Protein AF-A0A9W4S9V2-F1 (afdb_monomer)

Structure (mmCIF, N/CA/C/O backbone):
data_AF-A0A9W4S9V2-F1
#
_entry.id   AF-A0A9W4S9V2-F1
#
loop_
_atom_site.group_PDB
_atom_site.id
_atom_site.type_symbol
_atom_site.label_atom_id
_atom_site.label_alt_id
_atom_site.label_comp_id
_atom_site.label_asym_id
_atom_site.label_entity_id
_atom_site.label_seq_id
_atom_site.pdbx_PDB_ins_code
_atom_site.Cartn_x
_atom_site.Cartn_y
_atom_site.Cartn_z
_atom_site.occupancy
_atom_site.B_iso_or_equiv
_atom_site.auth_seq_id
_atom_site.auth_comp_id
_atom_site.auth_asym_id
_atom_site.auth_atom_id
_atom_site.pdbx_PDB_model_num
ATOM 1 N N . MET A 1 1 ? 0.141 32.960 -17.178 1.00 40.50 1 MET A N 1
ATOM 2 C CA . MET A 1 1 ? 1.518 33.491 -17.111 1.00 40.50 1 MET A CA 1
ATOM 3 C C . MET A 1 1 ? 1.837 33.739 -15.651 1.00 40.50 1 MET A C 1
ATOM 5 O O . MET A 1 1 ? 1.247 34.634 -15.067 1.00 40.50 1 MET A O 1
ATOM 9 N N . SER A 1 2 ? 2.690 32.914 -15.054 1.00 29.64 2 SER A N 1
ATOM 10 C CA . SER A 1 2 ? 3.293 33.168 -13.743 1.00 29.64 2 SER A CA 1
ATOM 11 C C . SER A 1 2 ? 4.570 32.337 -13.669 1.00 29.64 2 SER A C 1
ATOM 13 O O . SER A 1 2 ? 4.514 31.107 -13.642 1.00 29.64 2 SER A O 1
ATOM 15 N N . ASP A 1 3 ? 5.702 33.031 -13.736 1.00 39.00 3 ASP A N 1
ATOM 16 C CA . ASP A 1 3 ? 7.048 32.477 -13.666 1.00 39.00 3 ASP A CA 1
ATOM 17 C C . ASP A 1 3 ? 7.317 31.849 -12.291 1.00 39.00 3 ASP A C 1
ATOM 19 O O . ASP A 1 3 ? 7.219 32.500 -11.249 1.00 39.00 3 ASP A O 1
ATOM 23 N N . HIS A 1 4 ? 7.716 30.580 -12.296 1.00 32.59 4 HIS A N 1
ATOM 24 C CA . HIS A 1 4 ? 8.419 29.945 -11.187 1.00 32.59 4 HIS A CA 1
ATOM 25 C C . HIS A 1 4 ? 9.760 29.445 -11.715 1.00 32.59 4 HIS A C 1
ATOM 27 O O . HIS A 1 4 ? 9.869 28.364 -12.290 1.00 32.59 4 HIS A O 1
ATOM 33 N N . SER A 1 5 ? 10.778 30.289 -11.570 1.00 34.78 5 SER A N 1
ATOM 34 C CA . SER A 1 5 ? 12.175 29.912 -11.733 1.00 34.78 5 SER A CA 1
ATOM 35 C C . SER A 1 5 ? 12.645 29.156 -10.490 1.00 34.78 5 SER A C 1
ATOM 37 O O . SER A 1 5 ? 12.626 29.708 -9.391 1.00 34.78 5 SER A O 1
ATOM 39 N N . ASP A 1 6 ? 13.085 27.914 -10.685 1.00 32.28 6 ASP A N 1
ATOM 40 C CA . ASP A 1 6 ? 13.758 27.090 -9.680 1.00 32.28 6 ASP A CA 1
ATOM 41 C C . ASP A 1 6 ? 15.025 27.795 -9.152 1.00 32.28 6 ASP A C 1
ATOM 43 O O . ASP A 1 6 ? 16.031 27.920 -9.857 1.00 32.28 6 ASP A O 1
ATOM 47 N N . GLU A 1 7 ? 14.998 28.240 -7.893 1.00 34.03 7 GLU A N 1
ATOM 48 C CA . GLU A 1 7 ? 16.192 28.693 -7.176 1.00 34.03 7 GLU A CA 1
ATOM 49 C C . GLU A 1 7 ? 17.027 27.490 -6.711 1.00 34.03 7 GLU A C 1
ATOM 51 O O . GLU A 1 7 ? 16.599 26.660 -5.906 1.00 34.03 7 GLU A O 1
ATOM 56 N N . PHE A 1 8 ? 18.274 27.416 -7.180 1.00 37.69 8 PHE A N 1
ATOM 57 C CA . PHE A 1 8 ? 19.270 26.477 -6.668 1.00 37.69 8 PHE A CA 1
ATOM 58 C C . PHE A 1 8 ? 19.598 26.787 -5.196 1.00 37.69 8 PHE A C 1
ATOM 60 O O . PHE A 1 8 ? 20.164 27.832 -4.866 1.00 37.69 8 PHE A O 1
ATOM 67 N N . PHE A 1 9 ? 19.292 25.845 -4.299 1.00 42.78 9 PHE A N 1
ATOM 68 C CA . PHE A 1 9 ? 19.633 25.923 -2.876 1.00 42.78 9 PHE A CA 1
ATOM 69 C C . PHE A 1 9 ? 21.154 25.816 -2.665 1.00 42.78 9 PHE A C 1
ATOM 71 O O . PHE A 1 9 ? 21.719 24.727 -2.566 1.00 42.78 9 PHE A O 1
ATOM 78 N N . LEU A 1 10 ? 21.835 26.961 -2.579 1.00 52.28 10 LEU A N 1
ATOM 79 C CA . LEU A 1 10 ? 23.220 27.025 -2.109 1.00 52.28 10 LEU A CA 1
ATOM 80 C C . LEU A 1 10 ? 23.281 26.910 -0.571 1.00 52.28 10 LEU A C 1
ATOM 82 O O . LEU A 1 10 ? 22.451 27.523 0.111 1.00 52.28 10 LEU A O 1
ATOM 86 N N . PRO A 1 11 ? 24.269 26.179 -0.012 1.00 64.00 11 PRO A N 1
ATOM 87 C CA . PRO A 1 11 ? 24.499 26.094 1.427 1.00 64.00 11 PRO A CA 1
ATOM 88 C C . PRO A 1 11 ? 24.641 27.482 2.082 1.00 64.00 11 PRO A C 1
ATOM 90 O O . PRO A 1 11 ? 25.216 28.387 1.465 1.00 64.00 11 PRO A O 1
ATOM 93 N N . PRO A 1 12 ? 24.196 27.661 3.342 1.00 64.12 12 PRO A N 1
ATOM 94 C CA . PRO A 1 12 ? 24.239 28.949 4.047 1.00 64.12 12 PRO A CA 1
ATOM 95 C C . PRO A 1 12 ? 25.637 29.587 4.090 1.00 64.12 12 PRO A C 1
ATOM 97 O O . PRO A 1 12 ? 25.773 30.802 3.972 1.00 64.12 12 PRO A O 1
ATOM 100 N N . SER A 1 13 ? 26.683 28.760 4.173 1.00 64.12 13 SER A N 1
ATOM 101 C CA . SER A 1 13 ? 28.088 29.184 4.183 1.00 64.12 13 SER A CA 1
ATOM 102 C C . SER A 1 13 ? 28.528 29.862 2.880 1.00 64.12 13 SER A C 1
ATOM 104 O O . SER A 1 13 ? 29.313 30.805 2.913 1.00 64.12 13 SER A O 1
ATOM 106 N N . ILE A 1 14 ? 27.999 29.431 1.731 1.00 62.22 14 ILE A N 1
ATOM 107 C CA . ILE A 1 14 ? 28.305 30.021 0.419 1.00 62.22 14 ILE A CA 1
ATOM 108 C C . ILE A 1 14 ? 27.488 31.298 0.209 1.00 62.22 14 ILE A C 1
ATOM 110 O O . ILE A 1 14 ? 28.017 32.282 -0.306 1.00 62.22 14 ILE A O 1
ATOM 114 N N . LYS A 1 15 ? 26.230 31.323 0.675 1.00 69.81 15 LYS A N 1
ATOM 115 C CA . LYS A 1 15 ? 25.397 32.536 0.651 1.00 69.81 15 LYS A CA 1
ATOM 116 C C . LYS A 1 15 ? 26.052 33.684 1.424 1.00 69.81 15 LYS A C 1
ATOM 118 O O . LYS A 1 15 ? 26.056 34.805 0.926 1.00 69.81 15 LYS A O 1
ATOM 123 N N . GLN A 1 16 ? 26.653 33.403 2.582 1.00 70.88 16 GLN A N 1
ATOM 124 C CA . GLN A 1 16 ? 27.330 34.419 3.391 1.00 70.88 16 GLN A CA 1
ATOM 125 C C . GLN A 1 16 ? 28.581 34.982 2.697 1.00 70.88 16 GLN A C 1
ATOM 127 O O . GLN A 1 16 ? 28.741 36.195 2.628 1.00 70.88 16 GLN A O 1
ATOM 132 N N . ILE A 1 17 ? 29.402 34.128 2.076 1.00 68.31 17 ILE A N 1
ATOM 133 C CA . ILE A 1 17 ? 30.602 34.557 1.332 1.00 68.31 17 ILE A CA 1
ATOM 134 C C . ILE A 1 17 ? 30.231 35.445 0.138 1.00 68.31 17 ILE A C 1
ATOM 136 O O . ILE A 1 17 ? 30.884 36.456 -0.106 1.00 68.31 17 ILE A O 1
ATOM 140 N N . VAL A 1 18 ? 29.167 35.101 -0.595 1.00 68.69 18 VAL A N 1
ATOM 141 C CA . VAL A 1 18 ? 28.673 35.930 -1.707 1.00 68.69 18 VAL A CA 1
ATOM 142 C C . VAL A 1 18 ? 28.161 37.276 -1.187 1.00 68.69 18 VAL A C 1
ATOM 144 O O . VAL A 1 18 ? 28.449 38.311 -1.784 1.00 68.69 18 VAL A O 1
ATOM 147 N N . LYS A 1 19 ? 27.465 37.287 -0.044 1.00 72.81 19 LYS A N 1
ATOM 148 C CA . LYS A 1 19 ? 26.952 38.509 0.592 1.00 72.81 19 LYS A CA 1
ATOM 149 C C . LYS A 1 19 ? 28.082 39.439 1.057 1.00 72.81 19 LYS A C 1
ATOM 151 O O . LYS A 1 19 ? 28.018 40.638 0.793 1.00 72.81 19 LYS A O 1
ATOM 156 N N . ASP A 1 20 ? 29.137 38.879 1.648 1.00 69.38 20 ASP A N 1
ATOM 157 C CA . ASP A 1 20 ? 30.318 39.615 2.122 1.00 69.38 20 ASP A CA 1
ATOM 158 C C . ASP A 1 20 ? 31.193 40.136 0.969 1.00 69.38 20 ASP A C 1
ATOM 160 O O . ASP A 1 20 ? 31.881 41.150 1.099 1.00 69.38 20 ASP A O 1
ATOM 164 N N . HIS A 1 21 ? 31.170 39.469 -0.189 1.00 65.44 21 HIS A N 1
ATOM 165 C CA . HIS A 1 21 ? 31.884 39.950 -1.370 1.00 65.44 21 HIS A CA 1
ATOM 166 C C . HIS A 1 21 ? 31.126 41.070 -2.090 1.00 65.44 21 HIS A C 1
ATOM 168 O O . HIS A 1 21 ? 31.744 42.023 -2.563 1.00 65.44 21 HIS A O 1
ATOM 174 N N . VAL A 1 22 ? 29.792 40.981 -2.135 1.00 67.88 22 VAL A N 1
ATOM 175 C CA . VAL A 1 22 ? 28.916 42.007 -2.720 1.00 67.88 22 VAL A CA 1
ATOM 176 C C . VAL A 1 22 ? 28.918 43.287 -1.879 1.00 67.88 22 VAL A C 1
ATOM 178 O O . VAL A 1 22 ? 28.880 44.380 -2.444 1.00 67.88 22 VAL A O 1
ATOM 181 N N . SER A 1 23 ? 29.028 43.186 -0.551 1.00 62.34 23 SER A N 1
ATOM 182 C CA . SER A 1 23 ? 29.134 44.361 0.324 1.00 62.34 23 SER A CA 1
ATOM 183 C C . SER A 1 23 ? 30.460 45.115 0.152 1.00 62.34 23 SER A C 1
ATOM 185 O O . SER A 1 23 ? 30.458 46.342 0.192 1.00 62.34 23 SER A O 1
ATOM 187 N N . LYS A 1 24 ? 31.569 44.422 -0.146 1.00 63.16 24 LYS A N 1
ATOM 188 C CA . LYS A 1 24 ? 32.888 45.043 -0.391 1.00 63.16 24 LYS A CA 1
ATOM 189 C C . LYS A 1 24 ? 33.016 45.792 -1.722 1.00 63.16 24 LYS A C 1
ATOM 191 O O . LYS A 1 24 ? 33.904 46.623 -1.857 1.00 63.16 24 LYS A O 1
ATOM 196 N N . ILE A 1 25 ? 32.153 45.520 -2.703 1.00 61.00 25 ILE A N 1
ATOM 197 C CA . ILE A 1 25 ? 32.188 46.190 -4.020 1.00 61.00 25 ILE A CA 1
ATOM 198 C C . ILE A 1 25 ? 31.402 47.517 -3.999 1.00 61.00 25 ILE A C 1
ATOM 200 O O . ILE A 1 25 ? 31.525 48.341 -4.904 1.00 61.00 25 ILE A O 1
ATOM 204 N N . ARG A 1 26 ? 30.609 47.776 -2.951 1.00 45.47 26 ARG A N 1
ATOM 205 C CA . ARG A 1 26 ? 29.723 48.942 -2.873 1.00 45.47 26 ARG A CA 1
ATOM 206 C C . ARG A 1 26 ? 30.364 50.087 -2.077 1.00 45.47 26 ARG A C 1
ATOM 208 O O . ARG A 1 26 ? 30.013 50.310 -0.926 1.00 45.47 26 ARG A O 1
ATOM 215 N N . ASN A 1 27 ? 31.265 50.841 -2.710 1.00 47.50 27 ASN A N 1
ATOM 216 C CA . ASN A 1 27 ? 31.700 52.145 -2.191 1.00 47.50 27 ASN A CA 1
ATOM 217 C C . ASN A 1 27 ? 30.598 53.207 -2.407 1.00 47.50 27 ASN A C 1
ATOM 219 O O . ASN A 1 27 ? 30.114 53.343 -3.535 1.00 47.50 27 ASN A O 1
ATOM 223 N N . PRO A 1 28 ? 30.200 53.984 -1.383 1.00 51.03 28 PRO A N 1
ATOM 224 C CA . PRO A 1 28 ? 29.261 55.086 -1.540 1.00 51.03 28 PRO A CA 1
ATOM 225 C C . PRO A 1 28 ? 30.025 56.397 -1.754 1.00 51.03 28 PRO A C 1
ATOM 227 O O . PRO A 1 28 ? 30.581 56.964 -0.821 1.00 51.03 28 PRO A O 1
ATOM 230 N N . GLY A 1 29 ? 30.051 56.897 -2.987 1.00 50.22 29 GLY A N 1
ATOM 231 C CA . GLY A 1 29 ? 30.617 58.218 -3.254 1.00 50.22 29 GLY A CA 1
ATOM 232 C C . GLY A 1 29 ? 30.724 58.535 -4.735 1.00 50.22 29 GLY A C 1
ATOM 233 O O . GLY A 1 29 ? 31.773 58.319 -5.319 1.00 50.22 29 GLY A O 1
ATOM 234 N N . HIS A 1 30 ? 29.624 58.994 -5.338 1.00 41.34 30 HIS A N 1
ATOM 235 C CA . HIS A 1 30 ? 29.587 60.107 -6.299 1.00 41.34 30 HIS A CA 1
ATOM 236 C C . HIS A 1 30 ? 28.193 60.213 -6.928 1.00 41.34 30 HIS A C 1
ATOM 238 O O . HIS A 1 30 ? 27.738 59.347 -7.674 1.00 41.34 30 HIS A O 1
ATOM 244 N N . THR A 1 31 ? 27.516 61.318 -6.639 1.00 51.94 31 THR A N 1
ATOM 245 C CA . THR A 1 31 ? 26.319 61.771 -7.343 1.00 51.94 31 THR A CA 1
ATOM 246 C C . THR A 1 31 ? 26.733 62.471 -8.635 1.00 51.94 31 THR A C 1
ATOM 248 O O . THR A 1 31 ? 27.306 63.556 -8.585 1.00 51.94 31 THR A O 1
ATOM 251 N N . SER A 1 32 ? 26.421 61.896 -9.797 1.00 43.84 32 SER A N 1
ATOM 252 C CA . SER A 1 32 ? 26.313 62.673 -11.036 1.00 43.84 32 SER A CA 1
ATOM 253 C C . SER A 1 32 ? 25.357 62.012 -12.026 1.00 43.84 32 SER A C 1
ATOM 255 O O . SER A 1 32 ? 25.411 60.810 -12.289 1.00 43.84 32 SER A O 1
ATOM 257 N N . LYS A 1 33 ? 24.439 62.830 -12.540 1.00 52.50 33 LYS A N 1
ATOM 258 C CA . LYS A 1 33 ? 23.425 62.494 -13.535 1.00 52.50 33 LYS A CA 1
ATOM 259 C C . LYS A 1 33 ? 24.108 62.332 -14.895 1.00 52.50 33 LYS A C 1
ATOM 261 O O . LYS A 1 33 ? 24.526 63.328 -15.467 1.00 52.50 33 LYS A O 1
ATOM 266 N N . ASN A 1 34 ? 24.159 61.118 -15.447 1.00 41.84 34 ASN A N 1
ATOM 267 C CA . ASN A 1 34 ? 24.128 60.940 -16.902 1.00 41.84 34 ASN A CA 1
ATOM 268 C C . ASN A 1 34 ? 23.714 59.523 -17.329 1.00 41.84 34 ASN A C 1
ATOM 270 O O . ASN A 1 34 ? 24.234 58.512 -16.863 1.00 41.84 34 ASN A O 1
ATOM 274 N N . LYS A 1 35 ? 22.734 59.470 -18.238 1.00 50.50 35 LYS A N 1
ATOM 275 C CA . LYS A 1 35 ? 22.126 58.261 -18.805 1.00 50.50 35 LYS A CA 1
ATOM 276 C C . LYS A 1 35 ? 23.041 57.635 -19.865 1.00 50.50 35 LYS A C 1
ATOM 278 O O . LYS A 1 35 ? 22.951 58.032 -21.019 1.00 50.50 35 LYS A O 1
ATOM 283 N N . ARG A 1 36 ? 23.820 56.602 -19.522 1.00 45.09 36 ARG A N 1
ATOM 284 C CA . ARG A 1 36 ? 24.195 55.490 -20.430 1.00 45.09 36 ARG A CA 1
ATOM 285 C C . ARG A 1 36 ? 24.398 54.216 -19.602 1.00 45.09 36 ARG A C 1
ATOM 287 O O . ARG A 1 36 ? 25.108 54.244 -18.605 1.00 45.09 36 ARG A O 1
ATOM 294 N N . LYS A 1 37 ? 23.739 53.113 -19.983 1.00 41.09 37 LYS A N 1
ATOM 295 C CA . LYS A 1 37 ? 23.839 51.802 -19.311 1.00 41.09 37 LYS A CA 1
ATOM 296 C C . LYS A 1 37 ? 25.257 51.227 -19.488 1.00 41.09 37 LYS A C 1
ATOM 298 O O . LYS A 1 37 ? 25.632 50.985 -20.634 1.00 41.09 37 LYS A O 1
ATOM 303 N N . PRO A 1 38 ? 26.022 50.946 -18.418 1.00 40.62 38 PRO A N 1
ATOM 304 C CA . PRO A 1 38 ? 27.262 50.191 -18.535 1.00 40.62 38 PRO A CA 1
ATOM 305 C C . PRO A 1 38 ? 26.967 48.682 -18.510 1.00 40.62 38 PRO A C 1
ATOM 307 O O . PRO A 1 38 ? 26.245 48.187 -17.643 1.00 40.62 38 PRO A O 1
ATOM 310 N N . GLN A 1 39 ? 27.533 47.930 -19.456 1.00 41.84 39 GLN A N 1
ATOM 311 C CA . GLN A 1 39 ? 27.620 46.472 -19.358 1.00 41.84 39 GLN A CA 1
ATOM 312 C C . GLN A 1 39 ? 28.739 46.115 -18.370 1.00 41.84 39 GLN A C 1
ATOM 314 O O . GLN A 1 39 ? 29.919 46.154 -18.712 1.00 41.84 39 GLN A O 1
ATOM 319 N N . PHE A 1 40 ? 28.380 45.761 -17.136 1.00 35.25 40 PHE A N 1
ATOM 320 C CA . PHE A 1 40 ? 29.326 45.198 -16.173 1.00 35.25 40 PHE A CA 1
ATOM 321 C C . PHE A 1 40 ? 29.609 43.728 -16.518 1.00 35.25 40 PHE A C 1
ATOM 323 O O . PHE A 1 40 ? 28.818 42.838 -16.212 1.00 35.25 40 PHE A O 1
ATOM 330 N N . ARG A 1 41 ? 30.758 43.452 -17.147 1.00 39.44 41 ARG A N 1
ATOM 331 C CA . ARG A 1 41 ? 31.337 42.100 -17.189 1.00 39.44 41 ARG A CA 1
ATOM 332 C C . ARG A 1 41 ? 32.036 41.829 -15.855 1.00 39.44 41 ARG A C 1
ATOM 334 O O . ARG A 1 41 ? 33.166 42.263 -15.648 1.00 39.44 41 ARG A O 1
ATOM 341 N N . LEU A 1 42 ? 31.368 41.101 -14.961 1.00 42.56 42 LEU A N 1
ATOM 342 C CA . LEU A 1 42 ? 31.983 40.531 -13.759 1.00 42.56 42 LEU A CA 1
ATOM 343 C C . LEU A 1 42 ? 33.014 39.473 -14.181 1.00 42.56 42 LEU A C 1
ATOM 345 O O . LEU A 1 42 ? 32.652 38.366 -14.577 1.00 42.56 42 LEU A O 1
ATOM 349 N N . ARG A 1 43 ? 34.307 39.811 -14.120 1.00 42.38 43 ARG A N 1
ATOM 350 C CA . ARG A 1 43 ? 35.377 38.809 -14.146 1.00 42.38 43 ARG A CA 1
ATOM 351 C C . ARG A 1 43 ? 35.474 38.219 -12.742 1.00 42.38 43 ARG A C 1
ATOM 353 O O . ARG A 1 43 ? 35.988 38.868 -11.839 1.00 42.38 43 ARG A O 1
ATOM 360 N N . PHE A 1 44 ? 34.937 37.018 -12.551 1.00 53.75 44 PHE A N 1
ATOM 361 C CA . PHE A 1 44 ? 35.208 36.254 -11.338 1.00 53.75 44 PHE A CA 1
ATOM 362 C C . PHE A 1 44 ? 36.647 35.756 -11.391 1.00 53.75 44 PHE A C 1
ATOM 364 O O . PHE A 1 44 ? 37.059 35.138 -12.372 1.00 53.75 44 PHE A O 1
ATOM 371 N N . ASP A 1 45 ? 37.402 36.044 -10.339 1.00 69.81 45 ASP A N 1
ATOM 372 C CA . ASP A 1 45 ? 38.782 35.606 -10.215 1.00 69.81 45 ASP A CA 1
ATOM 373 C C . ASP A 1 45 ? 38.834 34.068 -10.212 1.00 69.81 45 ASP A C 1
ATOM 375 O O . ASP A 1 45 ? 38.195 33.414 -9.380 1.00 69.81 45 ASP A O 1
ATOM 379 N N . SER A 1 46 ? 39.570 33.477 -11.159 1.00 66.25 46 SER A N 1
ATOM 380 C CA . SER A 1 46 ? 39.640 32.018 -11.379 1.00 66.25 46 SER A CA 1
ATOM 381 C C . SER A 1 46 ? 40.029 31.256 -10.102 1.00 66.25 46 SER A C 1
ATOM 383 O O . SER A 1 46 ? 39.534 30.162 -9.814 1.00 66.25 46 SER A O 1
ATOM 385 N N . ASN A 1 47 ? 40.844 31.895 -9.262 1.00 68.94 47 ASN A N 1
ATOM 386 C CA . ASN A 1 47 ? 41.284 31.354 -7.982 1.00 68.94 47 ASN A CA 1
ATOM 387 C C . ASN A 1 47 ? 40.137 31.211 -6.968 1.00 68.94 47 ASN A C 1
ATOM 389 O O . ASN A 1 47 ? 40.097 30.228 -6.228 1.00 68.94 47 ASN A O 1
ATOM 393 N N . ILE A 1 48 ? 39.158 32.120 -6.968 1.00 74.50 48 ILE A N 1
ATOM 394 C CA . ILE A 1 48 ? 38.005 32.065 -6.056 1.00 74.50 48 ILE A CA 1
ATOM 395 C C . ILE A 1 48 ? 37.076 30.914 -6.448 1.00 74.50 48 ILE A C 1
ATOM 397 O O . ILE A 1 48 ? 36.652 30.137 -5.589 1.00 74.50 48 ILE A O 1
ATOM 401 N N . LEU A 1 49 ? 36.818 30.741 -7.748 1.00 71.00 49 LEU A N 1
ATOM 402 C CA . LEU A 1 49 ? 36.033 29.613 -8.259 1.00 71.00 49 LEU A CA 1
ATOM 403 C C . LEU A 1 49 ? 36.691 28.271 -7.918 1.00 71.00 49 LEU A C 1
ATOM 405 O O . LEU A 1 49 ? 36.002 27.350 -7.476 1.00 71.00 49 LEU A O 1
ATOM 409 N N . ARG A 1 50 ? 38.022 28.174 -8.025 1.00 73.75 50 ARG A N 1
ATOM 410 C CA . ARG A 1 50 ? 38.776 26.967 -7.654 1.00 73.75 50 ARG A CA 1
ATOM 411 C C . ARG A 1 50 ? 38.650 26.638 -6.162 1.00 73.75 50 ARG A C 1
ATOM 413 O O . ARG A 1 50 ? 38.445 25.475 -5.817 1.00 73.75 50 ARG A O 1
ATOM 420 N N . VAL A 1 51 ? 38.697 27.643 -5.283 1.00 80.06 51 VAL A N 1
ATOM 421 C CA . VAL A 1 51 ? 38.528 27.462 -3.827 1.00 80.06 51 VAL A CA 1
ATOM 422 C C . VAL A 1 51 ? 37.100 27.039 -3.468 1.00 80.06 51 VAL A C 1
ATOM 424 O O . VAL A 1 51 ? 36.917 26.146 -2.637 1.00 80.06 51 VAL A O 1
ATOM 427 N N . ILE A 1 52 ? 36.084 27.624 -4.113 1.00 80.12 52 ILE A N 1
ATOM 428 C CA . ILE A 1 52 ? 34.678 27.231 -3.920 1.00 80.12 52 ILE A CA 1
ATOM 429 C C . ILE A 1 52 ? 34.473 25.775 -4.355 1.00 80.12 52 ILE A C 1
ATOM 431 O O . ILE A 1 52 ? 33.876 24.992 -3.614 1.00 80.12 52 ILE A O 1
ATOM 435 N N . TYR A 1 53 ? 35.033 25.383 -5.502 1.00 79.94 53 TYR A N 1
ATOM 436 C CA . TYR A 1 53 ? 34.910 24.021 -6.025 1.00 79.94 53 TYR A CA 1
ATOM 437 C C . TYR A 1 53 ? 35.616 22.989 -5.134 1.00 79.94 53 TYR A C 1
ATOM 439 O O . TYR A 1 53 ? 35.052 21.940 -4.826 1.00 79.94 53 TYR A O 1
ATOM 447 N N . GLN A 1 54 ? 36.822 23.300 -4.649 1.00 81.62 54 GLN A N 1
ATOM 448 C CA . GLN A 1 54 ? 37.560 22.426 -3.732 1.00 81.62 54 GLN A CA 1
ATOM 449 C C . GLN A 1 54 ? 36.846 22.255 -2.384 1.00 81.62 54 GLN A C 1
ATOM 451 O O . GLN A 1 54 ? 36.807 21.145 -1.848 1.00 81.62 54 GLN A O 1
ATOM 456 N N . ARG A 1 55 ? 36.239 23.319 -1.839 1.00 79.44 55 ARG A N 1
ATOM 457 C CA . ARG A 1 55 ? 35.444 23.227 -0.603 1.00 79.44 55 ARG A CA 1
ATOM 458 C C . ARG A 1 55 ? 34.167 22.414 -0.805 1.00 79.44 55 ARG A C 1
ATOM 460 O O . ARG A 1 55 ? 33.896 21.535 0.010 1.00 79.44 55 ARG A O 1
ATOM 467 N N . ALA A 1 56 ? 33.447 22.633 -1.906 1.00 81.25 56 ALA A N 1
ATOM 468 C CA . ALA A 1 56 ? 32.253 21.859 -2.242 1.00 81.25 56 ALA A CA 1
ATOM 469 C C . ALA A 1 56 ? 32.568 20.361 -2.416 1.00 81.25 56 ALA A C 1
ATOM 471 O O . ALA A 1 56 ? 31.860 19.512 -1.872 1.00 81.25 56 ALA A O 1
ATOM 472 N N . ALA A 1 57 ? 33.673 20.026 -3.091 1.00 81.69 57 ALA A N 1
ATOM 473 C CA . ALA A 1 57 ? 34.127 18.645 -3.250 1.00 81.69 57 ALA A CA 1
ATOM 474 C C . ALA A 1 57 ? 34.506 17.994 -1.906 1.00 81.69 57 ALA A C 1
ATOM 476 O O . ALA A 1 57 ? 34.133 16.850 -1.636 1.00 81.69 57 ALA A O 1
ATOM 477 N N . LYS A 1 58 ? 35.193 18.731 -1.021 1.00 87.62 58 LYS A N 1
ATOM 478 C CA . LYS A 1 58 ? 35.572 18.245 0.316 1.00 87.62 58 LYS A CA 1
ATOM 479 C C . LYS A 1 58 ? 34.348 17.999 1.207 1.00 87.62 58 LYS A C 1
ATOM 481 O O . LYS A 1 58 ? 34.314 17.020 1.953 1.00 87.62 58 LYS A O 1
ATOM 486 N N . GLU A 1 59 ? 33.329 18.847 1.108 1.00 85.00 59 GLU A N 1
ATOM 487 C CA . GLU A 1 59 ? 32.085 18.710 1.870 1.00 85.00 59 GLU A CA 1
ATOM 488 C C . GLU A 1 59 ? 31.207 17.559 1.348 1.00 85.00 59 GLU A C 1
ATOM 490 O O . GLU A 1 59 ? 30.667 16.783 2.143 1.00 85.00 59 GLU A O 1
ATOM 495 N N . ALA A 1 60 ? 31.154 17.361 0.027 1.00 79.62 60 ALA A N 1
ATOM 496 C CA . ALA A 1 60 ? 30.519 16.195 -0.588 1.00 79.62 60 ALA A CA 1
ATOM 497 C C . ALA A 1 60 ? 31.192 14.880 -0.151 1.00 79.62 60 ALA A C 1
ATOM 499 O O . ALA A 1 60 ? 30.507 13.937 0.252 1.00 79.62 60 ALA A O 1
ATOM 500 N N . ALA A 1 61 ? 32.529 14.837 -0.128 1.00 82.69 61 ALA A N 1
ATOM 501 C CA . ALA A 1 61 ? 33.282 13.678 0.353 1.00 82.69 61 ALA A CA 1
ATOM 502 C C . ALA A 1 61 ? 33.025 13.386 1.844 1.00 82.69 61 ALA A C 1
ATOM 504 O O . ALA A 1 61 ? 32.907 12.225 2.238 1.00 82.69 61 ALA A O 1
ATOM 505 N N . ARG A 1 62 ? 32.883 14.423 2.684 1.00 88.38 62 ARG A N 1
ATOM 506 C CA . ARG A 1 62 ? 32.525 14.261 4.103 1.00 88.38 62 ARG A CA 1
ATOM 507 C C . ARG A 1 62 ? 31.129 13.650 4.267 1.00 88.38 62 ARG A C 1
ATOM 509 O O . ARG A 1 62 ? 30.976 12.720 5.054 1.00 88.38 62 ARG A O 1
ATOM 516 N N . ARG A 1 63 ? 30.131 14.117 3.507 1.00 81.94 63 ARG A N 1
ATOM 517 C CA . ARG A 1 63 ? 28.768 13.548 3.539 1.00 81.94 63 ARG A CA 1
ATOM 518 C C . ARG A 1 63 ? 28.731 12.096 3.066 1.00 81.94 63 ARG A C 1
ATOM 520 O O . ARG A 1 63 ? 28.046 11.285 3.680 1.00 81.94 63 ARG A O 1
ATOM 527 N N . ALA A 1 64 ? 29.503 11.752 2.035 1.00 79.00 64 ALA A N 1
ATOM 528 C CA . ALA A 1 64 ? 29.617 10.373 1.564 1.00 79.00 64 ALA A CA 1
ATOM 529 C C . ALA A 1 64 ? 30.209 9.439 2.637 1.00 79.00 64 ALA A C 1
ATOM 531 O O . ALA A 1 64 ? 29.703 8.337 2.837 1.00 79.00 64 ALA A O 1
ATOM 532 N N . ARG A 1 65 ? 31.228 9.893 3.384 1.00 85.38 65 ARG A N 1
ATOM 533 C CA . ARG A 1 65 ? 31.817 9.123 4.496 1.00 85.38 65 ARG A CA 1
ATOM 534 C C . ARG A 1 65 ? 30.838 8.911 5.652 1.00 85.38 65 ARG A C 1
ATOM 536 O O . ARG A 1 65 ? 30.790 7.815 6.198 1.00 85.38 65 ARG A O 1
ATOM 543 N N . GLU A 1 66 ? 30.050 9.923 6.006 1.00 87.25 66 GLU A N 1
ATOM 544 C CA . GLU A 1 66 ? 29.028 9.797 7.057 1.00 87.25 66 GLU A CA 1
ATOM 545 C C . GLU A 1 66 ? 27.895 8.845 6.643 1.00 87.25 66 GLU A C 1
ATOM 547 O O . GLU A 1 66 ? 27.525 7.961 7.411 1.00 87.25 66 GLU A O 1
ATOM 552 N N . MET A 1 67 ? 27.429 8.919 5.392 1.00 83.19 67 MET A N 1
ATOM 553 C CA . MET A 1 67 ? 26.464 7.951 4.846 1.00 83.19 67 MET A CA 1
ATOM 554 C C . MET A 1 67 ? 27.004 6.513 4.874 1.00 83.19 67 MET A C 1
ATOM 556 O O . MET A 1 67 ? 26.272 5.576 5.189 1.00 83.19 67 MET A O 1
ATOM 560 N N . PHE A 1 68 ? 28.293 6.328 4.579 1.00 76.94 68 PHE A N 1
ATOM 561 C CA . PHE A 1 68 ? 28.931 5.013 4.612 1.00 76.94 68 PHE A CA 1
ATOM 562 C C . PHE A 1 68 ? 29.061 4.461 6.040 1.00 76.94 68 PHE A C 1
ATOM 564 O O . PHE A 1 68 ? 28.801 3.280 6.263 1.00 76.94 68 PHE A O 1
ATOM 571 N N . LYS A 1 69 ? 29.379 5.312 7.028 1.00 82.19 69 LYS A N 1
ATOM 572 C CA . LYS A 1 69 ? 29.391 4.926 8.450 1.00 82.19 69 LYS A CA 1
ATOM 573 C C . LYS A 1 69 ? 28.017 4.457 8.926 1.00 82.19 69 LYS A C 1
ATOM 575 O O . LYS A 1 69 ? 27.945 3.395 9.537 1.00 82.19 69 LYS A O 1
ATOM 580 N N . ILE A 1 70 ? 26.953 5.196 8.593 1.00 83.25 70 ILE A N 1
ATOM 581 C CA . ILE A 1 70 ? 25.567 4.838 8.949 1.00 83.25 70 ILE A CA 1
ATOM 582 C C . ILE A 1 70 ? 25.208 3.455 8.389 1.00 83.25 70 ILE A C 1
ATOM 584 O O . ILE A 1 70 ? 24.664 2.609 9.098 1.00 83.25 70 ILE A O 1
ATOM 588 N N . LYS A 1 71 ? 25.596 3.181 7.139 1.00 76.12 71 LYS A N 1
ATOM 589 C CA . LYS A 1 71 ? 25.308 1.903 6.482 1.00 76.12 71 LYS A CA 1
ATOM 590 C C . LYS A 1 71 ? 26.098 0.731 7.078 1.00 76.12 71 LYS A C 1
ATOM 592 O O . LYS A 1 71 ? 25.564 -0.365 7.203 1.00 76.12 71 LYS A O 1
ATOM 597 N N . ILE A 1 72 ? 27.341 0.952 7.516 1.00 75.88 72 ILE A N 1
ATOM 598 C CA . ILE A 1 72 ? 28.128 -0.064 8.241 1.00 75.88 72 ILE A CA 1
ATOM 599 C C . ILE A 1 72 ? 27.514 -0.364 9.613 1.00 75.88 72 ILE A C 1
ATOM 601 O O . ILE A 1 72 ? 27.456 -1.528 10.015 1.00 75.88 72 ILE A O 1
ATOM 605 N N . THR A 1 73 ? 27.051 0.658 10.338 1.00 75.75 73 THR A N 1
ATOM 606 C CA . THR A 1 73 ? 26.390 0.456 11.635 1.00 75.75 73 THR A CA 1
ATOM 607 C C . THR A 1 73 ? 25.059 -0.274 11.493 1.00 75.75 73 THR A C 1
ATOM 609 O O . THR A 1 73 ? 24.754 -1.135 12.314 1.00 75.75 73 THR A O 1
ATOM 612 N N . GLU A 1 74 ? 24.308 -0.011 10.424 1.00 76.31 74 GLU A N 1
ATOM 613 C CA . GLU A 1 74 ? 23.066 -0.720 10.100 1.00 76.31 74 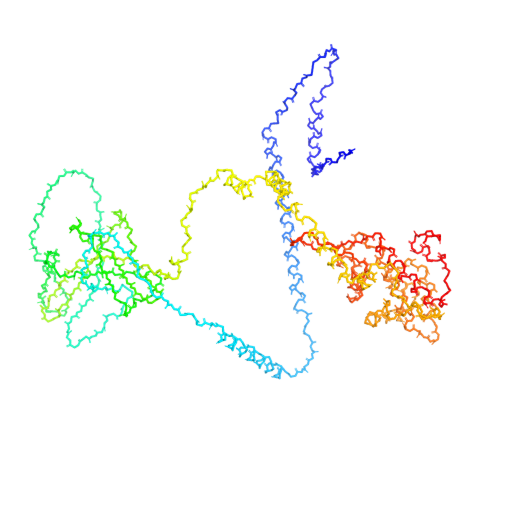GLU A CA 1
ATOM 614 C C . GLU A 1 74 ? 23.322 -2.207 9.797 1.00 76.31 74 GLU A C 1
ATOM 616 O O . GLU A 1 74 ? 22.690 -3.066 10.407 1.00 76.31 74 GLU A O 1
ATOM 621 N N . VAL A 1 75 ? 24.340 -2.521 8.982 1.00 73.44 75 VAL A N 1
ATOM 622 C CA . VAL A 1 75 ? 24.747 -3.907 8.674 1.00 73.44 75 VAL A CA 1
ATOM 623 C C . VAL A 1 75 ? 25.227 -4.661 9.924 1.00 73.44 75 VAL A C 1
ATOM 625 O O . VAL A 1 75 ? 24.891 -5.833 10.109 1.00 73.44 75 VAL A O 1
ATOM 628 N N . ARG A 1 76 ? 25.974 -4.001 10.821 1.00 64.38 76 ARG A N 1
ATOM 629 C CA . ARG A 1 76 ? 26.379 -4.591 12.112 1.00 64.38 76 ARG A CA 1
ATOM 630 C C . ARG A 1 76 ? 25.181 -4.845 13.027 1.00 64.38 76 ARG A C 1
ATOM 632 O O . ARG A 1 76 ? 25.126 -5.889 13.666 1.00 64.38 76 ARG A O 1
ATOM 639 N N . SER A 1 77 ? 24.199 -3.948 13.032 1.00 67.31 77 SER A N 1
ATOM 640 C CA . SER A 1 77 ? 22.988 -4.074 13.852 1.00 67.31 77 SER A CA 1
ATOM 641 C C . SER A 1 77 ? 22.067 -5.195 13.358 1.00 67.31 77 SER A C 1
ATOM 643 O O . SER A 1 77 ? 21.464 -5.896 14.165 1.00 67.31 77 SER A O 1
ATOM 645 N N . SER A 1 78 ? 21.993 -5.413 12.040 1.00 57.62 78 SER A N 1
ATOM 646 C CA . SER A 1 78 ? 21.278 -6.552 11.451 1.00 57.62 78 SER A CA 1
ATOM 647 C C . SER A 1 78 ? 21.986 -7.891 11.672 1.00 57.62 78 SER A C 1
ATOM 649 O O . SER A 1 78 ? 21.318 -8.912 11.771 1.00 57.62 78 SER A O 1
ATOM 651 N N . ARG A 1 79 ? 23.321 -7.904 11.801 1.00 47.69 79 ARG A N 1
ATOM 652 C CA . ARG A 1 79 ? 24.078 -9.139 12.062 1.00 47.69 79 ARG A CA 1
ATOM 653 C C . ARG A 1 79 ? 23.929 -9.611 13.512 1.00 47.69 79 ARG A C 1
ATOM 655 O O . ARG A 1 79 ? 23.732 -10.795 13.731 1.00 47.69 79 ARG A O 1
ATOM 662 N N . VAL A 1 80 ? 23.901 -8.682 14.472 1.00 52.91 80 VAL A N 1
ATOM 663 C CA . VAL A 1 80 ? 23.684 -8.995 15.900 1.00 52.91 80 VAL A CA 1
ATOM 664 C C . VAL A 1 80 ? 22.250 -9.474 16.184 1.00 52.91 80 VAL A C 1
ATOM 666 O O . VAL A 1 80 ? 22.042 -10.270 17.090 1.00 52.91 80 VAL A O 1
ATOM 669 N N . ARG A 1 81 ? 21.248 -9.065 15.390 1.00 47.91 81 ARG A N 1
ATOM 670 C CA . ARG A 1 81 ? 19.865 -9.564 15.550 1.00 47.91 81 ARG A CA 1
ATOM 671 C C . ARG A 1 81 ? 19.641 -10.980 15.015 1.00 47.91 81 ARG A C 1
ATOM 673 O O . ARG A 1 81 ? 18.691 -11.620 15.447 1.00 47.91 81 ARG A O 1
ATOM 680 N N . ASN A 1 82 ? 20.501 -11.475 14.126 1.00 44.00 82 ASN A N 1
ATOM 681 C CA . ASN A 1 82 ? 20.353 -12.814 13.547 1.00 44.00 82 ASN A CA 1
ATOM 682 C C . ASN A 1 82 ? 21.038 -13.921 14.372 1.00 44.00 82 ASN A C 1
ATOM 684 O O . ASN A 1 82 ? 20.843 -15.090 14.067 1.00 44.00 82 ASN A O 1
ATOM 688 N N . GLU A 1 83 ? 21.797 -13.580 15.420 1.00 43.91 83 GLU A N 1
ATOM 689 C CA . GLU A 1 83 ? 22.482 -14.554 16.292 1.00 43.91 83 GLU A CA 1
ATOM 690 C C . GLU A 1 83 ? 21.780 -14.768 17.650 1.00 43.91 83 GLU A C 1
ATOM 692 O O . GLU A 1 83 ? 22.211 -15.596 18.446 1.00 43.91 83 GLU A O 1
ATOM 697 N N . CYS A 1 84 ? 20.660 -14.087 17.919 1.00 36.47 84 CYS A N 1
ATOM 698 C CA . CYS A 1 84 ? 19.924 -14.202 19.184 1.00 36.47 84 CYS A CA 1
ATOM 699 C C . CYS A 1 84 ? 18.446 -14.559 18.976 1.00 36.47 84 CYS A C 1
ATOM 701 O O . CYS A 1 84 ? 17.571 -13.796 19.362 1.00 36.47 84 CYS A O 1
ATOM 703 N N . THR A 1 85 ? 18.161 -15.713 18.367 1.00 39.75 85 THR A N 1
ATOM 704 C CA . THR A 1 85 ? 16.896 -16.456 18.561 1.00 39.75 85 THR A CA 1
ATOM 705 C C . THR A 1 85 ? 17.134 -17.942 18.280 1.00 39.75 85 THR A C 1
ATOM 707 O O . THR A 1 85 ? 16.787 -18.453 17.223 1.00 39.75 85 THR A O 1
ATOM 710 N N . TYR A 1 86 ? 17.767 -18.650 19.217 1.00 35.28 86 TYR A N 1
ATOM 711 C CA . TYR A 1 86 ? 17.684 -20.111 19.257 1.00 35.28 86 TYR A CA 1
ATOM 712 C C . TYR A 1 86 ? 17.774 -20.594 20.705 1.00 35.28 86 TYR A C 1
ATOM 714 O O . TYR A 1 86 ? 18.856 -20.817 21.238 1.00 35.28 86 TYR A O 1
ATOM 722 N N . THR A 1 87 ? 16.615 -20.721 21.346 1.00 37.69 87 THR A N 1
ATOM 723 C CA . THR A 1 87 ? 16.436 -21.549 22.542 1.00 37.69 87 THR A CA 1
ATOM 724 C C . THR A 1 87 ? 15.107 -22.291 22.424 1.00 37.69 87 THR A C 1
ATOM 726 O O . THR A 1 87 ? 14.050 -21.667 22.400 1.00 37.69 87 THR A O 1
ATOM 729 N N . GLU A 1 88 ? 15.236 -23.617 22.346 1.00 39.06 88 GLU A N 1
ATOM 730 C CA . GLU A 1 88 ? 14.312 -24.656 22.820 1.00 39.06 88 GLU A CA 1
ATOM 731 C C . GLU A 1 88 ? 12.916 -24.777 22.181 1.00 39.06 88 GLU A C 1
ATOM 733 O O . GLU A 1 88 ? 11.926 -24.221 22.642 1.00 39.06 88 GLU A O 1
ATOM 738 N N . SER A 1 89 ? 12.806 -25.677 21.199 1.00 31.88 89 SER A N 1
ATOM 739 C CA . SER A 1 89 ? 11.902 -26.834 21.317 1.00 31.88 89 SER A CA 1
ATOM 740 C C . SER A 1 89 ? 12.390 -27.966 20.405 1.00 31.88 89 SER A C 1
ATOM 742 O O . SER A 1 89 ? 12.731 -27.754 19.245 1.00 31.88 89 SER A O 1
ATOM 744 N N . TYR A 1 90 ? 12.520 -29.151 20.995 1.00 44.78 90 TYR A N 1
ATOM 745 C CA . TYR A 1 90 ? 13.035 -30.382 20.400 1.00 44.78 90 TYR A CA 1
ATOM 746 C C . TYR A 1 90 ? 11.872 -31.099 19.699 1.00 44.78 90 TYR A C 1
ATOM 748 O O . TYR A 1 90 ? 10.932 -31.519 20.373 1.00 44.78 90 TYR A O 1
ATOM 756 N N . VAL A 1 91 ? 11.912 -31.197 18.369 1.00 40.72 91 VAL A N 1
ATOM 757 C CA . VAL A 1 91 ? 11.064 -32.080 17.549 1.00 40.72 91 VAL A CA 1
ATOM 758 C C . VAL A 1 91 ? 11.943 -32.624 16.418 1.00 40.72 91 VAL A C 1
ATOM 760 O O . VAL A 1 91 ? 12.700 -31.865 15.815 1.00 40.72 91 VAL A O 1
ATOM 763 N N . ASP A 1 92 ? 11.877 -33.939 16.207 1.00 46.75 92 ASP A N 1
ATOM 764 C CA . ASP A 1 92 ? 12.768 -34.763 15.381 1.00 46.75 92 ASP A CA 1
ATOM 765 C C . ASP A 1 92 ? 13.025 -34.215 13.962 1.00 46.75 92 ASP A C 1
ATOM 767 O O . ASP A 1 92 ? 12.112 -34.064 13.149 1.00 46.75 92 ASP A O 1
ATOM 771 N N . SER A 1 93 ? 14.302 -33.951 13.664 1.00 54.19 93 SER A N 1
ATOM 772 C CA . SER A 1 93 ? 14.805 -33.302 12.443 1.00 54.19 93 SER A CA 1
ATOM 773 C C . SER A 1 93 ? 14.897 -34.203 11.208 1.00 54.19 93 SER A C 1
ATOM 775 O O . SER A 1 93 ? 15.133 -33.709 10.109 1.00 54.19 93 SER A O 1
ATOM 777 N N . ASP A 1 94 ? 14.700 -35.512 11.349 1.00 55.09 94 ASP A N 1
ATOM 778 C CA . ASP A 1 94 ? 15.082 -36.451 10.287 1.00 55.09 94 ASP A CA 1
ATOM 779 C C . ASP A 1 94 ? 13.976 -36.658 9.228 1.00 55.09 94 ASP A C 1
ATOM 781 O O . ASP A 1 94 ? 14.267 -37.016 8.086 1.00 55.09 94 ASP A O 1
ATOM 785 N N . GLU A 1 95 ? 12.707 -36.349 9.535 1.00 64.06 95 GLU A N 1
ATOM 786 C CA . GLU A 1 95 ? 11.602 -36.450 8.560 1.00 64.06 95 GLU A CA 1
ATOM 787 C C . GLU A 1 95 ? 11.487 -35.238 7.617 1.00 64.06 95 GLU A C 1
ATOM 789 O O . GLU A 1 95 ? 11.046 -35.376 6.467 1.00 64.06 95 GLU A O 1
ATOM 794 N N . GLU A 1 96 ? 11.854 -34.035 8.069 1.00 58.72 96 GLU A N 1
ATOM 795 C CA . GLU A 1 96 ? 11.747 -32.829 7.236 1.00 58.72 96 GLU A CA 1
ATOM 796 C C . GLU A 1 96 ? 12.836 -32.781 6.159 1.00 58.72 96 GLU A C 1
ATOM 798 O O . GLU A 1 96 ? 12.556 -32.423 5.007 1.00 58.72 96 GLU A O 1
ATOM 803 N N . ASP A 1 97 ? 14.038 -33.258 6.481 1.00 66.75 97 ASP A N 1
ATOM 804 C CA . ASP A 1 97 ? 15.146 -33.328 5.532 1.00 66.75 97 ASP A CA 1
ATOM 805 C C . ASP A 1 97 ? 14.874 -34.339 4.402 1.00 66.75 97 ASP A C 1
ATOM 807 O O . ASP A 1 97 ? 15.150 -34.055 3.227 1.00 66.75 97 ASP A O 1
ATOM 811 N N . GLU A 1 98 ? 14.209 -35.468 4.684 1.00 76.31 98 GLU A N 1
ATOM 812 C CA . GLU A 1 98 ? 13.778 -36.399 3.633 1.00 76.31 98 GLU A CA 1
ATOM 813 C C . GLU A 1 98 ? 12.707 -35.797 2.711 1.00 76.31 98 GLU A C 1
ATOM 815 O O . GLU A 1 98 ? 12.758 -35.982 1.484 1.00 76.31 98 GLU A O 1
ATOM 820 N N . ARG A 1 99 ? 11.761 -35.019 3.257 1.00 72.50 99 ARG A N 1
ATOM 821 C CA . ARG A 1 99 ? 10.726 -34.343 2.455 1.00 72.50 99 ARG A CA 1
ATOM 822 C C . ARG A 1 99 ? 11.333 -33.308 1.514 1.00 72.50 99 ARG A C 1
ATOM 824 O O . ARG A 1 99 ? 10.940 -33.250 0.344 1.00 72.50 99 ARG A O 1
ATOM 831 N N . ILE A 1 100 ? 12.324 -32.543 1.974 1.00 69.44 100 ILE A N 1
ATOM 832 C CA . ILE A 1 100 ? 13.029 -31.548 1.154 1.00 69.44 100 ILE A CA 1
ATOM 833 C C . ILE A 1 100 ? 13.813 -32.235 0.024 1.00 69.44 100 ILE A C 1
ATOM 835 O O . ILE A 1 100 ? 13.731 -31.818 -1.139 1.00 69.44 100 ILE A O 1
ATOM 839 N N . VAL A 1 101 ? 14.502 -33.345 0.311 1.00 78.56 101 VAL A N 1
ATOM 840 C CA . VAL A 1 101 ? 15.245 -34.116 -0.702 1.00 78.56 101 VAL A CA 1
ATOM 841 C C . VAL A 1 101 ? 14.311 -34.724 -1.757 1.00 78.56 101 VAL A C 1
ATOM 843 O O . VAL A 1 101 ? 14.628 -34.710 -2.957 1.00 78.56 101 VAL A O 1
ATOM 846 N N . GLN A 1 102 ? 13.133 -35.214 -1.362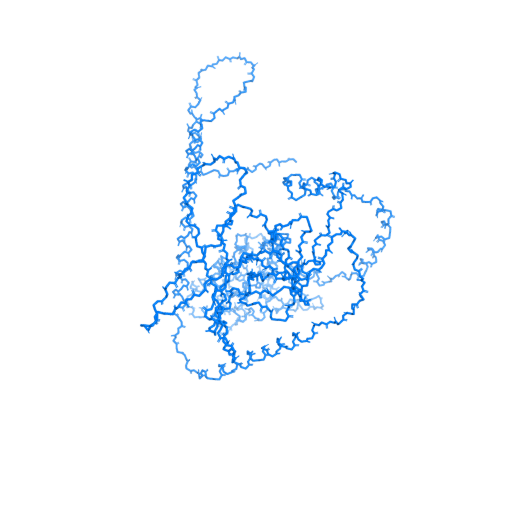 1.00 78.75 102 GLN A N 1
ATOM 847 C CA . GLN A 1 102 ? 12.132 -35.720 -2.305 1.00 78.75 102 GLN A CA 1
ATOM 848 C C . GLN A 1 102 ? 11.557 -34.611 -3.201 1.00 78.75 102 GLN A C 1
ATOM 850 O O . GLN A 1 102 ? 11.388 -34.819 -4.410 1.00 78.75 102 GLN A O 1
ATOM 855 N N . LEU A 1 103 ? 11.324 -33.416 -2.652 1.00 78.50 103 LEU A N 1
ATOM 856 C CA . LEU A 1 103 ? 10.840 -32.249 -3.398 1.00 78.50 103 LEU A CA 1
ATOM 857 C C . LEU A 1 103 ? 11.859 -31.790 -4.451 1.00 78.50 103 LEU A C 1
ATOM 859 O O . LEU A 1 103 ? 11.505 -31.586 -5.617 1.00 78.50 103 LEU A O 1
ATOM 863 N N . LEU A 1 104 ? 13.143 -31.746 -4.088 1.00 67.12 104 LEU A N 1
ATOM 864 C CA . LEU A 1 104 ? 14.234 -31.407 -5.006 1.00 67.12 104 LEU A CA 1
ATOM 865 C C . LEU A 1 104 ? 14.413 -32.452 -6.121 1.00 67.12 104 LEU A C 1
ATOM 867 O O . LEU A 1 104 ? 14.640 -32.088 -7.281 1.00 67.12 104 LEU A O 1
ATOM 871 N N . LYS A 1 105 ? 14.232 -33.750 -5.825 1.00 80.06 105 LYS A N 1
ATOM 872 C CA . LYS A 1 105 ? 14.204 -34.812 -6.853 1.00 80.06 105 LYS A CA 1
ATOM 873 C C . LYS A 1 105 ? 13.024 -34.646 -7.819 1.00 80.06 105 LYS A C 1
ATOM 875 O O . LYS A 1 105 ? 13.192 -34.864 -9.023 1.00 80.06 105 LYS A O 1
ATOM 880 N N . LYS A 1 106 ? 11.852 -34.224 -7.329 1.00 79.94 106 LYS A N 1
ATOM 881 C CA . LYS A 1 106 ? 10.655 -33.963 -8.152 1.00 79.94 106 LYS A CA 1
ATOM 882 C C . LYS A 1 106 ? 10.867 -32.783 -9.106 1.00 79.94 106 LYS A C 1
ATOM 884 O O . LYS A 1 106 ? 10.562 -32.896 -10.293 1.00 79.94 106 LYS A O 1
ATOM 889 N N . ILE A 1 107 ? 11.471 -31.697 -8.617 1.00 74.25 107 ILE A N 1
ATOM 890 C CA . ILE A 1 107 ? 11.792 -30.506 -9.421 1.00 74.25 107 ILE A CA 1
ATOM 891 C C . ILE A 1 107 ? 12.821 -30.842 -10.511 1.00 74.25 107 ILE A C 1
ATOM 893 O O . ILE A 1 107 ? 12.611 -30.499 -11.676 1.00 74.25 107 ILE A O 1
ATOM 897 N N . LYS A 1 108 ? 13.879 -31.602 -10.183 1.00 72.56 108 LYS A N 1
ATOM 898 C CA . LYS A 1 108 ? 14.878 -32.055 -11.173 1.00 72.56 108 LYS A CA 1
ATOM 899 C C . LYS A 1 108 ? 14.271 -32.917 -12.286 1.00 72.56 108 LYS A C 1
ATOM 901 O O . LYS A 1 108 ? 14.669 -32.778 -13.441 1.00 72.56 108 LYS A O 1
ATOM 906 N N . ARG A 1 109 ? 13.306 -33.791 -11.971 1.00 70.94 109 ARG A N 1
ATOM 907 C CA . ARG A 1 109 ? 12.610 -34.614 -12.981 1.00 70.94 109 ARG A CA 1
ATOM 908 C C . ARG A 1 109 ? 11.728 -33.774 -13.904 1.00 70.94 109 ARG A C 1
ATOM 910 O O . ARG A 1 109 ? 11.739 -34.005 -15.108 1.00 70.94 109 ARG A O 1
ATOM 917 N N . LYS A 1 110 ? 11.029 -32.770 -13.365 1.00 66.56 110 LYS A N 1
ATOM 918 C CA . LYS A 1 110 ? 10.186 -31.869 -14.164 1.00 66.56 110 LYS A CA 1
ATOM 919 C C . LYS A 1 110 ? 11.016 -31.058 -15.169 1.00 66.56 110 LYS A C 1
ATOM 921 O O . LYS A 1 110 ? 10.693 -31.040 -16.352 1.00 66.56 110 LYS A O 1
ATOM 926 N N . TYR A 1 111 ? 12.158 -30.528 -14.728 1.00 58.69 111 TYR A N 1
ATOM 927 C CA . TYR A 1 111 ? 13.083 -29.784 -15.592 1.00 58.69 111 TYR A CA 1
ATOM 928 C C . TYR A 1 111 ? 13.742 -30.642 -16.685 1.00 58.69 111 TYR A C 1
ATOM 930 O O . TYR A 1 111 ? 14.056 -30.142 -17.764 1.00 58.69 111 TYR A O 1
ATOM 938 N N . LYS A 1 112 ? 13.955 -31.942 -16.434 1.00 57.75 112 LYS A N 1
ATOM 939 C CA . LYS A 1 112 ? 14.528 -32.862 -17.429 1.00 57.75 112 LYS A CA 1
ATOM 940 C C . LYS A 1 112 ? 13.528 -33.216 -18.539 1.00 57.75 112 LYS A C 1
ATOM 942 O O . LYS A 1 112 ? 13.946 -33.370 -19.681 1.00 57.75 112 LYS A O 1
ATOM 947 N N . ASN A 1 113 ? 12.235 -33.280 -18.217 1.00 52.06 113 ASN A N 1
ATOM 948 C CA . ASN A 1 113 ? 11.177 -33.623 -19.174 1.00 52.06 113 ASN A CA 1
ATOM 949 C C . ASN A 1 113 ? 10.726 -32.429 -20.034 1.00 52.06 113 ASN A C 1
ATOM 951 O O . ASN A 1 113 ? 10.319 -32.617 -21.175 1.00 52.06 113 ASN A O 1
ATOM 955 N N . GLU A 1 114 ? 10.834 -31.196 -19.532 1.00 49.50 114 GLU A N 1
ATOM 956 C CA . GLU A 1 114 ? 10.521 -29.996 -20.327 1.00 49.50 114 GLU A CA 1
ATOM 957 C C . GLU A 1 114 ? 11.605 -29.692 -21.380 1.00 49.50 114 GLU A C 1
ATOM 959 O O . GLU A 1 114 ? 11.308 -29.129 -22.431 1.00 49.50 114 GLU A O 1
ATOM 964 N N . LYS A 1 115 ? 12.849 -30.148 -21.167 1.00 41.00 115 LYS A N 1
ATOM 965 C CA . LYS A 1 115 ? 13.962 -29.936 -22.109 1.00 41.00 115 LYS A CA 1
ATOM 966 C C . LYS A 1 115 ? 13.972 -30.910 -23.299 1.00 41.00 115 LYS A C 1
ATOM 968 O O . LYS A 1 115 ? 14.658 -30.640 -24.279 1.00 41.00 115 LYS A O 1
ATOM 973 N N . SER A 1 116 ? 13.219 -32.013 -23.246 1.00 42.44 116 SER A N 1
ATOM 974 C CA . SER A 1 116 ? 13.130 -32.992 -24.343 1.00 42.44 116 SER A CA 1
ATOM 975 C C . SER A 1 116 ? 11.998 -32.729 -25.345 1.00 42.44 116 SER A C 1
ATOM 977 O O . SER A 1 116 ? 11.954 -33.399 -26.369 1.00 42.44 116 SER A O 1
ATOM 979 N N . ASN A 1 117 ? 11.108 -31.760 -25.089 1.00 39.41 117 ASN A N 1
ATOM 980 C CA . ASN A 1 117 ? 9.894 -31.542 -25.896 1.00 39.41 117 ASN A CA 1
ATOM 981 C C . ASN A 1 117 ? 9.885 -30.260 -26.748 1.00 39.41 117 ASN A C 1
ATOM 983 O O . ASN A 1 117 ? 8.845 -29.903 -27.296 1.00 39.41 117 ASN A O 1
ATOM 987 N N . ALA A 1 118 ? 11.017 -29.574 -26.910 1.00 36.81 118 ALA A N 1
ATOM 988 C CA . ALA A 1 118 ? 11.081 -28.355 -27.716 1.00 36.81 118 ALA A CA 1
ATOM 989 C C . ALA A 1 118 ? 12.126 -28.464 -28.833 1.00 36.81 118 ALA A C 1
ATOM 991 O O . ALA A 1 118 ? 13.270 -28.076 -28.629 1.00 36.81 118 ALA A O 1
ATOM 992 N N . LEU A 1 119 ? 11.720 -28.980 -30.003 1.00 33.88 119 LEU A N 1
ATOM 993 C CA . LEU A 1 119 ? 12.249 -28.601 -31.328 1.00 33.88 119 LEU A CA 1
ATOM 994 C C . LEU A 1 119 ? 11.448 -29.286 -32.460 1.00 33.88 119 LEU A C 1
ATOM 996 O O . LEU A 1 119 ? 11.447 -30.516 -32.540 1.00 33.88 119 LEU A O 1
ATOM 1000 N N . PRO A 1 120 ? 10.791 -28.535 -33.366 1.00 35.47 120 PRO A N 1
ATOM 1001 C CA . PRO A 1 120 ? 10.258 -29.087 -34.605 1.00 35.47 120 PRO A CA 1
ATOM 1002 C C . PRO A 1 120 ? 11.350 -29.153 -35.686 1.00 35.47 120 PRO A C 1
ATOM 1004 O O . PRO A 1 120 ? 12.127 -28.217 -35.875 1.00 35.47 120 PRO A O 1
ATOM 1007 N N . LYS A 1 121 ? 11.385 -30.271 -36.419 1.00 34.34 121 LYS A N 1
ATOM 1008 C CA . LYS A 1 121 ? 12.235 -30.493 -37.598 1.00 34.34 121 LYS A CA 1
ATOM 1009 C C . LYS A 1 121 ? 11.807 -29.560 -38.742 1.00 34.34 121 LYS A C 1
ATOM 1011 O O . LYS A 1 121 ? 10.639 -29.573 -39.123 1.00 34.34 121 LYS A O 1
ATOM 1016 N N . LYS A 1 122 ? 12.748 -28.820 -39.340 1.00 31.67 122 LYS A N 1
ATOM 1017 C CA . LYS A 1 122 ? 12.598 -28.228 -40.681 1.00 31.67 122 LYS A CA 1
ATOM 1018 C C . LYS A 1 122 ? 13.664 -28.797 -41.615 1.00 31.67 122 LYS A C 1
ATOM 1020 O O . LYS A 1 122 ? 14.838 -28.845 -41.265 1.00 31.67 122 LYS A O 1
ATOM 1025 N N . GLN A 1 123 ? 13.191 -29.262 -42.767 1.00 30.97 123 GLN A N 1
ATOM 1026 C CA . GLN A 1 123 ? 13.957 -29.771 -43.901 1.00 30.97 123 GLN A CA 1
ATOM 1027 C C . GLN A 1 123 ? 14.795 -28.649 -44.532 1.00 30.97 123 GLN A C 1
ATOM 1029 O O . GLN A 1 123 ? 14.296 -27.541 -44.727 1.00 30.97 123 GLN A O 1
ATOM 1034 N N . LEU A 1 124 ? 16.052 -28.958 -44.848 1.00 28.95 124 LEU A N 1
ATOM 1035 C CA . LEU A 1 124 ? 16.964 -28.127 -45.632 1.00 28.95 124 LEU A CA 1
ATOM 1036 C C . LEU A 1 124 ? 16.868 -28.540 -47.106 1.00 28.95 124 LEU A C 1
ATOM 1038 O O . LEU A 1 124 ? 17.040 -29.712 -47.434 1.00 28.95 124 LEU A O 1
ATOM 1042 N N . ILE A 1 125 ? 16.591 -27.564 -47.969 1.00 29.33 125 ILE A N 1
ATOM 1043 C CA . ILE A 1 125 ? 16.787 -27.634 -49.419 1.00 29.33 125 ILE A CA 1
ATOM 1044 C C . ILE A 1 125 ? 18.190 -27.079 -49.675 1.00 29.33 125 ILE A C 1
ATOM 1046 O O . ILE A 1 125 ? 18.491 -25.962 -49.257 1.00 29.33 125 ILE A O 1
ATOM 1050 N N . ALA A 1 126 ? 19.049 -27.878 -50.303 1.00 28.33 126 ALA A N 1
ATOM 1051 C CA . ALA A 1 126 ? 20.400 -27.493 -50.691 1.00 28.33 126 ALA A CA 1
ATOM 1052 C C . ALA A 1 126 ? 20.381 -26.714 -52.016 1.00 28.33 126 ALA A C 1
ATOM 1054 O O . ALA A 1 126 ? 19.716 -27.125 -52.966 1.00 28.33 126 ALA A O 1
ATOM 1055 N N . GLY A 1 127 ? 21.138 -25.619 -52.077 1.00 29.12 127 GLY A N 1
ATOM 1056 C CA . GLY A 1 127 ? 21.524 -24.928 -53.307 1.00 29.12 127 GLY A CA 1
ATOM 1057 C C . GLY A 1 127 ? 23.028 -24.616 -53.256 1.00 29.12 127 GLY A C 1
ATOM 1058 O O . GLY A 1 127 ? 23.530 -24.358 -52.159 1.00 29.12 127 GLY A O 1
ATOM 1059 N N . PRO A 1 128 ? 23.759 -24.695 -54.383 1.00 32.56 128 PRO A N 1
ATOM 1060 C CA . PRO A 1 128 ? 25.201 -24.461 -54.424 1.00 32.56 128 PRO A CA 1
ATOM 1061 C C . PRO A 1 128 ? 25.532 -22.961 -54.375 1.00 32.56 128 PRO A C 1
ATOM 1063 O O . PRO A 1 128 ? 24.770 -22.135 -54.874 1.00 32.56 128 PRO A O 1
ATOM 1066 N N . ILE A 1 129 ? 26.674 -22.624 -53.770 1.00 31.95 129 ILE A N 1
ATOM 1067 C CA . ILE A 1 129 ? 27.261 -21.279 -53.772 1.00 31.95 129 ILE A CA 1
ATOM 1068 C C . ILE A 1 129 ? 28.369 -21.258 -54.827 1.00 31.95 129 ILE A C 1
ATOM 1070 O O . ILE A 1 129 ? 29.303 -22.055 -54.755 1.00 31.95 129 ILE A O 1
ATOM 1074 N N . ASP A 1 130 ? 28.241 -20.339 -55.783 1.00 29.12 130 ASP A N 1
ATOM 1075 C CA . ASP A 1 130 ? 29.247 -20.006 -56.789 1.00 29.12 130 ASP A CA 1
ATOM 1076 C C . ASP A 1 130 ? 30.406 -19.217 -56.160 1.00 29.12 130 ASP A C 1
ATOM 1078 O O . ASP A 1 130 ? 30.201 -18.172 -55.538 1.00 29.12 130 ASP A O 1
ATOM 1082 N N . LEU A 1 131 ? 31.637 -19.685 -56.376 1.00 35.62 131 LEU A N 1
ATOM 1083 C CA . LEU A 1 131 ? 32.858 -18.897 -56.218 1.00 35.62 131 LEU A CA 1
ATOM 1084 C C . LEU A 1 131 ? 33.507 -18.766 -57.597 1.00 35.62 131 LEU A C 1
ATOM 1086 O O . LEU A 1 131 ? 34.237 -19.644 -58.044 1.00 35.62 131 LEU A O 1
ATOM 1090 N N . THR A 1 132 ? 33.213 -17.665 -58.282 1.00 32.38 132 THR A N 1
ATOM 1091 C CA . THR A 1 132 ? 33.953 -17.226 -59.468 1.00 32.38 132 THR A CA 1
ATOM 1092 C C . THR A 1 132 ? 35.129 -16.363 -59.025 1.00 32.38 132 THR A C 1
ATOM 1094 O O . THR A 1 132 ? 34.936 -15.250 -58.530 1.00 32.38 132 THR A O 1
ATOM 1097 N N . GLY A 1 133 ? 36.337 -16.880 -59.211 1.00 32.97 133 GLY A N 1
ATOM 1098 C CA . GLY A 1 133 ? 37.600 -16.179 -59.017 1.00 32.97 133 GLY A CA 1
ATOM 1099 C C . GLY A 1 133 ? 38.734 -17.118 -59.399 1.00 32.97 133 GLY A C 1
ATOM 1100 O O . GLY A 1 133 ? 39.092 -17.989 -58.612 1.00 32.97 133 GLY A O 1
ATOM 1101 N N . ASP A 1 134 ? 39.211 -16.976 -60.632 1.00 38.50 134 ASP A N 1
ATOM 1102 C CA . ASP A 1 134 ? 40.251 -17.806 -61.235 1.00 38.50 134 ASP A CA 1
ATOM 1103 C C . ASP A 1 134 ? 41.580 -17.738 -60.449 1.00 38.50 134 ASP A C 1
ATOM 1105 O O . ASP A 1 134 ? 41.924 -16.706 -59.868 1.00 38.50 134 ASP A O 1
ATOM 1109 N N . ASP A 1 135 ? 42.307 -18.862 -60.473 1.00 39.78 135 ASP A N 1
ATOM 1110 C CA . ASP A 1 135 ? 43.654 -19.131 -59.934 1.00 39.78 135 ASP A CA 1
ATOM 1111 C C . ASP A 1 135 ? 43.765 -19.560 -58.451 1.00 39.78 135 ASP A C 1
ATOM 1113 O O . ASP A 1 135 ? 44.478 -18.951 -57.649 1.00 39.78 135 ASP A O 1
ATOM 1117 N N . VAL A 1 136 ? 43.140 -20.691 -58.090 1.00 42.09 136 VAL A N 1
ATOM 1118 C CA . VAL A 1 136 ? 43.472 -21.455 -56.868 1.00 42.09 136 VAL A CA 1
ATOM 1119 C C . VAL A 1 136 ? 43.720 -22.920 -57.235 1.00 42.09 136 VAL A C 1
ATOM 1121 O O . VAL A 1 136 ? 42.792 -23.641 -57.596 1.00 42.09 136 VAL A O 1
ATOM 1124 N N . GLU A 1 137 ? 44.970 -23.378 -57.133 1.00 47.72 137 GLU A N 1
ATOM 1125 C CA . GLU A 1 137 ? 45.295 -24.804 -57.233 1.00 47.72 137 GLU A CA 1
ATOM 1126 C C . GLU A 1 137 ? 45.098 -25.481 -55.868 1.00 47.72 137 GLU A C 1
ATOM 1128 O O . GLU A 1 137 ? 45.568 -25.000 -54.835 1.00 47.72 137 GLU A O 1
ATOM 1133 N N . ILE A 1 138 ? 44.373 -26.602 -55.859 1.00 43.41 138 ILE A N 1
ATOM 1134 C CA . ILE A 1 138 ? 44.185 -27.442 -54.673 1.00 43.41 138 ILE A CA 1
ATOM 1135 C C . ILE A 1 138 ? 45.406 -28.358 -54.563 1.00 43.41 138 ILE A C 1
ATOM 1137 O O . ILE A 1 138 ? 45.526 -29.327 -55.313 1.00 43.41 138 ILE A O 1
ATOM 1141 N N . GLU A 1 139 ? 46.306 -28.078 -53.622 1.00 45.41 139 GLU A N 1
ATOM 1142 C CA . GLU A 1 139 ? 47.369 -29.014 -53.254 1.00 45.41 139 GLU A CA 1
ATOM 1143 C C . GLU A 1 139 ? 46.872 -29.971 -52.155 1.00 45.41 139 GLU A C 1
ATOM 1145 O O . GLU A 1 139 ? 46.142 -29.584 -51.243 1.00 45.41 139 GLU A O 1
ATOM 1150 N N . ASN A 1 140 ? 47.232 -31.252 -52.276 1.00 52.09 140 ASN A N 1
ATOM 1151 C CA . ASN A 1 140 ? 46.746 -32.353 -51.437 1.00 52.09 140 ASN A CA 1
ATOM 1152 C C . ASN A 1 140 ? 46.899 -32.118 -49.913 1.00 52.09 140 ASN A C 1
ATOM 1154 O O . ASN A 1 140 ? 47.728 -31.341 -49.446 1.00 52.09 140 ASN A O 1
ATOM 1158 N N . THR A 1 141 ? 46.120 -32.872 -49.130 1.00 50.47 141 THR A N 1
ATOM 1159 C CA . THR A 1 141 ? 46.050 -32.852 -47.655 1.00 50.47 141 THR A CA 1
ATOM 1160 C C . THR A 1 141 ? 47.426 -32.868 -46.972 1.00 50.47 141 THR A C 1
ATOM 1162 O O . THR A 1 141 ? 48.139 -33.873 -47.040 1.00 50.47 141 THR A O 1
ATOM 1165 N N . ALA A 1 142 ? 47.784 -31.793 -46.264 1.00 54.06 142 ALA A N 1
ATOM 1166 C CA . ALA A 1 142 ? 49.038 -31.703 -45.515 1.00 54.06 142 ALA A CA 1
ATOM 1167 C C . ALA A 1 142 ? 48.870 -32.231 -44.074 1.00 54.06 142 ALA A C 1
ATOM 1169 O O . ALA A 1 142 ? 47.894 -31.885 -43.404 1.00 54.06 142 ALA A O 1
ATOM 1170 N N . PRO A 1 143 ? 49.812 -33.038 -43.550 1.00 57.84 143 PRO A N 1
ATOM 1171 C CA . PRO A 1 143 ? 49.771 -33.462 -42.155 1.00 57.84 143 PRO A CA 1
ATOM 1172 C C . PRO A 1 143 ? 50.042 -32.270 -41.220 1.00 57.84 143 PRO A C 1
ATOM 1174 O O . PRO A 1 143 ? 51.081 -31.612 -41.324 1.00 57.84 143 PRO A O 1
ATOM 1177 N N . ILE A 1 144 ? 49.113 -32.015 -40.292 1.00 59.06 144 ILE A N 1
ATOM 1178 C CA . ILE A 1 144 ? 49.256 -31.014 -39.225 1.00 59.06 144 ILE A CA 1
ATOM 1179 C C . ILE A 1 144 ? 49.672 -31.708 -37.935 1.00 59.06 144 ILE A C 1
ATOM 1181 O O . ILE A 1 144 ? 49.060 -32.692 -37.521 1.00 59.06 144 ILE A O 1
ATOM 1185 N N . ILE A 1 145 ? 50.709 -31.176 -37.292 1.00 68.88 145 ILE A N 1
ATOM 1186 C CA . ILE A 1 145 ? 51.176 -31.640 -35.985 1.00 68.88 145 ILE A CA 1
ATOM 1187 C C . ILE A 1 145 ? 50.650 -30.675 -34.916 1.00 68.88 145 ILE A C 1
ATOM 1189 O O . ILE A 1 145 ? 50.827 -29.463 -35.041 1.00 68.88 145 ILE A O 1
ATOM 1193 N N . ASP A 1 146 ? 49.994 -31.215 -33.887 1.00 62.53 146 ASP A N 1
ATOM 1194 C CA . ASP A 1 146 ? 49.430 -30.463 -32.758 1.00 62.53 146 ASP A CA 1
ATOM 1195 C C . ASP A 1 146 ? 50.497 -30.221 -31.677 1.00 62.53 146 ASP A C 1
ATOM 1197 O O . ASP A 1 146 ? 51.123 -31.158 -31.179 1.00 62.53 146 ASP A O 1
ATOM 1201 N N . LEU A 1 147 ? 50.700 -28.954 -31.306 1.00 57.66 147 LEU A N 1
ATOM 1202 C CA . LEU A 1 147 ? 51.643 -28.523 -30.265 1.00 57.66 147 LEU A CA 1
ATOM 1203 C C . LEU A 1 147 ? 51.207 -28.881 -28.836 1.00 57.66 147 LEU A C 1
ATOM 1205 O O . LEU A 1 147 ? 52.042 -28.874 -27.933 1.00 57.66 147 LEU A O 1
ATOM 1209 N N . THR A 1 148 ? 49.920 -29.158 -28.612 1.00 52.25 148 THR A N 1
ATOM 1210 C CA . THR A 1 148 ? 49.355 -29.369 -27.266 1.00 52.25 148 THR A CA 1
ATOM 1211 C C . THR A 1 148 ? 49.445 -30.815 -26.767 1.00 52.25 148 THR A C 1
ATOM 1213 O O . THR A 1 148 ? 49.238 -31.078 -25.580 1.00 52.25 148 THR A O 1
ATOM 1216 N N . ASP A 1 149 ? 49.807 -31.760 -27.637 1.00 46.06 149 ASP A N 1
ATOM 1217 C CA . ASP A 1 149 ? 49.902 -33.181 -27.303 1.00 46.06 149 ASP A CA 1
ATOM 1218 C C . ASP A 1 149 ? 51.315 -33.513 -26.765 1.00 46.06 149 ASP A C 1
ATOM 1220 O O . ASP A 1 149 ? 52.189 -34.009 -27.472 1.00 46.06 149 ASP A O 1
ATOM 1224 N N . GLU A 1 150 ? 51.556 -33.278 -25.466 1.00 40.28 150 GLU A N 1
ATOM 1225 C CA . GLU A 1 150 ? 52.804 -33.688 -24.776 1.00 40.28 150 GLU A CA 1
ATOM 1226 C C . GLU A 1 150 ? 52.982 -35.222 -24.668 1.00 40.28 150 GLU A C 1
ATOM 1228 O O . GLU A 1 150 ? 53.962 -35.719 -24.111 1.00 40.28 150 GLU A O 1
ATOM 1233 N N . THR A 1 151 ? 52.061 -36.009 -25.225 1.00 38.78 151 THR A N 1
ATOM 1234 C CA . THR A 1 151 ? 52.079 -37.473 -25.182 1.00 38.78 151 THR A CA 1
ATOM 1235 C C . THR A 1 151 ? 52.006 -38.088 -26.576 1.00 38.78 151 THR A C 1
ATOM 1237 O O . THR A 1 151 ? 51.129 -38.901 -26.848 1.00 38.78 151 THR A O 1
ATOM 1240 N N . PHE A 1 152 ? 52.952 -37.760 -27.457 1.00 37.41 152 PHE A N 1
ATOM 1241 C CA . PHE A 1 152 ? 53.248 -38.592 -28.630 1.00 37.41 152 PHE A CA 1
ATOM 1242 C C . PHE A 1 152 ? 54.465 -39.489 -28.344 1.00 37.41 152 PHE A C 1
ATOM 1244 O O . PHE A 1 152 ? 55.542 -39.351 -28.919 1.00 37.41 152 PHE A O 1
ATOM 1251 N N . VAL A 1 153 ? 54.291 -40.413 -27.394 1.00 33.53 153 VAL A N 1
ATOM 1252 C CA . VAL A 1 153 ? 55.181 -41.568 -27.170 1.00 33.53 153 VAL A CA 1
ATOM 1253 C C . VAL A 1 153 ? 54.347 -42.842 -27.304 1.00 33.53 153 VAL A C 1
ATOM 1255 O O . VAL A 1 153 ? 54.340 -43.700 -26.426 1.00 33.53 153 VAL A O 1
ATOM 1258 N N . ASP A 1 154 ? 53.618 -42.982 -28.409 1.00 30.48 154 ASP A N 1
ATOM 1259 C CA . ASP A 1 154 ? 53.132 -44.297 -28.814 1.00 30.48 154 ASP A CA 1
ATOM 1260 C C . ASP A 1 154 ? 54.284 -45.010 -29.510 1.00 30.48 154 ASP A C 1
ATOM 1262 O O . ASP A 1 154 ? 54.715 -44.605 -30.585 1.00 30.48 154 ASP A O 1
ATOM 1266 N N . ARG A 1 155 ? 54.834 -46.049 -28.865 1.00 31.47 155 ARG A N 1
ATOM 1267 C CA . ARG A 1 155 ? 55.859 -46.918 -29.457 1.00 31.47 155 ARG A CA 1
ATOM 1268 C C . ARG A 1 155 ? 55.239 -47.661 -30.644 1.00 31.47 155 ARG A C 1
ATOM 1270 O O . ARG A 1 155 ? 54.505 -48.625 -30.406 1.00 31.47 155 ARG A O 1
ATOM 1277 N N . PRO A 1 156 ? 55.588 -47.358 -31.906 1.00 30.00 156 PRO A N 1
ATOM 1278 C CA . PRO A 1 156 ? 55.349 -48.319 -32.962 1.00 30.00 156 PRO A CA 1
ATOM 1279 C C . PRO A 1 156 ? 56.382 -49.436 -32.771 1.00 30.00 156 PRO A C 1
ATOM 1281 O O . PRO A 1 156 ? 57.520 -49.195 -32.357 1.00 30.00 156 PRO A O 1
ATOM 1284 N N . LYS A 1 157 ? 56.049 -50.673 -33.145 1.00 41.91 157 LYS A N 1
ATOM 1285 C CA . LYS A 1 157 ? 57.031 -51.775 -33.247 1.00 41.91 157 LYS A CA 1
ATOM 1286 C C . LYS A 1 157 ? 58.128 -51.526 -34.311 1.00 41.91 157 LYS A C 1
ATOM 1288 O O . LYS A 1 157 ? 58.938 -52.409 -34.566 1.00 41.91 157 LYS A O 1
ATOM 1293 N N . PHE A 1 158 ? 58.206 -50.314 -34.865 1.00 39.44 158 PHE A N 1
ATOM 1294 C CA . PHE A 1 158 ? 59.242 -49.816 -35.762 1.00 39.44 158 PHE A CA 1
ATOM 1295 C C . PHE A 1 158 ? 59.718 -48.431 -35.272 1.00 39.44 158 PHE A C 1
ATOM 1297 O O . PHE A 1 158 ? 58.986 -47.448 -35.310 1.00 39.44 158 PHE A O 1
ATOM 1304 N N . GLY A 1 159 ? 60.941 -48.373 -34.739 1.00 37.47 159 GLY A N 1
ATOM 1305 C CA . GLY A 1 159 ? 61.529 -47.230 -34.025 1.00 37.47 159 GLY A CA 1
ATOM 1306 C C . GLY A 1 159 ? 61.927 -45.991 -34.846 1.00 37.47 159 GLY A C 1
ATOM 1307 O O . GLY A 1 159 ? 63.087 -45.849 -35.240 1.00 37.47 159 GLY A O 1
ATOM 1308 N N . ARG A 1 160 ? 61.002 -45.033 -34.962 1.00 41.25 160 ARG A N 1
ATOM 1309 C CA . ARG A 1 160 ? 61.283 -43.608 -35.228 1.00 41.25 160 ARG A CA 1
ATOM 1310 C C . ARG A 1 160 ? 60.764 -42.769 -34.051 1.00 41.25 160 ARG A C 1
ATOM 1312 O O . ARG A 1 160 ? 59.674 -43.040 -33.563 1.00 41.25 160 ARG A O 1
ATOM 1319 N N . GLU A 1 161 ? 61.544 -41.799 -33.579 1.00 44.72 161 GLU A N 1
ATOM 1320 C CA . GLU A 1 161 ? 61.177 -40.878 -32.487 1.00 44.72 161 GLU A CA 1
ATOM 1321 C C . GLU A 1 161 ? 61.167 -39.442 -33.036 1.00 44.72 161 GLU A C 1
ATOM 1323 O O . GLU A 1 161 ? 62.117 -39.035 -33.705 1.00 44.72 161 GLU A O 1
ATOM 1328 N N . ILE A 1 162 ? 60.097 -38.683 -32.784 1.00 47.94 162 ILE A N 1
ATOM 1329 C CA . ILE A 1 162 ? 59.938 -37.292 -33.242 1.00 47.94 162 ILE A CA 1
ATOM 1330 C C . ILE A 1 162 ? 60.082 -36.378 -32.023 1.00 47.94 162 ILE A C 1
ATOM 1332 O O . ILE A 1 162 ? 59.441 -36.615 -31.001 1.00 47.94 162 ILE A O 1
ATOM 1336 N N . ARG A 1 163 ? 60.931 -35.346 -32.102 1.00 53.56 163 ARG A N 1
ATOM 1337 C CA . ARG A 1 163 ? 61.089 -34.342 -31.035 1.00 53.56 163 ARG A CA 1
ATOM 1338 C C . ARG A 1 163 ? 61.033 -32.926 -31.599 1.00 53.56 163 ARG A C 1
ATOM 1340 O O . ARG A 1 163 ? 61.670 -32.624 -32.606 1.00 53.56 163 ARG A O 1
ATOM 1347 N N . LEU A 1 164 ? 60.309 -32.051 -30.905 1.00 49.81 164 LEU A N 1
ATOM 1348 C CA . LEU A 1 164 ? 60.233 -30.625 -31.215 1.00 49.81 164 LEU A CA 1
ATOM 1349 C C . LEU A 1 164 ? 61.390 -29.882 -30.528 1.00 49.81 164 LEU A C 1
ATOM 1351 O O . LEU A 1 164 ? 61.615 -30.063 -29.330 1.00 49.81 164 LEU A O 1
ATOM 1355 N N . VAL A 1 165 ? 62.133 -29.052 -31.266 1.00 53.75 165 VAL A N 1
ATOM 1356 C CA . VAL A 1 165 ? 63.248 -28.268 -30.710 1.00 53.75 165 VAL A CA 1
ATOM 1357 C C . VAL A 1 165 ? 63.039 -26.791 -31.029 1.00 53.75 165 VAL A C 1
ATOM 1359 O O . VAL A 1 165 ? 63.037 -26.390 -32.189 1.00 53.75 165 VAL A O 1
ATOM 1362 N N . LYS A 1 166 ? 62.895 -25.962 -29.989 1.00 49.44 166 LYS A N 1
ATOM 1363 C CA . LYS A 1 166 ? 62.808 -24.504 -30.131 1.00 49.44 166 LYS A CA 1
ATOM 1364 C C . LYS A 1 166 ? 64.210 -23.904 -30.218 1.00 49.44 166 LYS A C 1
ATOM 1366 O O . LYS A 1 166 ? 65.003 -24.047 -29.285 1.00 49.44 166 LYS A O 1
ATOM 1371 N N . ARG A 1 167 ? 64.518 -23.205 -31.313 1.00 44.09 167 ARG A N 1
ATOM 1372 C CA . ARG A 1 167 ? 65.791 -22.494 -31.488 1.00 44.09 167 ARG A CA 1
ATOM 1373 C C . ARG A 1 167 ? 65.586 -21.004 -31.215 1.00 44.09 167 ARG A C 1
ATOM 1375 O O . ARG A 1 167 ? 64.901 -20.320 -31.962 1.00 44.09 167 ARG A O 1
ATOM 1382 N N . ALA A 1 168 ? 66.178 -20.494 -30.137 1.00 39.16 168 ALA A N 1
ATOM 1383 C CA . ALA A 1 168 ? 66.175 -19.062 -29.848 1.00 39.16 168 ALA A CA 1
ATOM 1384 C C . ALA A 1 168 ? 67.292 -18.369 -30.643 1.00 39.16 168 ALA A C 1
ATOM 1386 O O . ALA A 1 168 ? 68.473 -18.643 -30.414 1.00 39.16 168 ALA A O 1
ATOM 1387 N N . ASN A 1 169 ? 66.934 -17.462 -31.553 1.00 41.62 169 ASN A N 1
ATOM 1388 C CA . ASN A 1 169 ? 67.909 -16.591 -32.203 1.00 41.62 169 ASN A CA 1
ATOM 1389 C C . ASN A 1 169 ? 68.331 -15.489 -31.218 1.00 41.62 169 ASN A C 1
ATOM 1391 O O . ASN A 1 169 ? 67.551 -14.600 -30.883 1.00 41.62 169 ASN A O 1
ATOM 1395 N N . ARG A 1 170 ? 69.578 -15.536 -30.730 1.00 34.94 170 ARG A N 1
ATOM 1396 C CA . ARG A 1 170 ? 70.189 -14.394 -30.031 1.00 34.94 170 ARG A CA 1
ATOM 1397 C C . ARG A 1 170 ? 70.616 -13.372 -31.081 1.00 34.94 170 ARG A C 1
ATOM 1399 O O . ARG A 1 170 ? 71.693 -13.495 -31.653 1.00 34.94 170 ARG A O 1
ATOM 1406 N N . GLY A 1 171 ? 69.759 -12.388 -31.335 1.00 35.78 171 GLY A N 1
ATOM 1407 C CA . GLY A 1 171 ? 70.082 -11.243 -32.181 1.00 35.78 171 GLY A CA 1
ATOM 1408 C C . GLY A 1 171 ? 71.120 -10.339 -31.515 1.00 35.78 171 GLY A C 1
ATOM 1409 O O . GLY A 1 171 ? 70.852 -9.733 -30.480 1.00 35.78 171 GLY A O 1
ATOM 1410 N N . SER A 1 172 ? 72.307 -10.249 -32.110 1.00 34.66 172 SER A N 1
ATOM 1411 C CA . SER A 1 172 ? 73.230 -9.130 -31.924 1.00 34.66 172 SER A CA 1
ATOM 1412 C C . SER A 1 172 ? 72.862 -8.033 -32.923 1.00 34.66 172 SER A C 1
ATOM 1414 O O . SER A 1 172 ? 72.929 -8.253 -34.130 1.00 34.66 172 SER A O 1
ATOM 1416 N N . ASN A 1 173 ? 72.468 -6.867 -32.415 1.00 30.92 173 ASN A N 1
ATOM 1417 C CA . ASN A 1 173 ? 72.171 -5.684 -33.219 1.00 30.92 173 ASN A CA 1
ATOM 1418 C C . ASN A 1 173 ? 73.450 -5.118 -33.857 1.00 30.92 173 ASN A C 1
ATOM 1420 O O . ASN A 1 173 ? 74.350 -4.679 -33.142 1.00 30.92 173 ASN A O 1
ATOM 1424 N N . SER A 1 174 ? 73.487 -5.036 -35.186 1.00 32.44 174 SER A N 1
ATOM 1425 C CA . SER A 1 174 ? 74.304 -4.061 -35.914 1.00 32.44 174 SER A CA 1
ATOM 1426 C C . SER A 1 174 ? 73.632 -3.708 -37.238 1.00 32.44 174 SER A C 1
ATOM 1428 O O . SER A 1 174 ? 73.162 -4.581 -37.963 1.00 32.44 174 SER A O 1
ATOM 1430 N N . SER A 1 175 ? 73.574 -2.409 -37.492 1.00 32.09 175 SER A N 1
ATOM 1431 C CA . SER A 1 175 ? 72.850 -1.703 -38.542 1.00 32.09 175 SER A CA 1
ATOM 1432 C C . SER A 1 175 ? 73.363 -1.936 -39.969 1.00 32.09 175 SER A C 1
ATOM 1434 O O . SER A 1 175 ? 74.566 -1.965 -40.205 1.00 32.09 175 SER A O 1
ATOM 1436 N N . GLU A 1 176 ? 72.389 -2.032 -40.877 1.00 33.25 176 GLU A N 1
ATOM 1437 C CA . GLU A 1 176 ? 72.319 -1.619 -42.290 1.00 33.25 176 GLU A CA 1
ATOM 1438 C C . GLU A 1 176 ? 73.607 -1.413 -43.112 1.00 33.25 176 GLU A C 1
ATOM 1440 O O . GLU A 1 176 ? 74.338 -0.442 -42.941 1.00 33.25 176 GLU A O 1
ATOM 1445 N N . ALA A 1 177 ? 73.749 -2.236 -44.158 1.00 31.75 177 ALA A N 1
ATOM 1446 C CA . ALA A 1 177 ? 74.152 -1.790 -45.494 1.00 31.75 177 ALA A CA 1
ATOM 1447 C C . ALA A 1 177 ? 73.604 -2.771 -46.548 1.00 31.75 177 ALA A C 1
ATOM 1449 O O . ALA A 1 177 ? 73.808 -3.982 -46.457 1.00 31.75 177 ALA A O 1
ATOM 1450 N N . SER A 1 178 ? 72.883 -2.239 -47.537 1.00 35.88 178 SER A N 1
ATOM 1451 C CA . SER A 1 178 ? 72.270 -2.985 -48.636 1.00 35.88 178 SER A CA 1
ATOM 1452 C C . SER A 1 178 ? 73.314 -3.587 -49.577 1.00 35.88 178 SER A C 1
ATOM 1454 O O . SER A 1 178 ? 74.227 -2.893 -50.023 1.00 35.88 178 SER A O 1
ATOM 1456 N N . GLY A 1 179 ? 73.106 -4.838 -49.976 1.00 30.55 179 GLY A N 1
ATOM 1457 C CA . GLY A 1 179 ? 73.840 -5.467 -51.067 1.00 30.55 179 GLY A CA 1
ATOM 1458 C C . GLY A 1 179 ? 73.356 -6.893 -51.281 1.00 30.55 179 GLY A C 1
ATOM 1459 O O . GLY A 1 179 ? 73.690 -7.778 -50.498 1.00 30.55 179 GLY A O 1
ATOM 1460 N N . ASN A 1 180 ? 72.567 -7.114 -52.337 1.00 38.16 180 ASN A N 1
ATOM 1461 C CA . ASN A 1 180 ? 72.152 -8.446 -52.773 1.00 38.16 180 ASN A CA 1
ATOM 1462 C C . ASN A 1 180 ? 73.392 -9.296 -53.070 1.00 38.16 180 ASN A C 1
ATOM 1464 O O . ASN A 1 180 ? 74.063 -9.105 -54.084 1.00 38.16 180 ASN A O 1
ATOM 1468 N N . LYS A 1 181 ? 73.686 -10.241 -52.175 1.00 31.89 181 LYS A N 1
ATOM 1469 C CA . LYS A 1 181 ? 74.719 -11.255 -52.359 1.00 31.89 181 LYS A CA 1
ATOM 1470 C C . LYS A 1 181 ? 74.100 -12.613 -52.055 1.00 31.89 181 LYS A C 1
ATOM 1472 O O . LYS A 1 181 ? 73.870 -12.959 -50.900 1.00 31.89 181 LYS A O 1
ATOM 1477 N N . THR A 1 182 ? 73.810 -13.367 -53.107 1.00 33.59 182 THR A N 1
ATOM 1478 C CA . THR A 1 182 ? 73.471 -14.789 -53.049 1.00 33.59 182 THR A CA 1
ATOM 1479 C C . THR A 1 182 ? 74.645 -15.538 -52.413 1.00 33.59 182 THR A C 1
ATOM 1481 O O . THR A 1 182 ? 75.678 -15.754 -53.045 1.00 33.59 182 THR A O 1
ATOM 1484 N N . MET A 1 183 ? 74.521 -15.883 -51.127 1.00 25.91 183 MET A N 1
ATOM 1485 C CA . MET A 1 183 ? 75.459 -16.778 -50.451 1.00 25.91 183 MET A CA 1
ATOM 1486 C C . MET A 1 183 ? 75.102 -18.223 -50.795 1.00 25.91 183 MET A C 1
ATOM 1488 O O . MET A 1 183 ? 74.117 -18.763 -50.298 1.00 25.91 183 MET A O 1
ATOM 1492 N N . HIS A 1 184 ? 75.928 -18.861 -51.621 1.00 28.42 184 HIS A N 1
ATOM 1493 C CA . HIS A 1 184 ? 75.999 -20.317 -51.662 1.00 28.42 184 HIS A CA 1
ATOM 1494 C C . HIS A 1 184 ? 76.621 -20.811 -50.349 1.00 28.42 184 HIS A C 1
ATOM 1496 O O . HIS A 1 184 ? 77.806 -20.592 -50.103 1.00 28.42 184 HIS A O 1
ATOM 1502 N N . PHE A 1 185 ? 75.822 -21.465 -49.505 1.00 27.22 185 PHE A N 1
ATOM 1503 C CA . PHE A 1 185 ? 76.318 -22.257 -48.383 1.00 27.22 185 PHE A CA 1
ATOM 1504 C C . PHE A 1 185 ? 76.546 -23.698 -48.851 1.00 27.22 185 PHE A C 1
ATOM 1506 O O . PHE A 1 185 ? 75.627 -24.366 -49.321 1.00 27.22 185 PHE A O 1
ATOM 1513 N N . GLU A 1 186 ? 77.782 -24.179 -48.739 1.00 29.03 186 GLU A N 1
ATOM 1514 C CA . GLU A 1 186 ? 78.084 -25.607 -48.856 1.00 29.03 186 GLU A CA 1
ATOM 1515 C C . GLU A 1 186 ? 77.580 -26.352 -47.604 1.00 29.03 186 GLU A C 1
ATOM 1517 O O . GLU A 1 186 ? 77.728 -25.835 -46.487 1.00 29.03 186 GLU A O 1
ATOM 1522 N N . PRO A 1 187 ? 77.016 -27.568 -47.741 1.00 31.33 187 PRO A N 1
ATOM 1523 C CA . PRO A 1 187 ? 76.559 -28.350 -46.600 1.00 31.33 187 PRO A CA 1
ATOM 1524 C C . PRO A 1 187 ? 77.757 -28.752 -45.733 1.00 31.33 187 PRO A C 1
ATOM 1526 O O . PRO A 1 187 ? 78.578 -29.587 -46.109 1.00 31.33 187 PRO A O 1
ATOM 1529 N N . ARG A 1 188 ? 77.866 -28.159 -44.541 1.00 37.94 188 ARG A N 1
ATOM 1530 C CA . ARG A 1 188 ? 78.831 -28.592 -43.526 1.00 37.94 188 ARG A CA 1
ATOM 1531 C C . ARG A 1 188 ? 78.246 -29.754 -42.732 1.00 37.94 188 ARG A C 1
ATOM 1533 O O . ARG A 1 188 ? 77.329 -29.566 -41.935 1.00 37.94 188 ARG A O 1
ATOM 1540 N N . GLU A 1 189 ? 78.826 -30.938 -42.895 1.00 39.09 189 GLU A N 1
ATOM 1541 C CA . GLU A 1 189 ? 78.581 -32.089 -42.023 1.00 39.09 189 GLU A CA 1
ATOM 1542 C C . GLU A 1 189 ? 79.059 -31.778 -40.591 1.00 39.09 189 GLU A C 1
ATOM 1544 O O . GLU A 1 189 ? 80.245 -31.841 -40.256 1.00 39.09 189 GLU A O 1
ATOM 1549 N N . GLY A 1 190 ? 78.127 -31.389 -39.722 1.00 43.47 190 GLY A N 1
ATOM 1550 C CA . GLY A 1 190 ? 78.396 -31.137 -38.310 1.00 43.47 190 GLY A CA 1
ATOM 1551 C C . GLY A 1 190 ? 78.338 -32.425 -37.491 1.00 43.47 190 GLY A C 1
ATOM 1552 O O . GLY A 1 190 ? 77.259 -32.926 -37.187 1.00 43.47 190 GLY A O 1
ATOM 1553 N N . ASN A 1 191 ? 79.491 -32.946 -37.068 1.00 43.28 191 ASN A N 1
ATOM 1554 C CA . ASN A 1 191 ? 79.557 -34.077 -36.136 1.00 43.28 191 ASN A CA 1
ATOM 1555 C C . ASN A 1 191 ? 79.190 -33.635 -34.706 1.00 43.28 191 ASN A C 1
ATOM 1557 O O . ASN A 1 191 ? 80.038 -33.119 -33.974 1.00 43.28 191 ASN A O 1
ATOM 1561 N N . ILE A 1 192 ? 77.950 -33.879 -34.273 1.00 48.25 192 ILE A N 1
ATOM 1562 C CA . ILE A 1 192 ? 77.534 -33.668 -32.877 1.00 48.25 192 ILE A CA 1
ATOM 1563 C C . ILE A 1 192 ? 77.870 -34.924 -32.060 1.00 48.25 192 ILE A C 1
ATOM 1565 O O . ILE A 1 192 ? 77.364 -36.015 -32.318 1.00 48.25 192 ILE A O 1
ATOM 1569 N N . LYS A 1 193 ? 78.744 -34.781 -31.057 1.00 45.12 193 LYS A N 1
ATOM 1570 C CA . LYS A 1 193 ? 79.131 -35.869 -30.144 1.00 45.12 193 LYS A CA 1
ATOM 1571 C C . LYS A 1 193 ? 78.141 -35.934 -28.981 1.00 45.12 193 LYS A C 1
ATOM 1573 O O . LYS A 1 193 ? 78.153 -35.050 -28.131 1.00 45.12 193 LYS A O 1
ATOM 1578 N N . THR A 1 194 ? 77.327 -36.984 -28.902 1.00 43.44 194 THR A N 1
ATOM 1579 C CA . THR A 1 194 ? 76.490 -37.250 -27.722 1.00 43.44 194 THR A CA 1
ATOM 1580 C C . THR A 1 194 ? 77.148 -38.309 -26.831 1.00 43.44 194 THR A C 1
ATOM 1582 O O . THR A 1 194 ? 77.567 -39.374 -27.287 1.00 43.44 194 THR A O 1
ATOM 1585 N N . LEU A 1 195 ? 77.296 -37.997 -25.540 1.00 42.31 195 LEU A N 1
ATOM 1586 C CA . LEU A 1 195 ? 77.809 -38.909 -24.516 1.00 42.31 195 LEU A CA 1
ATOM 1587 C C . LEU A 1 195 ? 76.631 -39.683 -23.925 1.00 42.31 195 LEU A C 1
ATOM 1589 O O . LEU A 1 195 ? 75.943 -39.184 -23.046 1.00 42.31 195 LEU A O 1
ATOM 1593 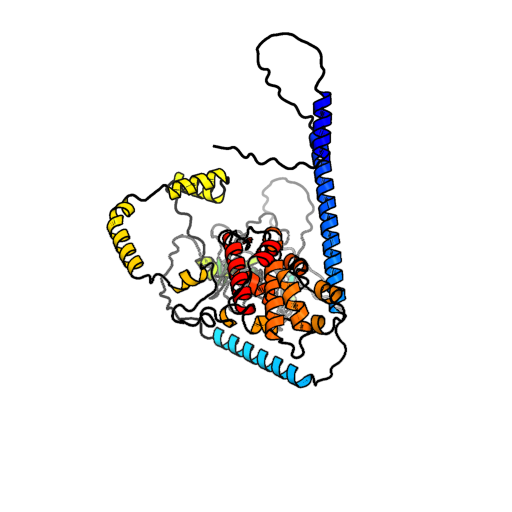N N . ASN A 1 196 ? 76.410 -40.904 -24.404 1.00 43.75 196 ASN A N 1
ATOM 1594 C CA . ASN A 1 196 ? 75.608 -41.892 -23.690 1.00 43.75 196 ASN A CA 1
ATOM 1595 C C . ASN A 1 196 ? 76.380 -43.218 -23.656 1.00 43.75 196 ASN A C 1
ATOM 1597 O O . ASN A 1 196 ? 76.687 -43.802 -24.694 1.00 43.75 196 ASN A O 1
ATOM 1601 N N . ASN A 1 197 ? 76.719 -43.666 -22.444 1.00 49.28 197 ASN A N 1
ATOM 1602 C CA . ASN A 1 197 ? 77.299 -44.975 -22.117 1.00 49.28 197 ASN A CA 1
ATOM 1603 C C . ASN A 1 197 ? 78.581 -45.373 -22.872 1.00 49.28 197 ASN A C 1
ATOM 1605 O O . ASN A 1 197 ? 78.653 -46.443 -23.477 1.00 49.28 197 ASN A O 1
ATOM 1609 N N . GLY A 1 198 ? 79.620 -44.532 -22.805 1.00 51.78 198 GLY A N 1
ATOM 1610 C CA . GLY A 1 198 ? 81.025 -44.935 -23.006 1.00 51.78 198 GLY A CA 1
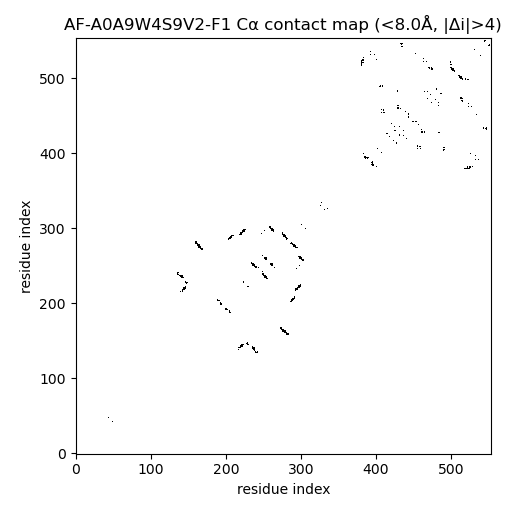ATOM 1611 C C . GLY A 1 198 ? 81.451 -45.406 -24.407 1.00 51.78 198 GLY A C 1
ATOM 1612 O O . GLY A 1 198 ? 82.646 -45.545 -24.655 1.00 51.78 198 GLY A O 1
ATOM 1613 N N . LYS A 1 199 ? 80.530 -45.604 -25.357 1.00 51.38 199 LYS A N 1
ATOM 1614 C CA . LYS A 1 199 ? 80.837 -45.935 -26.756 1.00 51.38 199 LYS A CA 1
ATOM 1615 C C . LYS A 1 199 ? 80.515 -44.744 -27.653 1.00 51.38 199 LYS A C 1
ATOM 1617 O O . LYS A 1 199 ? 79.355 -44.395 -27.846 1.00 51.38 199 LYS A O 1
ATOM 1622 N N . LYS A 1 200 ? 81.559 -44.141 -28.230 1.00 49.62 200 LYS A N 1
ATOM 1623 C CA . LYS A 1 200 ? 81.464 -43.062 -29.226 1.00 49.62 200 LYS A CA 1
ATOM 1624 C C . LYS A 1 200 ? 80.744 -43.596 -30.473 1.00 49.62 200 LYS A C 1
ATOM 1626 O O . LYS A 1 200 ? 81.368 -44.247 -31.305 1.00 49.62 200 LYS A O 1
ATOM 1631 N N . ARG A 1 201 ? 79.439 -43.357 -30.602 1.00 58.88 201 ARG A N 1
ATOM 1632 C CA . ARG A 1 201 ? 78.699 -43.621 -31.846 1.00 58.88 201 ARG A CA 1
ATOM 1633 C C . ARG A 1 201 ? 78.674 -42.338 -32.670 1.00 58.88 201 ARG A C 1
ATOM 1635 O O . ARG A 1 201 ? 78.342 -41.282 -32.141 1.00 58.88 201 ARG A O 1
ATOM 1642 N N . LYS A 1 202 ? 79.059 -42.425 -33.946 1.00 69.38 202 LYS A N 1
ATOM 1643 C CA . LYS A 1 202 ? 78.900 -41.319 -34.898 1.00 69.38 202 LYS A CA 1
ATOM 1644 C C . LYS A 1 202 ? 77.402 -41.164 -35.178 1.00 69.38 202 LYS A C 1
ATOM 1646 O O . LYS A 1 202 ? 76.749 -42.142 -35.542 1.00 69.38 202 LYS A O 1
ATOM 1651 N N . LEU A 1 203 ? 76.862 -39.978 -34.913 1.00 73.19 203 LEU A N 1
ATOM 1652 C CA . LEU A 1 203 ? 75.495 -39.602 -35.256 1.00 73.19 203 LEU A CA 1
ATOM 1653 C C . LEU A 1 203 ? 75.573 -38.742 -36.514 1.00 73.19 203 LEU A C 1
ATOM 1655 O O . LEU A 1 203 ? 76.233 -37.704 -36.499 1.00 73.19 203 LEU A O 1
ATOM 1659 N N . ASN A 1 204 ? 74.920 -39.185 -37.583 1.00 75.19 204 ASN A N 1
ATOM 1660 C CA . ASN A 1 204 ? 74.879 -38.429 -38.826 1.00 75.19 204 ASN A CA 1
ATOM 1661 C C . ASN A 1 204 ? 73.723 -37.430 -38.742 1.00 75.19 204 ASN A C 1
ATOM 1663 O O . ASN A 1 204 ? 72.559 -37.823 -38.622 1.00 75.19 204 ASN A O 1
ATOM 1667 N N . VAL A 1 205 ? 74.057 -36.142 -38.759 1.00 77.06 205 VAL A N 1
ATOM 1668 C CA . VAL A 1 205 ? 73.086 -35.046 -38.761 1.00 77.06 205 VAL A CA 1
ATOM 1669 C C . VAL A 1 205 ? 72.890 -34.591 -40.196 1.00 77.06 205 VAL A C 1
ATOM 1671 O O . VAL A 1 205 ? 73.849 -34.167 -40.836 1.00 77.06 205 VAL A O 1
ATOM 1674 N N . ILE A 1 206 ? 71.656 -34.672 -40.683 1.00 78.00 206 ILE A N 1
ATOM 1675 C CA . ILE A 1 206 ? 71.285 -34.209 -42.017 1.00 78.00 206 ILE A CA 1
ATOM 1676 C C . ILE A 1 206 ? 70.321 -33.039 -41.826 1.00 78.00 206 ILE A C 1
ATOM 1678 O O . ILE A 1 206 ? 69.238 -33.188 -41.260 1.00 78.00 206 ILE A O 1
ATOM 1682 N N . LEU A 1 207 ? 70.741 -31.854 -42.257 1.00 75.44 207 LEU A N 1
ATOM 1683 C CA . LEU A 1 207 ? 69.846 -30.716 -42.426 1.00 75.44 207 LEU A CA 1
ATOM 1684 C C . LEU A 1 207 ? 69.255 -30.827 -43.826 1.00 75.44 207 LEU A C 1
ATOM 1686 O O . LEU A 1 207 ? 69.950 -30.598 -44.814 1.00 75.44 207 LEU A O 1
ATOM 1690 N N . GLU A 1 208 ? 67.990 -31.230 -43.900 1.00 71.31 208 GLU A N 1
ATOM 1691 C CA . GLU A 1 208 ? 67.235 -31.139 -45.142 1.00 71.31 208 GLU A CA 1
ATOM 1692 C C . GLU A 1 208 ? 66.773 -29.689 -45.265 1.00 71.31 208 GLU A C 1
ATOM 1694 O O . GLU A 1 208 ? 65.729 -29.292 -44.754 1.00 71.31 208 GLU A O 1
ATOM 1699 N N . GLU A 1 209 ? 67.597 -28.859 -45.904 1.00 61.44 209 GLU A N 1
ATOM 1700 C CA . GLU A 1 209 ? 67.077 -27.617 -46.464 1.00 61.44 209 GLU A CA 1
ATOM 1701 C C . GLU A 1 209 ? 66.026 -28.013 -47.496 1.00 61.44 209 GLU A C 1
ATOM 1703 O O . GLU A 1 209 ? 66.329 -28.791 -48.406 1.00 61.44 209 GLU A O 1
ATOM 1708 N N . ASN A 1 210 ? 64.799 -27.518 -47.313 1.00 57.44 210 ASN A N 1
ATOM 1709 C CA . ASN A 1 210 ? 63.652 -27.760 -48.184 1.00 57.44 210 ASN A CA 1
ATOM 1710 C C . ASN A 1 210 ? 63.961 -27.261 -49.606 1.00 57.44 210 ASN A C 1
ATOM 1712 O O . ASN A 1 210 ? 63.529 -26.188 -50.017 1.00 57.44 210 ASN A O 1
ATOM 1716 N N . LYS A 1 211 ? 64.737 -28.025 -50.374 1.00 52.59 211 LYS A N 1
ATOM 1717 C CA . LYS A 1 211 ? 64.781 -27.905 -51.823 1.00 52.59 211 LYS A CA 1
ATOM 1718 C C . LYS A 1 211 ? 63.467 -28.477 -52.298 1.00 52.59 211 LYS A C 1
ATOM 1720 O O . LYS A 1 211 ? 63.267 -29.683 -52.195 1.00 52.59 211 LYS A O 1
ATOM 1725 N N . GLU A 1 212 ? 62.601 -27.585 -52.759 1.00 53.41 212 GLU A N 1
ATOM 1726 C CA . GLU A 1 212 ? 61.342 -27.850 -53.448 1.00 53.41 212 GLU A CA 1
ATOM 1727 C C . GLU A 1 212 ? 61.532 -28.967 -54.484 1.00 53.41 212 GLU A C 1
ATOM 1729 O O . GLU A 1 212 ? 61.847 -28.739 -55.651 1.00 53.41 212 GLU A O 1
ATOM 1734 N N . ARG A 1 213 ? 61.388 -30.218 -54.047 1.00 46.97 213 ARG A N 1
ATOM 1735 C CA . ARG A 1 213 ? 61.107 -31.327 -54.941 1.00 46.97 213 ARG A CA 1
ATOM 1736 C C . ARG A 1 213 ? 59.615 -31.230 -55.175 1.00 46.97 213 ARG A C 1
ATOM 1738 O O . ARG A 1 213 ? 58.825 -31.427 -54.257 1.00 46.97 213 ARG A O 1
ATOM 1745 N N . SER A 1 214 ? 59.269 -30.809 -56.384 1.00 48.62 214 SER A N 1
ATOM 1746 C CA . SER A 1 214 ? 57.906 -30.576 -56.848 1.00 48.62 214 SER A CA 1
ATOM 1747 C C . SER A 1 214 ? 56.971 -31.704 -56.397 1.00 48.62 214 SER A C 1
ATOM 1749 O O . SER A 1 214 ? 57.074 -32.823 -56.901 1.00 48.62 214 SER A O 1
ATOM 1751 N N . GLY A 1 215 ? 56.093 -31.395 -55.439 1.00 55.88 215 GLY A N 1
ATOM 1752 C CA . GLY A 1 215 ? 54.966 -32.234 -55.026 1.00 55.88 215 GLY A CA 1
ATOM 1753 C C . GLY A 1 215 ? 55.031 -32.869 -53.631 1.00 55.88 215 GLY A C 1
ATOM 1754 O O . GLY A 1 215 ? 54.045 -33.487 -53.236 1.00 55.88 215 GLY A O 1
ATOM 1755 N N . GLU A 1 216 ? 56.122 -32.740 -52.865 1.00 56.88 216 GLU A N 1
ATOM 1756 C CA . GLU A 1 216 ? 56.189 -33.326 -51.513 1.00 56.88 216 GLU A CA 1
ATOM 1757 C C . GLU A 1 216 ? 55.762 -32.306 -50.438 1.00 56.88 216 GLU A C 1
ATOM 1759 O O . GLU A 1 216 ? 56.402 -31.273 -50.230 1.00 56.88 216 GLU A O 1
ATOM 1764 N N . LEU A 1 217 ? 54.628 -32.576 -49.782 1.00 60.38 217 LEU A N 1
ATOM 1765 C CA . LEU A 1 217 ? 54.007 -31.688 -48.797 1.00 60.38 217 LEU A CA 1
ATOM 1766 C C . LEU A 1 217 ? 54.873 -31.569 -47.538 1.00 60.38 217 LEU A C 1
ATOM 1768 O O . LEU A 1 217 ? 55.069 -32.537 -46.803 1.00 60.38 217 LEU A O 1
ATOM 1772 N N . VAL A 1 218 ? 55.346 -30.355 -47.258 1.00 68.81 218 VAL A N 1
ATOM 1773 C CA . VAL A 1 218 ? 56.061 -30.045 -46.014 1.00 68.81 218 VAL A CA 1
ATOM 1774 C C . VAL A 1 218 ? 55.053 -30.001 -44.853 1.00 68.81 218 VAL A C 1
ATOM 1776 O O . VAL A 1 218 ? 54.045 -29.292 -44.964 1.00 68.81 218 VAL A O 1
ATOM 1779 N N . PRO A 1 219 ? 55.293 -30.721 -43.739 1.00 78.00 219 PRO A N 1
ATOM 1780 C CA . PRO A 1 219 ? 54.411 -30.688 -42.575 1.00 78.00 219 PRO A CA 1
ATOM 1781 C C . PRO A 1 219 ? 54.321 -29.273 -41.995 1.00 78.00 219 PRO A C 1
ATOM 1783 O O . PRO A 1 219 ? 55.298 -28.525 -42.006 1.00 78.00 219 PRO A O 1
ATOM 1786 N N . SER A 1 220 ? 53.144 -28.913 -41.481 1.00 82.50 220 SER A N 1
ATOM 1787 C CA . SER A 1 220 ? 52.886 -27.621 -40.828 1.00 82.50 220 SER A CA 1
ATOM 1788 C C . SER A 1 220 ? 52.552 -27.813 -39.348 1.00 82.50 220 SER A C 1
ATOM 1790 O O . SER A 1 220 ? 51.993 -28.840 -38.955 1.00 82.50 220 SER A O 1
ATOM 1792 N N . LEU A 1 221 ? 52.911 -26.835 -38.517 1.00 85.25 221 LEU A N 1
ATOM 1793 C CA . LEU A 1 221 ? 52.685 -26.868 -37.075 1.00 85.25 221 LEU A CA 1
ATOM 1794 C C . LEU A 1 221 ? 51.459 -26.016 -36.752 1.00 85.25 221 LEU A C 1
ATOM 1796 O O . LEU A 1 221 ? 51.475 -24.811 -36.985 1.00 85.25 221 LEU A O 1
ATOM 1800 N N . GLY A 1 222 ? 50.392 -26.642 -36.259 1.00 85.69 222 GLY A N 1
ATOM 1801 C CA . GLY A 1 222 ? 49.134 -25.959 -35.960 1.00 85.69 222 GLY A CA 1
ATOM 1802 C C . GLY A 1 222 ? 48.982 -25.685 -34.468 1.00 85.69 222 GLY A C 1
ATOM 1803 O O . GLY A 1 222 ? 49.093 -26.613 -33.664 1.00 85.69 222 GLY A O 1
ATOM 1804 N N . THR A 1 223 ? 48.684 -24.441 -34.087 1.00 86.50 223 THR A N 1
ATOM 1805 C CA . THR A 1 223 ? 48.169 -24.123 -32.747 1.00 86.50 223 THR A CA 1
ATOM 1806 C C . THR A 1 223 ? 46.654 -23.954 -32.813 1.00 86.50 223 THR A C 1
ATOM 1808 O O . THR A 1 223 ? 46.121 -23.304 -33.711 1.00 86.50 223 THR A O 1
ATOM 1811 N N . PHE A 1 224 ? 45.931 -24.546 -31.864 1.00 87.69 224 PHE A N 1
ATOM 1812 C CA . PHE A 1 224 ? 44.475 -24.439 -31.795 1.00 87.69 224 PHE A CA 1
ATOM 1813 C C . PHE A 1 224 ? 44.087 -23.484 -30.675 1.00 87.69 224 PHE A C 1
ATOM 1815 O O . PHE A 1 224 ? 44.228 -23.782 -29.487 1.00 87.69 224 PHE A O 1
ATOM 1822 N N . THR A 1 225 ? 43.585 -22.309 -31.042 1.00 83.56 225 THR A N 1
ATOM 1823 C CA . THR A 1 225 ? 43.169 -21.319 -30.046 1.00 83.56 225 THR A CA 1
ATOM 1824 C C . THR A 1 225 ? 41.867 -21.754 -29.370 1.00 83.56 225 THR A C 1
ATOM 1826 O O . THR A 1 225 ? 40.846 -21.998 -30.010 1.00 83.56 225 THR A O 1
ATOM 1829 N N . GLY A 1 226 ? 41.896 -21.873 -28.041 1.00 79.25 226 GLY A N 1
ATOM 1830 C CA . GLY A 1 226 ? 40.709 -22.191 -27.240 1.00 79.25 226 GLY A CA 1
ATOM 1831 C C . GLY A 1 226 ? 40.307 -23.670 -27.199 1.00 79.25 226 GLY A C 1
ATOM 1832 O O . GLY A 1 226 ? 39.295 -23.984 -26.574 1.00 79.25 226 GLY A O 1
ATOM 1833 N N . ILE A 1 227 ? 41.087 -24.576 -27.797 1.00 81.81 227 ILE A N 1
ATOM 1834 C CA . ILE A 1 227 ? 40.864 -26.027 -27.719 1.00 81.81 227 ILE A CA 1
ATOM 1835 C C . ILE A 1 227 ? 42.146 -26.701 -27.233 1.00 81.81 227 ILE A C 1
ATOM 1837 O O . ILE A 1 227 ? 43.239 -26.348 -27.658 1.00 81.81 227 ILE A O 1
ATOM 1841 N N . SER A 1 228 ? 42.017 -27.656 -26.312 1.00 76.06 228 SER A N 1
ATOM 1842 C CA . SER A 1 228 ? 43.161 -28.338 -25.699 1.00 76.06 228 SER A CA 1
ATOM 1843 C C . SER A 1 228 ? 43.760 -29.463 -26.542 1.00 76.06 228 SER A C 1
ATOM 1845 O O . SER A 1 228 ? 44.823 -29.942 -26.168 1.00 76.06 228 SER A O 1
ATOM 1847 N N . LYS A 1 229 ? 43.064 -29.925 -27.592 1.00 79.81 229 LYS A N 1
ATOM 1848 C CA . LYS A 1 229 ? 43.510 -30.965 -28.532 1.00 79.81 229 LYS A CA 1
ATOM 1849 C C . LYS A 1 229 ? 42.893 -30.761 -29.911 1.00 79.81 229 LYS A C 1
ATOM 1851 O O . LYS A 1 229 ? 41.698 -30.473 -30.009 1.00 79.81 229 LYS A O 1
ATOM 1856 N N . ALA A 1 230 ? 43.678 -30.993 -30.954 1.00 80.00 230 ALA A N 1
ATOM 1857 C CA . ALA A 1 230 ? 43.223 -31.014 -32.334 1.00 80.00 230 ALA A CA 1
ATOM 1858 C C . ALA A 1 230 ? 42.195 -32.140 -32.560 1.00 80.00 230 ALA A C 1
ATOM 1860 O O . ALA A 1 230 ? 42.440 -33.296 -32.186 1.00 80.00 230 ALA A O 1
ATOM 1861 N N . PRO A 1 231 ? 41.047 -31.853 -33.197 1.00 84.69 231 PRO A N 1
ATOM 1862 C CA . PRO A 1 231 ? 40.120 -32.892 -33.625 1.00 84.69 231 PRO A CA 1
ATOM 1863 C C . PRO A 1 231 ? 40.784 -33.835 -34.639 1.00 84.69 231 PRO A C 1
ATOM 1865 O O . PRO A 1 231 ? 41.279 -33.392 -35.674 1.00 84.69 231 PRO A O 1
ATOM 1868 N N . LYS A 1 232 ? 40.780 -35.142 -34.345 1.00 85.31 232 LYS A N 1
ATOM 1869 C CA . LYS A 1 232 ? 41.407 -36.182 -35.187 1.00 85.31 232 LYS A CA 1
ATOM 1870 C C . LYS A 1 232 ? 40.619 -36.503 -36.459 1.00 85.31 232 LYS A C 1
ATOM 1872 O O . LYS A 1 232 ? 41.173 -37.086 -37.382 1.00 85.31 232 LYS A O 1
ATOM 1877 N N . GLU A 1 233 ? 39.332 -36.173 -36.470 1.00 85.81 233 GLU A N 1
ATOM 1878 C CA . GLU A 1 233 ? 38.398 -36.508 -37.552 1.00 85.81 233 GLU A CA 1
ATOM 1879 C C . GLU A 1 233 ? 38.369 -35.441 -38.657 1.00 85.81 233 GLU A C 1
ATOM 1881 O O . GLU A 1 233 ? 37.842 -35.692 -39.737 1.00 85.81 233 GLU A O 1
ATOM 1886 N N . ILE A 1 234 ? 38.963 -34.267 -38.412 1.00 86.56 234 ILE A N 1
ATOM 1887 C CA . ILE A 1 234 ? 38.947 -33.141 -39.348 1.00 86.56 234 ILE A CA 1
ATOM 1888 C C . ILE A 1 234 ? 40.114 -33.259 -40.325 1.00 86.56 234 ILE A C 1
ATOM 1890 O O . ILE A 1 234 ? 41.274 -33.385 -39.926 1.00 86.56 234 ILE A O 1
ATOM 1894 N N . LEU A 1 235 ? 39.797 -33.168 -41.615 1.00 89.38 235 LEU A N 1
ATOM 1895 C CA . LEU A 1 235 ? 40.781 -33.005 -42.677 1.00 89.38 235 LEU A CA 1
ATOM 1896 C C . LEU A 1 235 ? 41.110 -31.521 -42.833 1.00 89.38 235 LEU A C 1
ATOM 1898 O O . LEU A 1 235 ? 40.213 -30.682 -42.921 1.00 89.38 235 LEU A O 1
ATOM 1902 N N . TYR A 1 236 ? 42.402 -31.210 -42.873 1.00 88.12 236 TYR A N 1
ATOM 1903 C CA . TYR A 1 236 ? 42.885 -29.848 -43.047 1.00 88.12 236 TYR A CA 1
ATOM 1904 C C . TYR A 1 236 ? 43.444 -29.671 -44.454 1.00 88.12 236 TYR A C 1
ATOM 1906 O O . TYR A 1 236 ? 44.387 -30.356 -44.859 1.00 88.12 236 TYR A O 1
ATOM 1914 N N . ASN A 1 237 ? 42.864 -28.722 -45.179 1.00 89.56 237 ASN A N 1
ATOM 1915 C CA . ASN A 1 237 ? 43.278 -28.353 -46.521 1.00 89.56 237 ASN A CA 1
ATOM 1916 C C . ASN A 1 237 ? 44.175 -27.121 -46.439 1.00 89.56 237 ASN A C 1
ATOM 1918 O O . ASN A 1 237 ? 43.840 -26.146 -45.762 1.00 89.56 237 ASN A O 1
ATOM 1922 N N . ALA A 1 238 ? 45.320 -27.175 -47.113 1.00 84.19 238 ALA A N 1
ATOM 1923 C CA . ALA A 1 238 ? 46.252 -26.065 -47.198 1.00 84.19 238 ALA A CA 1
ATOM 1924 C C . ALA A 1 238 ? 46.139 -25.420 -48.582 1.00 84.19 238 ALA A C 1
ATOM 1926 O O . ALA A 1 238 ? 46.283 -26.089 -49.599 1.00 84.19 238 ALA A O 1
ATOM 1927 N N . TYR A 1 239 ? 45.908 -24.115 -48.607 1.00 83.75 239 TYR A N 1
ATOM 1928 C CA . TYR A 1 239 ? 45.828 -23.296 -49.806 1.00 83.75 239 TYR A CA 1
ATOM 1929 C C . TYR A 1 239 ? 47.028 -22.352 -49.832 1.00 83.75 239 TYR A C 1
ATOM 1931 O O . TYR A 1 239 ? 47.275 -21.617 -48.874 1.00 83.75 239 TYR A O 1
ATOM 1939 N N . GLY A 1 240 ? 47.800 -22.383 -50.914 1.00 77.62 240 GLY A N 1
ATOM 1940 C CA . GLY A 1 240 ? 48.904 -21.457 -51.161 1.00 77.62 240 GLY A CA 1
ATOM 1941 C C . GLY A 1 240 ? 48.552 -20.491 -52.286 1.00 77.62 240 GLY A C 1
ATOM 1942 O O . GLY A 1 240 ? 47.804 -20.839 -53.197 1.00 77.62 240 GLY A O 1
ATOM 1943 N N . ARG A 1 241 ? 49.094 -19.272 -52.244 1.00 72.62 241 ARG A N 1
ATOM 1944 C CA . ARG A 1 241 ? 48.989 -18.339 -53.371 1.00 72.62 241 ARG A CA 1
ATOM 1945 C C . ARG A 1 241 ? 50.078 -18.667 -54.394 1.00 72.62 241 ARG A C 1
ATOM 1947 O O . ARG A 1 241 ? 51.256 -18.621 -54.060 1.00 72.62 241 ARG A O 1
ATOM 1954 N N . THR A 1 242 ? 49.695 -18.927 -55.642 1.00 66.81 242 THR A N 1
ATOM 1955 C CA . THR A 1 242 ? 50.595 -19.303 -56.758 1.00 66.81 242 THR A CA 1
ATOM 1956 C C . THR A 1 242 ? 51.705 -18.283 -57.053 1.00 66.81 242 THR A C 1
ATOM 1958 O O . THR A 1 242 ? 52.736 -18.635 -57.621 1.00 66.81 242 THR A O 1
ATOM 1961 N N . ALA A 1 243 ? 51.526 -17.020 -56.653 1.00 60.19 243 ALA A N 1
ATOM 1962 C CA . ALA A 1 243 ? 52.490 -15.942 -56.879 1.00 60.19 243 ALA A CA 1
ATOM 1963 C C . ALA A 1 243 ? 53.705 -15.961 -55.926 1.00 60.19 243 ALA A C 1
ATOM 1965 O O . ALA A 1 243 ? 54.766 -15.447 -56.289 1.00 60.19 243 ALA A O 1
ATOM 1966 N N . ASP A 1 244 ? 53.583 -16.569 -54.741 1.00 59.03 244 ASP A N 1
ATOM 1967 C CA . ASP A 1 244 ? 54.631 -16.548 -53.721 1.00 59.03 244 ASP A CA 1
ATOM 1968 C C . ASP A 1 244 ? 55.392 -17.878 -53.712 1.00 59.03 244 ASP A C 1
ATOM 1970 O O . ASP A 1 244 ? 54.977 -18.860 -53.103 1.00 59.03 244 ASP A O 1
ATOM 1974 N N . LYS A 1 245 ? 56.567 -17.904 -54.357 1.00 56.72 245 LYS A N 1
ATOM 1975 C CA . LYS A 1 245 ? 57.518 -19.033 -54.248 1.00 56.72 245 LYS A CA 1
ATOM 1976 C C . LYS A 1 245 ? 58.038 -19.222 -52.821 1.00 56.72 245 LYS A C 1
ATOM 1978 O O . LYS A 1 245 ? 58.581 -20.263 -52.481 1.00 56.72 245 LYS A O 1
ATOM 1983 N N . SER A 1 246 ? 57.903 -18.214 -51.962 1.00 58.69 246 SER A N 1
ATOM 1984 C CA . SER A 1 246 ? 58.157 -18.379 -50.540 1.00 58.69 246 SER A CA 1
ATOM 1985 C C . SER A 1 246 ? 56.955 -19.061 -49.895 1.00 58.69 246 SER A C 1
ATOM 1987 O O . SER A 1 246 ? 55.857 -18.516 -49.876 1.00 58.69 246 SER A O 1
ATOM 1989 N N . ASN A 1 247 ? 57.191 -20.226 -49.293 1.00 58.53 247 ASN A N 1
ATOM 1990 C CA . ASN A 1 247 ? 56.252 -21.040 -48.509 1.00 58.53 247 ASN A CA 1
ATOM 1991 C C . ASN A 1 247 ? 55.704 -20.322 -47.241 1.00 58.53 247 ASN A C 1
ATOM 1993 O O . ASN A 1 247 ? 55.454 -20.954 -46.222 1.00 58.53 247 ASN A O 1
ATOM 1997 N N . THR A 1 248 ? 55.606 -18.991 -47.237 1.00 62.00 248 THR A N 1
ATOM 1998 C CA . THR A 1 248 ? 55.349 -18.127 -46.078 1.00 62.00 248 THR A CA 1
ATOM 1999 C C . THR A 1 248 ? 53.879 -17.772 -45.894 1.00 62.00 248 THR A C 1
ATOM 2001 O O . THR A 1 248 ? 53.500 -17.431 -44.774 1.00 62.00 248 THR A O 1
ATOM 2004 N N . HIS A 1 249 ? 53.059 -17.875 -46.944 1.00 66.81 249 HIS A N 1
ATOM 2005 C CA . HIS A 1 249 ? 51.631 -17.544 -46.919 1.00 66.81 249 HIS A CA 1
ATOM 2006 C C . HIS A 1 249 ? 50.786 -18.749 -47.345 1.00 66.81 249 HIS A C 1
ATOM 2008 O O . HIS A 1 249 ? 50.254 -18.800 -48.452 1.00 66.81 249 HIS A O 1
ATOM 2014 N N . LYS A 1 250 ? 50.683 -19.739 -46.452 1.00 76.69 250 LYS A N 1
ATOM 2015 C CA . LYS A 1 250 ? 49.737 -20.852 -46.586 1.00 76.69 250 LYS A CA 1
ATOM 2016 C C . LYS A 1 250 ? 48.541 -20.624 -45.672 1.00 76.69 250 LYS A C 1
ATOM 2018 O O . LYS A 1 250 ? 48.711 -20.392 -44.478 1.00 76.69 250 LYS A O 1
ATOM 2023 N N . ILE A 1 251 ? 47.349 -20.684 -46.249 1.00 84.69 251 ILE A N 1
ATOM 2024 C CA . ILE A 1 251 ? 46.072 -20.624 -45.546 1.00 84.69 251 ILE A CA 1
ATOM 2025 C C . ILE A 1 251 ? 45.644 -22.058 -45.272 1.00 84.69 251 ILE A C 1
ATOM 2027 O O . ILE A 1 251 ? 45.525 -22.849 -46.199 1.00 84.69 251 ILE A O 1
ATOM 2031 N N . ILE A 1 252 ? 45.409 -22.403 -44.015 1.00 87.94 252 ILE A N 1
ATOM 2032 C CA . ILE A 1 252 ? 44.905 -23.724 -43.639 1.00 87.94 252 ILE A CA 1
ATOM 2033 C C . ILE A 1 252 ? 43.445 -23.599 -43.230 1.00 87.94 252 ILE A C 1
ATOM 2035 O O . ILE A 1 252 ? 43.095 -22.754 -42.404 1.00 87.94 252 ILE A O 1
ATOM 2039 N N . VAL A 1 253 ? 42.606 -24.469 -43.786 1.00 89.88 253 VAL A N 1
ATOM 2040 C CA . VAL A 1 253 ? 41.184 -24.558 -43.457 1.00 89.88 253 VAL A CA 1
ATOM 2041 C C . VAL A 1 253 ? 40.837 -25.995 -43.088 1.00 89.88 253 VAL A C 1
ATOM 2043 O O . VAL A 1 253 ? 41.114 -26.919 -43.850 1.00 89.88 253 VAL A O 1
ATOM 2046 N N . GLY A 1 254 ? 40.230 -26.181 -41.918 1.00 90.88 254 GLY A N 1
ATOM 2047 C CA . GLY A 1 254 ? 39.653 -27.453 -41.484 1.00 90.88 254 GLY A CA 1
ATOM 2048 C C . GLY A 1 254 ? 38.163 -27.283 -41.236 1.00 90.88 254 GLY A C 1
ATOM 2049 O O . GLY A 1 254 ? 37.763 -26.386 -40.497 1.00 90.88 254 GLY A O 1
ATOM 2050 N N . GLU A 1 255 ? 37.328 -28.116 -41.846 1.00 88.56 255 GLU A N 1
ATOM 2051 C CA . GLU A 1 255 ? 35.875 -27.972 -41.764 1.00 88.56 255 GLU A CA 1
ATOM 2052 C C . GLU A 1 255 ? 35.227 -29.181 -41.086 1.00 88.56 255 GLU A C 1
ATOM 2054 O O . GLU A 1 255 ? 35.504 -30.325 -41.430 1.00 88.56 255 GLU A O 1
ATOM 2059 N N . ASP A 1 256 ? 34.350 -28.901 -40.124 1.00 89.38 256 ASP A N 1
ATOM 2060 C CA . ASP A 1 256 ? 33.470 -29.855 -39.447 1.00 89.38 256 ASP A CA 1
ATOM 2061 C C . ASP A 1 256 ? 32.008 -29.395 -39.602 1.00 89.38 256 ASP A C 1
ATOM 2063 O O . ASP A 1 256 ? 31.748 -28.256 -39.995 1.00 89.38 256 ASP A O 1
ATOM 2067 N N . ASP A 1 257 ? 31.024 -30.232 -39.277 1.00 85.25 257 ASP A N 1
ATOM 2068 C CA . ASP A 1 257 ? 29.591 -29.937 -39.434 1.00 85.25 257 ASP A CA 1
ATOM 2069 C C . ASP A 1 257 ? 29.164 -28.645 -38.715 1.00 85.25 257 ASP A C 1
ATOM 2071 O O . ASP A 1 257 ? 28.278 -27.917 -39.173 1.00 85.25 257 ASP A O 1
ATOM 2075 N N . VAL A 1 258 ? 29.806 -28.330 -37.585 1.00 85.00 258 VAL A N 1
ATOM 2076 C CA . VAL A 1 258 ? 29.415 -27.217 -36.703 1.00 85.00 258 VAL A CA 1
ATOM 2077 C C . VAL A 1 258 ? 30.421 -26.060 -36.720 1.00 85.00 258 VAL A C 1
ATOM 2079 O O . VAL A 1 258 ? 30.032 -24.895 -36.550 1.00 85.00 258 VAL A O 1
ATOM 2082 N N . ILE A 1 259 ? 31.707 -26.355 -36.915 1.00 88.12 259 ILE A N 1
ATOM 2083 C CA . ILE A 1 259 ? 32.817 -25.416 -36.713 1.00 88.12 259 ILE A CA 1
ATOM 2084 C C . ILE A 1 259 ? 33.726 -25.436 -37.946 1.00 88.12 259 ILE A C 1
ATOM 2086 O O . ILE A 1 259 ? 34.057 -26.494 -38.465 1.00 88.12 259 ILE A O 1
ATOM 2090 N N . SER A 1 260 ? 34.138 -24.258 -38.412 1.00 88.94 260 SER A N 1
ATOM 2091 C CA . SER A 1 260 ? 35.213 -24.097 -39.395 1.00 88.94 260 SER A CA 1
ATOM 2092 C C . SER A 1 260 ? 36.449 -23.548 -38.688 1.00 88.94 260 SER A C 1
ATOM 2094 O O . SER A 1 260 ? 36.365 -22.493 -38.058 1.00 88.94 260 SER A O 1
ATOM 2096 N N . PHE A 1 261 ? 37.576 -24.240 -38.791 1.00 90.12 261 PHE A N 1
ATOM 2097 C CA . PHE A 1 261 ? 38.889 -23.750 -38.394 1.00 90.12 261 PHE A CA 1
ATOM 2098 C C . PHE A 1 261 ? 39.512 -23.014 -39.565 1.00 90.12 261 PHE A C 1
ATOM 2100 O O . PHE A 1 261 ? 39.723 -23.601 -40.622 1.00 90.12 261 PHE A O 1
ATOM 2107 N N . GLU A 1 262 ? 39.823 -21.742 -39.365 1.00 89.75 262 GLU A N 1
ATOM 2108 C CA . GLU A 1 262 ? 40.518 -20.936 -40.363 1.00 89.75 262 GLU A CA 1
ATOM 2109 C C . GLU A 1 262 ? 41.834 -20.448 -39.778 1.00 89.75 262 GLU A C 1
ATOM 2111 O O . GLU A 1 262 ? 41.894 -19.999 -38.627 1.00 89.75 262 GLU A O 1
ATOM 2116 N N . SER A 1 263 ? 42.902 -20.551 -40.568 1.00 86.75 263 SER A N 1
ATOM 2117 C CA . SER A 1 263 ? 44.179 -19.956 -40.209 1.00 86.75 263 SER A CA 1
ATOM 2118 C C . SER A 1 263 ? 44.035 -18.442 -40.223 1.00 86.75 263 SER A C 1
ATOM 2120 O O . SER A 1 263 ? 43.683 -17.857 -41.253 1.00 86.75 263 SER A O 1
ATOM 2122 N N . SER A 1 264 ? 44.338 -17.794 -39.104 1.00 76.00 264 SER A N 1
ATOM 2123 C CA . SER A 1 264 ? 44.390 -16.338 -39.066 1.00 76.00 264 SER A CA 1
ATOM 2124 C C . SER A 1 264 ? 45.595 -15.880 -39.884 1.00 76.00 264 SER A C 1
ATOM 2126 O O . SER A 1 264 ? 46.730 -15.951 -39.415 1.00 76.00 264 SER A O 1
ATOM 2128 N N . VAL A 1 265 ? 45.363 -15.389 -41.105 1.00 62.72 265 VAL A N 1
ATOM 2129 C CA . VAL A 1 265 ? 46.392 -14.715 -41.906 1.00 62.72 265 VAL A CA 1
ATOM 2130 C C . VAL A 1 265 ? 46.675 -13.372 -41.245 1.00 62.72 265 VAL A C 1
ATOM 2132 O O . VAL A 1 265 ? 46.149 -12.337 -41.641 1.00 62.72 265 VAL A O 1
ATOM 2135 N N . GLN A 1 266 ? 47.462 -13.379 -40.174 1.00 57.44 266 GLN A N 1
ATOM 2136 C CA . GLN A 1 266 ? 48.035 -12.152 -39.658 1.00 57.44 266 GLN A CA 1
ATOM 2137 C C . GLN A 1 266 ? 49.315 -11.876 -40.454 1.00 57.44 266 GLN A C 1
ATOM 2139 O O . GLN A 1 266 ? 50.277 -12.637 -40.332 1.00 57.44 266 GLN A O 1
ATOM 2144 N N . PRO A 1 267 ? 49.368 -10.801 -41.262 1.00 52.81 267 PRO A N 1
ATOM 2145 C CA . PRO A 1 267 ? 50.600 -10.342 -41.885 1.00 52.81 267 PRO A CA 1
ATOM 2146 C C . PRO A 1 267 ? 51.470 -9.688 -40.804 1.00 52.81 267 PRO A C 1
ATOM 2148 O O . PRO A 1 267 ? 51.643 -8.476 -40.755 1.00 52.81 267 PRO A O 1
ATOM 2151 N N . GLN A 1 268 ? 51.972 -10.481 -39.859 1.00 52.06 268 GLN A N 1
ATOM 2152 C CA . GLN A 1 268 ? 52.965 -10.021 -38.898 1.00 52.06 268 GLN A CA 1
ATOM 2153 C C . GLN A 1 268 ? 54.353 -10.360 -39.423 1.00 52.06 268 GLN A C 1
ATOM 2155 O O . GLN A 1 268 ? 55.066 -11.216 -38.905 1.00 52.06 268 GLN A O 1
ATOM 2160 N N . GLU A 1 269 ? 54.756 -9.629 -40.461 1.00 54.16 269 GLU A N 1
ATOM 2161 C CA . GLU A 1 269 ? 56.131 -9.628 -40.970 1.00 54.16 269 GLU A CA 1
ATOM 2162 C C . GLU A 1 269 ? 57.147 -9.152 -39.911 1.00 54.16 269 GLU A C 1
ATOM 2164 O O . GLU A 1 269 ? 58.346 -9.368 -40.055 1.00 54.16 269 GLU A O 1
ATOM 2169 N N . HIS A 1 270 ? 56.688 -8.551 -38.807 1.00 49.72 270 HIS A N 1
ATOM 2170 C CA . HIS A 1 270 ? 57.546 -7.870 -37.834 1.00 49.72 270 HIS A CA 1
ATOM 2171 C C . HIS A 1 270 ? 57.820 -8.645 -36.527 1.00 49.72 270 HIS A C 1
ATOM 2173 O O . HIS A 1 270 ? 58.540 -8.129 -35.675 1.00 49.72 270 HIS A O 1
ATOM 2179 N N . LEU A 1 271 ? 57.281 -9.862 -36.336 1.00 51.91 271 LEU A N 1
ATOM 2180 C CA . LEU A 1 271 ? 57.390 -10.602 -35.057 1.00 51.91 271 LEU A CA 1
ATOM 2181 C C . LEU A 1 271 ? 57.921 -12.046 -35.154 1.00 51.91 271 LEU A C 1
ATOM 2183 O O . LEU A 1 271 ? 57.967 -12.741 -34.135 1.00 51.91 271 LEU A O 1
ATOM 2187 N N . LYS A 1 272 ? 58.411 -12.496 -36.321 1.00 57.28 272 LYS A N 1
ATOM 2188 C CA . LYS A 1 272 ? 59.067 -13.813 -36.479 1.00 57.28 272 LYS A CA 1
ATOM 2189 C C . LYS A 1 272 ? 60.433 -13.853 -35.770 1.00 57.28 272 LYS A C 1
ATOM 2191 O O . LYS A 1 272 ? 61.483 -13.778 -36.394 1.00 57.28 272 LYS A O 1
ATOM 2196 N N . THR A 1 273 ? 60.432 -13.949 -34.442 1.00 61.91 273 THR A N 1
ATOM 2197 C CA . THR A 1 273 ? 61.652 -14.087 -33.617 1.00 61.91 273 THR A CA 1
ATOM 2198 C C . THR A 1 273 ? 62.068 -15.543 -33.402 1.00 61.91 273 THR A C 1
ATOM 2200 O O . THR A 1 273 ? 63.157 -15.806 -32.891 1.00 61.91 273 THR A O 1
ATOM 2203 N N . SER A 1 274 ? 61.208 -16.496 -33.769 1.00 74.12 274 SER A N 1
ATOM 2204 C CA . SER A 1 274 ? 61.424 -17.926 -33.563 1.00 74.12 274 SER A CA 1
ATOM 2205 C C . SER A 1 274 ? 61.186 -18.689 -34.861 1.00 74.12 274 SER A C 1
ATOM 2207 O O . SER A 1 274 ? 60.164 -18.506 -35.514 1.00 74.12 274 SER A O 1
ATOM 2209 N N . GLU A 1 275 ? 62.132 -19.556 -35.202 1.00 79.75 275 GLU A N 1
ATOM 2210 C CA . GLU A 1 275 ? 61.990 -20.564 -36.249 1.00 79.75 275 GLU A CA 1
ATOM 2211 C C . GLU A 1 275 ? 61.810 -21.919 -35.565 1.00 79.75 275 GLU A C 1
ATOM 2213 O O . GLU A 1 275 ? 62.546 -22.256 -34.626 1.00 79.75 275 GLU A O 1
ATOM 2218 N N . TYR A 1 276 ? 60.829 -22.693 -36.020 1.00 83.00 276 TYR A N 1
ATOM 2219 C CA . TYR A 1 276 ? 60.573 -24.028 -35.499 1.00 83.00 276 TYR A CA 1
ATOM 2220 C C . TYR A 1 276 ? 61.119 -25.073 -36.460 1.00 83.00 276 TYR A C 1
ATOM 2222 O O . TYR A 1 276 ? 60.979 -24.980 -37.681 1.00 83.00 276 TYR A O 1
ATOM 2230 N N . VAL A 1 277 ? 61.768 -26.081 -35.884 1.00 86.62 277 VAL A N 1
ATOM 2231 C CA . VAL A 1 277 ? 62.353 -27.190 -36.627 1.00 86.62 277 VAL A CA 1
ATOM 2232 C C . VAL A 1 277 ? 61.899 -28.487 -35.974 1.00 86.62 277 VAL A C 1
ATOM 2234 O O . VAL A 1 277 ? 62.029 -28.674 -34.760 1.00 86.62 277 VAL A O 1
ATOM 2237 N N . ILE A 1 278 ? 61.366 -29.390 -36.787 1.00 87.12 278 ILE A N 1
ATOM 2238 C CA . ILE A 1 278 ? 61.007 -30.741 -36.376 1.00 87.12 278 ILE A CA 1
ATOM 2239 C C . ILE A 1 278 ? 62.232 -31.626 -36.558 1.00 87.12 278 ILE A C 1
ATOM 2241 O O . ILE A 1 278 ? 62.811 -31.695 -37.642 1.00 87.12 278 ILE A O 1
ATOM 2245 N N . ALA A 1 279 ? 62.639 -32.296 -35.482 1.00 87.44 279 ALA A N 1
ATOM 2246 C CA . ALA A 1 279 ? 63.736 -33.245 -35.509 1.00 87.44 279 ALA A CA 1
ATOM 2247 C C . ALA A 1 279 ? 63.175 -34.672 -35.540 1.00 87.44 279 ALA A C 1
ATOM 2249 O O . ALA A 1 279 ? 62.525 -35.121 -34.591 1.00 87.44 279 ALA A O 1
ATOM 2250 N N . ILE A 1 280 ? 63.441 -35.395 -36.627 1.00 88.75 280 ILE A N 1
ATOM 2251 C CA . ILE A 1 280 ? 63.057 -36.798 -36.788 1.00 88.75 280 ILE A CA 1
ATOM 2252 C C . ILE A 1 280 ? 64.303 -37.646 -36.532 1.00 88.75 280 ILE A C 1
ATOM 2254 O O . ILE A 1 280 ? 65.277 -37.614 -37.286 1.00 88.75 280 ILE A O 1
ATOM 2258 N N . TYR A 1 281 ? 64.288 -38.403 -35.437 1.00 89.06 281 TYR A N 1
ATOM 2259 C CA . TYR A 1 281 ? 65.372 -39.304 -35.072 1.00 89.06 281 TYR A CA 1
ATOM 2260 C C . TYR A 1 281 ? 65.034 -40.735 -35.487 1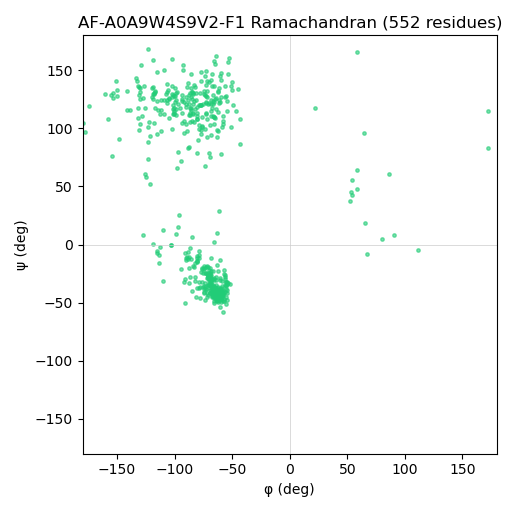.00 89.06 281 TYR A C 1
ATOM 2262 O O . TYR A 1 281 ? 64.101 -41.362 -34.976 1.00 89.06 281 TYR A O 1
ATOM 2270 N N . ASN A 1 282 ? 65.829 -41.284 -36.405 1.00 88.44 282 ASN A N 1
ATOM 2271 C CA . ASN A 1 282 ? 65.736 -42.686 -36.783 1.00 88.44 282 ASN A CA 1
ATOM 2272 C C . ASN A 1 282 ? 66.804 -43.494 -36.037 1.00 88.44 282 ASN A C 1
ATOM 2274 O O . ASN A 1 282 ? 68.003 -43.380 -36.300 1.00 88.44 282 ASN A O 1
ATOM 2278 N N . LYS A 1 283 ? 66.358 -44.344 -35.107 1.00 87.44 283 LYS A N 1
ATOM 2279 C CA . LYS A 1 283 ? 67.241 -45.126 -34.233 1.00 87.44 283 LYS A CA 1
ATOM 2280 C C . LYS A 1 283 ? 68.039 -46.194 -34.987 1.00 87.44 283 LYS A C 1
ATOM 2282 O O . LYS A 1 283 ? 69.138 -46.532 -34.553 1.00 87.44 283 LYS A O 1
ATOM 2287 N N . TYR A 1 284 ? 67.503 -46.733 -36.086 1.00 86.56 284 TYR A N 1
ATOM 2288 C CA . TYR A 1 284 ? 68.154 -47.812 -36.842 1.00 86.56 284 TYR A CA 1
ATOM 2289 C C . TYR A 1 284 ? 69.290 -47.298 -37.719 1.00 86.56 284 TYR A C 1
ATOM 2291 O O . TYR A 1 284 ? 70.376 -47.869 -37.704 1.00 86.56 284 TYR A O 1
ATOM 2299 N N . SER A 1 285 ? 69.060 -46.205 -38.448 1.00 85.38 285 SER A N 1
ATOM 2300 C CA . SER A 1 285 ? 70.097 -45.542 -39.248 1.00 85.38 285 SER A CA 1
ATOM 2301 C C . SER A 1 285 ? 70.994 -44.632 -38.406 1.00 85.38 285 SER A C 1
ATOM 2303 O O . SER A 1 285 ? 72.038 -44.193 -38.879 1.00 85.38 285 SER A O 1
ATOM 2305 N N . ASN A 1 286 ? 70.600 -44.355 -37.158 1.00 85.94 286 ASN A N 1
ATOM 2306 C CA . ASN A 1 286 ? 71.244 -43.393 -36.266 1.00 85.94 286 ASN A CA 1
ATOM 2307 C C . ASN A 1 286 ? 71.415 -42.011 -36.929 1.00 85.94 286 ASN A C 1
ATOM 2309 O O . ASN A 1 286 ? 72.432 -41.337 -36.740 1.00 85.94 286 ASN A O 1
ATOM 2313 N N . THR A 1 287 ? 70.416 -41.620 -37.727 1.00 84.75 287 THR A N 1
ATOM 2314 C CA . THR A 1 287 ? 70.360 -40.347 -38.451 1.00 84.75 287 THR A CA 1
ATOM 2315 C C . THR A 1 287 ? 69.348 -39.418 -37.794 1.00 84.75 287 THR A C 1
ATOM 2317 O O . THR A 1 287 ? 68.254 -39.848 -37.416 1.00 84.75 287 THR A O 1
ATOM 2320 N N . LEU A 1 288 ? 69.714 -38.145 -37.676 1.00 88.12 288 LEU A N 1
ATOM 2321 C CA . LEU A 1 288 ? 68.844 -37.076 -37.196 1.00 88.12 288 LEU A CA 1
ATOM 2322 C C . LEU A 1 288 ? 68.577 -36.120 -38.358 1.00 88.12 288 LEU A C 1
ATOM 2324 O O . LEU A 1 288 ? 69.511 -35.462 -38.820 1.00 88.12 288 LEU A O 1
ATOM 2328 N N . THR A 1 289 ? 67.332 -36.079 -38.829 1.00 87.62 289 THR A N 1
ATOM 2329 C CA . THR A 1 289 ? 66.896 -35.178 -39.902 1.00 87.62 289 THR A CA 1
ATOM 2330 C C . THR A 1 289 ? 66.130 -34.005 -39.311 1.00 87.62 289 THR A C 1
ATOM 2332 O O . THR A 1 289 ? 65.217 -34.192 -38.504 1.00 87.62 289 THR A O 1
ATOM 2335 N N . PHE A 1 290 ? 66.518 -32.794 -39.697 1.00 85.50 290 PHE A N 1
ATOM 2336 C CA . PHE A 1 290 ? 65.867 -31.555 -39.285 1.00 85.50 290 PHE A CA 1
ATOM 2337 C C . PHE A 1 290 ? 65.037 -30.999 -40.440 1.00 85.50 290 PHE A C 1
ATOM 2339 O O . PHE A 1 290 ? 65.587 -30.785 -41.517 1.00 85.50 290 PHE A O 1
ATOM 2346 N N . GLN A 1 291 ? 63.747 -30.753 -40.199 1.00 83.88 291 GLN A N 1
ATOM 2347 C CA . GLN A 1 291 ? 62.818 -30.156 -41.161 1.00 83.88 291 GLN A CA 1
ATOM 2348 C C . GLN A 1 291 ? 62.275 -28.834 -40.617 1.00 83.88 291 GLN A C 1
ATOM 2350 O O . GLN A 1 291 ? 61.742 -28.786 -39.507 1.00 83.88 291 GLN A O 1
ATOM 2355 N N . CYS A 1 292 ? 62.426 -27.755 -41.384 1.00 80.88 292 CYS A N 1
ATOM 2356 C CA . CYS A 1 292 ? 61.895 -26.441 -41.023 1.00 80.88 292 CYS A CA 1
ATOM 2357 C C . CYS A 1 292 ? 60.379 -26.410 -41.223 1.00 80.88 292 CYS A C 1
ATOM 2359 O O . CYS A 1 292 ? 59.894 -26.813 -42.282 1.00 80.88 292 CYS A O 1
ATOM 2361 N N . VAL A 1 293 ? 59.650 -25.912 -40.221 1.00 82.81 293 VAL A N 1
ATOM 2362 C CA . VAL A 1 293 ? 58.184 -25.917 -40.208 1.00 82.81 293 VAL A CA 1
ATOM 2363 C C . VAL A 1 293 ? 57.628 -24.551 -39.819 1.00 82.81 293 VAL A C 1
ATOM 2365 O O . VAL A 1 293 ? 58.156 -23.877 -38.934 1.00 82.81 293 VAL A O 1
ATOM 2368 N N . ASN A 1 294 ? 56.539 -24.160 -40.482 1.00 79.50 294 ASN A N 1
ATOM 2369 C CA . ASN A 1 294 ? 55.800 -22.940 -40.177 1.00 79.50 294 ASN A CA 1
ATOM 2370 C C . ASN A 1 294 ? 54.774 -23.189 -39.063 1.00 79.50 294 ASN A C 1
ATOM 2372 O O . ASN A 1 294 ? 54.036 -24.174 -39.114 1.00 79.50 294 ASN A O 1
ATOM 2376 N N . GLU A 1 295 ? 54.723 -22.275 -38.094 1.00 83.62 295 GLU A N 1
ATOM 2377 C CA . GLU A 1 295 ? 53.675 -22.211 -37.069 1.00 83.62 295 GLU A CA 1
ATOM 2378 C C . GLU A 1 295 ? 52.460 -21.457 -37.628 1.00 83.62 295 GLU A C 1
ATOM 2380 O O . GLU A 1 295 ? 52.609 -20.379 -38.210 1.00 83.62 295 GLU A O 1
ATOM 2385 N N . ILE A 1 296 ? 51.275 -22.053 -37.500 1.00 85.88 296 ILE A N 1
ATOM 2386 C CA . ILE A 1 296 ? 50.008 -21.535 -38.017 1.00 85.88 296 ILE A CA 1
ATOM 2387 C C . ILE A 1 296 ? 48.971 -21.577 -36.898 1.00 85.88 296 ILE A C 1
ATOM 2389 O O . ILE A 1 296 ? 48.689 -22.638 -36.340 1.00 85.88 296 ILE A O 1
ATOM 2393 N N . ASP A 1 297 ? 48.361 -20.428 -36.620 1.00 86.69 297 ASP A N 1
ATOM 2394 C CA . ASP A 1 297 ? 47.311 -20.307 -35.613 1.00 86.69 297 ASP A CA 1
ATOM 2395 C C . ASP A 1 297 ? 45.935 -20.548 -36.241 1.00 86.69 297 ASP A C 1
ATOM 2397 O O . ASP A 1 297 ? 45.488 -19.801 -37.119 1.00 86.69 297 ASP A O 1
ATOM 2401 N N . LEU A 1 298 ? 45.251 -21.590 -35.769 1.00 88.38 298 LEU A N 1
ATOM 2402 C CA . LEU A 1 298 ? 43.903 -21.970 -36.179 1.00 88.38 298 LEU A CA 1
ATOM 2403 C C . LEU A 1 298 ? 42.880 -21.454 -35.163 1.00 88.38 298 LEU A C 1
ATOM 2405 O O . LEU A 1 298 ? 42.945 -21.742 -33.959 1.00 88.38 298 LEU A O 1
ATOM 2409 N N . VAL A 1 299 ? 41.905 -20.692 -35.663 1.00 89.38 299 VAL A N 1
ATOM 2410 C CA . VAL A 1 299 ? 40.820 -20.126 -34.855 1.00 89.38 299 VAL A CA 1
ATOM 2411 C C . VAL A 1 299 ? 39.506 -20.837 -35.182 1.00 89.38 299 VAL A C 1
ATOM 2413 O O . VAL A 1 299 ? 39.109 -20.864 -36.350 1.00 89.38 299 VAL A O 1
ATOM 2416 N N . PRO A 1 300 ? 38.805 -21.415 -34.186 1.00 88.44 300 PRO A N 1
ATOM 2417 C CA . PRO A 1 300 ? 37.496 -22.012 -34.409 1.00 88.44 300 PRO A CA 1
ATOM 2418 C C . PRO A 1 300 ? 36.441 -20.925 -34.628 1.00 88.44 300 PRO A C 1
ATOM 2420 O O . PRO A 1 300 ? 36.179 -20.102 -33.749 1.00 88.44 300 PRO A O 1
ATOM 2423 N N . VAL A 1 301 ? 35.768 -20.961 -35.776 1.00 85.62 301 VAL A N 1
ATOM 2424 C CA . VAL A 1 301 ? 34.626 -20.096 -36.080 1.00 85.62 301 VAL A CA 1
ATOM 2425 C C . VAL A 1 301 ? 33.378 -20.952 -36.243 1.00 85.62 301 VAL A C 1
ATOM 2427 O O . VAL A 1 301 ? 33.333 -21.867 -37.062 1.00 85.62 301 VAL A O 1
ATOM 2430 N N . SER A 1 302 ? 32.330 -20.674 -35.464 1.00 85.56 302 SER A N 1
ATOM 2431 C CA . SER A 1 302 ? 31.078 -21.422 -35.608 1.00 85.56 302 SER A CA 1
ATOM 2432 C C . SER A 1 302 ? 30.370 -21.027 -36.908 1.00 85.56 302 SER A C 1
ATOM 2434 O O . SER A 1 302 ? 30.160 -19.834 -37.157 1.00 85.56 302 SER A O 1
ATOM 2436 N N . LYS A 1 303 ? 29.925 -22.012 -37.694 1.00 84.19 303 LYS A N 1
ATOM 2437 C CA . LYS A 1 303 ? 29.208 -21.757 -38.957 1.00 84.19 303 LYS A CA 1
ATOM 2438 C C . LYS A 1 303 ? 27.903 -20.980 -38.750 1.00 84.19 303 LYS A C 1
ATOM 2440 O O . LYS A 1 303 ? 27.522 -20.169 -39.587 1.00 84.19 303 LYS A O 1
ATOM 2445 N N . ARG A 1 304 ? 27.254 -21.164 -37.592 1.00 79.62 304 ARG A N 1
ATOM 2446 C CA . ARG A 1 304 ? 26.035 -20.426 -37.210 1.00 79.62 304 ARG A CA 1
ATOM 2447 C C . ARG A 1 304 ? 26.274 -18.921 -37.102 1.00 79.62 304 ARG A C 1
ATOM 2449 O O . ARG A 1 304 ? 25.470 -18.155 -37.610 1.00 79.62 304 ARG A O 1
ATOM 2456 N N . LEU A 1 305 ? 27.390 -18.510 -36.495 1.00 74.44 305 LEU A N 1
ATOM 2457 C CA . LEU A 1 305 ? 27.727 -17.090 -36.347 1.00 74.44 305 LEU A CA 1
ATOM 2458 C C . LEU A 1 305 ? 28.116 -16.432 -37.679 1.00 74.44 305 LEU A C 1
ATOM 2460 O O . LEU A 1 305 ? 27.878 -15.242 -37.848 1.00 74.44 305 LEU A O 1
ATOM 2464 N N . LYS A 1 306 ? 28.678 -17.186 -38.636 1.00 68.75 306 LYS A N 1
ATOM 2465 C CA . LYS A 1 306 ? 28.952 -16.667 -39.989 1.00 68.75 306 LYS A CA 1
ATOM 2466 C C . LYS A 1 306 ? 27.668 -16.368 -40.766 1.00 68.75 306 LYS A C 1
ATOM 2468 O O . LYS A 1 306 ? 27.609 -15.363 -41.461 1.00 68.75 306 LYS A O 1
ATOM 2473 N N . ALA A 1 307 ? 26.637 -17.197 -40.607 1.00 70.38 307 ALA A N 1
ATOM 2474 C CA . ALA A 1 307 ? 25.344 -16.993 -41.263 1.00 70.38 307 ALA A CA 1
ATOM 2475 C C . ALA A 1 307 ? 24.534 -15.814 -40.686 1.00 70.38 307 ALA A C 1
ATOM 2477 O O . ALA A 1 307 ? 23.610 -15.335 -41.333 1.00 70.38 307 ALA A O 1
ATOM 2478 N N . GLU A 1 308 ? 24.865 -15.356 -39.475 1.00 69.75 308 GLU A N 1
ATOM 2479 C CA . GLU A 1 308 ? 24.149 -14.286 -38.766 1.00 69.75 308 GLU A CA 1
ATOM 2480 C C . GLU A 1 308 ? 24.843 -12.919 -38.895 1.00 69.75 308 GLU A C 1
ATOM 2482 O O . GLU A 1 308 ? 24.466 -11.961 -38.216 1.00 69.75 308 GLU A O 1
ATOM 2487 N N . GLN A 1 309 ? 25.866 -12.798 -39.753 1.00 61.62 309 GLN A N 1
ATOM 2488 C CA . GLN A 1 309 ? 26.488 -11.499 -39.978 1.00 61.62 309 GLN A CA 1
ATOM 2489 C C . GLN A 1 309 ? 25.471 -10.503 -40.560 1.00 61.62 309 GLN A C 1
ATOM 2491 O O . GLN A 1 309 ? 24.697 -10.856 -41.453 1.00 61.62 309 GLN A O 1
ATOM 2496 N N . PRO A 1 310 ? 25.437 -9.266 -40.034 1.00 58.38 310 PRO A N 1
ATOM 2497 C CA . PRO A 1 310 ? 24.480 -8.261 -40.464 1.00 58.38 310 PRO A CA 1
ATOM 2498 C C . PRO A 1 310 ? 24.687 -7.937 -41.945 1.00 58.38 310 PRO A C 1
ATOM 2500 O O . PRO A 1 310 ? 25.816 -7.687 -42.363 1.00 58.38 310 PRO A O 1
ATOM 2503 N N . GLU A 1 311 ? 23.589 -7.931 -42.712 1.00 62.25 311 GLU A N 1
ATOM 2504 C CA . GLU A 1 311 ? 23.567 -7.467 -44.104 1.00 62.25 311 GLU A CA 1
ATOM 2505 C C . GLU A 1 311 ? 24.346 -6.151 -44.231 1.00 62.25 311 GLU A C 1
ATOM 2507 O O . GLU A 1 311 ? 24.165 -5.231 -43.423 1.00 62.25 311 GLU A O 1
ATOM 2512 N N . GLU A 1 312 ? 25.204 -6.064 -45.249 1.00 65.38 312 GLU A N 1
ATOM 2513 C CA . GLU A 1 312 ? 25.952 -4.846 -45.545 1.00 65.38 312 GLU A CA 1
ATOM 2514 C C . GLU A 1 312 ? 24.999 -3.640 -45.616 1.00 65.38 312 GLU A C 1
ATOM 2516 O O . GLU A 1 312 ? 23.897 -3.737 -46.176 1.00 65.38 312 GLU A O 1
ATOM 2521 N N . PRO A 1 313 ? 25.375 -2.492 -45.023 1.00 58.25 313 PRO A N 1
ATOM 2522 C CA . PRO A 1 313 ? 24.479 -1.357 -44.918 1.00 58.25 313 PRO A CA 1
ATOM 2523 C C . PRO A 1 313 ? 24.105 -0.867 -46.317 1.00 58.25 313 PRO A C 1
ATOM 2525 O O . PRO A 1 313 ? 24.939 -0.349 -47.061 1.00 58.25 313 PRO A O 1
ATOM 2528 N N . LYS A 1 314 ? 22.819 -1.002 -46.659 1.00 67.12 314 LYS A N 1
ATOM 2529 C CA . LYS A 1 314 ? 22.239 -0.427 -47.878 1.00 67.12 314 LYS A CA 1
ATOM 2530 C C . LYS A 1 314 ? 22.619 1.060 -47.957 1.00 67.12 314 LYS A C 1
ATOM 2532 O O . LYS A 1 314 ? 22.580 1.743 -46.927 1.00 67.12 314 LYS A O 1
ATOM 2537 N N . PRO A 1 315 ? 22.965 1.585 -49.147 1.00 67.19 315 PRO A N 1
ATOM 2538 C CA . PRO A 1 315 ? 23.355 2.980 -49.298 1.00 67.19 315 PRO A CA 1
ATOM 2539 C C . PRO A 1 315 ? 22.251 3.886 -48.745 1.00 67.19 315 PRO A C 1
ATOM 2541 O O . PRO A 1 315 ? 21.077 3.729 -49.080 1.00 67.19 315 PRO A O 1
ATOM 2544 N N . ILE A 1 316 ? 22.633 4.802 -47.854 1.00 63.75 316 ILE A N 1
ATOM 2545 C CA . ILE A 1 316 ? 21.734 5.735 -47.167 1.00 63.75 316 ILE A CA 1
ATOM 2546 C C . ILE A 1 316 ? 20.996 6.563 -48.227 1.00 63.75 316 ILE A C 1
ATOM 2548 O O . ILE A 1 316 ? 21.579 7.468 -48.818 1.00 63.75 316 ILE A O 1
ATOM 2552 N N . GLN A 1 317 ? 19.721 6.252 -48.475 1.00 66.06 317 GLN A N 1
ATOM 2553 C CA . GLN A 1 317 ? 18.945 6.911 -49.533 1.00 66.06 317 GLN A CA 1
ATOM 2554 C C . GLN A 1 317 ? 18.521 8.343 -49.169 1.00 66.06 317 GLN A C 1
ATOM 2556 O O . GLN A 1 317 ? 18.241 9.125 -50.068 1.00 66.06 317 GLN A O 1
ATOM 2561 N N . ASP A 1 318 ? 18.531 8.720 -47.882 1.00 83.94 318 ASP A N 1
ATOM 2562 C CA . ASP A 1 318 ? 18.164 10.071 -47.449 1.00 83.94 318 ASP A CA 1
ATOM 2563 C C . ASP A 1 318 ? 19.038 10.588 -46.296 1.00 83.94 318 ASP A C 1
ATOM 2565 O O . ASP A 1 318 ? 18.992 10.109 -45.162 1.00 83.94 318 ASP A O 1
ATOM 2569 N N . TYR A 1 319 ? 19.804 11.651 -46.551 1.00 88.06 319 TYR A N 1
ATOM 2570 C CA . TYR A 1 319 ? 20.606 12.331 -45.523 1.00 88.06 319 TYR A CA 1
ATOM 2571 C C . TYR A 1 319 ? 19.752 12.787 -44.323 1.00 88.06 319 TYR A C 1
ATOM 2573 O O . TYR A 1 31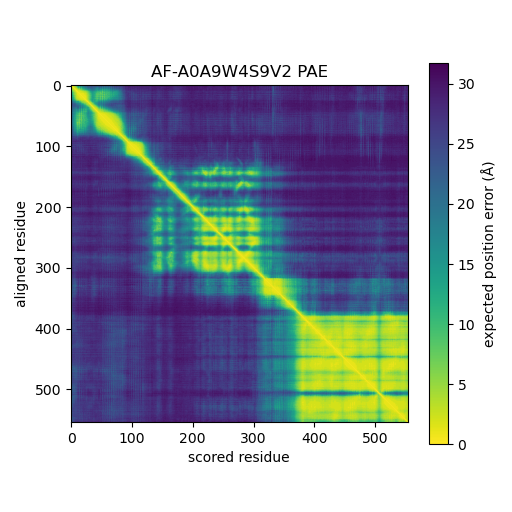9 ? 20.184 12.733 -43.169 1.00 88.06 319 TYR A O 1
ATOM 2581 N N . PHE A 1 320 ? 18.513 13.218 -44.576 1.00 86.25 320 PHE A N 1
ATOM 2582 C CA . PHE A 1 320 ? 17.611 13.716 -43.538 1.00 86.25 320 PHE A CA 1
ATOM 2583 C C . PHE A 1 320 ? 17.095 12.623 -42.600 1.00 86.25 320 PHE A C 1
ATOM 2585 O O . PHE A 1 320 ? 16.929 12.888 -41.404 1.00 86.25 320 PHE A O 1
ATOM 2592 N N . THR A 1 321 ? 16.863 11.408 -43.101 1.00 87.62 321 THR A N 1
ATOM 2593 C CA . THR A 1 321 ? 16.424 10.282 -42.266 1.00 87.62 321 THR A CA 1
ATOM 2594 C C . THR A 1 321 ? 17.571 9.806 -41.383 1.00 87.62 321 THR A C 1
ATOM 2596 O O . THR A 1 321 ? 17.394 9.713 -40.167 1.00 87.62 321 THR A O 1
ATOM 2599 N N . ALA A 1 322 ? 18.774 9.655 -41.947 1.00 88.00 322 ALA A N 1
ATOM 2600 C CA . ALA A 1 322 ? 19.977 9.309 -41.191 1.00 88.00 322 ALA A CA 1
ATOM 2601 C C . ALA A 1 322 ? 20.309 10.355 -40.114 1.00 88.00 322 ALA A C 1
ATOM 2603 O O . ALA A 1 322 ? 20.573 10.010 -38.963 1.00 88.00 322 ALA A O 1
ATOM 2604 N N . LYS A 1 323 ? 20.211 11.650 -40.444 1.00 92.12 323 LYS A N 1
ATOM 2605 C CA . LYS A 1 323 ? 20.418 12.735 -39.475 1.00 92.12 323 LYS A CA 1
ATOM 2606 C C . LYS A 1 323 ? 19.381 12.719 -38.355 1.00 92.12 323 LYS A C 1
ATOM 2608 O O . LYS A 1 323 ? 19.736 12.899 -37.196 1.00 92.12 323 LYS A O 1
ATOM 2613 N N . THR A 1 324 ? 18.111 12.478 -38.680 1.00 92.19 324 THR A N 1
ATOM 2614 C CA . THR A 1 324 ? 17.043 12.395 -37.673 1.00 92.19 324 THR A CA 1
ATOM 2615 C C . THR A 1 324 ? 17.243 11.187 -36.752 1.00 92.19 324 THR A C 1
ATOM 2617 O O . THR A 1 324 ? 17.050 11.319 -35.544 1.00 92.19 324 THR A O 1
ATOM 2620 N N . ALA A 1 325 ? 17.677 10.039 -37.285 1.00 92.12 325 ALA A N 1
ATOM 2621 C CA . ALA A 1 325 ? 18.023 8.862 -36.488 1.00 92.12 325 ALA A CA 1
ATOM 2622 C C . ALA A 1 325 ? 19.204 9.147 -35.544 1.00 92.12 325 ALA A C 1
ATOM 2624 O O . ALA A 1 325 ? 19.098 8.932 -34.336 1.00 92.12 325 ALA A O 1
ATOM 2625 N N . LEU A 1 326 ? 20.277 9.752 -36.058 1.00 93.19 326 LEU A N 1
ATOM 2626 C CA . LEU A 1 326 ? 21.447 10.117 -35.261 1.00 93.19 326 LEU A CA 1
ATOM 2627 C C . LEU A 1 326 ? 21.105 11.152 -34.180 1.00 93.19 326 LEU A C 1
ATOM 2629 O O . LEU A 1 326 ? 21.521 11.017 -33.033 1.00 93.19 326 LEU A O 1
ATOM 2633 N N . ASP A 1 327 ? 20.278 12.151 -34.489 1.00 96.19 327 ASP A N 1
ATOM 2634 C CA . ASP A 1 327 ? 19.814 13.137 -33.509 1.00 96.19 327 ASP A CA 1
ATOM 2635 C C . ASP A 1 327 ? 18.854 12.534 -32.462 1.00 96.19 327 ASP A C 1
ATOM 2637 O O . ASP A 1 327 ? 18.771 13.025 -31.329 1.00 96.19 327 ASP A O 1
ATOM 2641 N N . LYS A 1 328 ? 18.137 11.456 -32.796 1.00 94.00 328 LYS A N 1
ATOM 2642 C CA . LYS A 1 328 ? 17.289 10.708 -31.856 1.00 94.00 328 LYS A CA 1
ATOM 2643 C C . LYS A 1 328 ? 18.133 9.904 -30.865 1.00 94.00 328 LYS A C 1
ATOM 2645 O O . LYS A 1 328 ? 17.835 9.919 -29.665 1.00 94.00 328 LYS A O 1
ATOM 2650 N N . GLU A 1 329 ? 19.202 9.271 -31.343 1.00 94.44 329 GLU A N 1
ATOM 2651 C CA . GLU A 1 329 ? 20.102 8.437 -30.537 1.00 94.44 329 GLU A CA 1
ATOM 2652 C C . GLU A 1 329 ? 21.148 9.245 -29.759 1.00 94.44 329 GLU A C 1
ATOM 2654 O O . GLU A 1 329 ? 21.319 9.046 -28.551 1.00 94.44 329 GLU A O 1
ATOM 2659 N N . PHE A 1 330 ? 21.790 10.216 -30.410 1.00 95.56 330 PHE A N 1
ATOM 2660 C CA . PHE A 1 330 ? 22.936 10.971 -29.892 1.00 95.56 330 PHE A CA 1
ATOM 2661 C C . PHE A 1 330 ? 22.645 12.456 -29.646 1.00 95.56 330 PHE A C 1
ATOM 2663 O O . PHE A 1 330 ? 23.372 13.105 -28.894 1.00 95.56 330 PHE A O 1
ATOM 2670 N N . GLY A 1 331 ? 21.557 13.008 -30.187 1.00 94.81 331 GLY A N 1
ATOM 2671 C CA . GLY A 1 331 ? 21.237 14.430 -30.030 1.00 94.81 331 GLY A CA 1
ATOM 2672 C C . GLY A 1 331 ? 20.954 14.845 -28.580 1.00 94.81 331 GLY A C 1
ATOM 2673 O O . GLY A 1 331 ? 20.663 14.029 -27.699 1.00 94.81 331 GLY A O 1
ATOM 2674 N N . SER A 1 332 ? 21.013 16.150 -28.301 1.00 95.38 332 SER A N 1
ATOM 2675 C CA . SER A 1 332 ? 20.706 16.688 -26.965 1.00 95.38 332 SER A CA 1
ATOM 2676 C C . SER A 1 332 ? 19.228 16.490 -26.587 1.00 95.38 332 SER A C 1
ATOM 2678 O O . SER A 1 332 ? 18.355 16.403 -27.452 1.00 95.38 332 SER A O 1
ATOM 2680 N N . LYS A 1 333 ? 18.899 16.505 -25.284 1.00 95.50 333 LYS A N 1
ATOM 2681 C CA . LYS A 1 333 ? 17.510 16.355 -24.790 1.00 95.50 333 LYS A CA 1
ATOM 2682 C C . LYS A 1 333 ? 16.521 17.324 -25.462 1.00 95.50 333 LYS A C 1
ATOM 2684 O O . LYS A 1 333 ? 15.371 16.958 -25.697 1.00 95.50 333 LYS A O 1
ATOM 2689 N N . LYS A 1 334 ? 16.969 18.542 -25.796 1.00 96.25 334 LYS A N 1
ATOM 2690 C CA . LYS A 1 334 ? 16.160 19.542 -26.515 1.00 96.25 334 LYS A CA 1
ATOM 2691 C C . LYS A 1 334 ? 15.870 19.108 -27.955 1.00 96.25 334 LYS A C 1
ATOM 2693 O O . LYS A 1 334 ? 14.724 19.189 -28.388 1.00 96.25 334 LYS A O 1
ATOM 2698 N N . VAL A 1 335 ? 16.884 18.614 -28.667 1.00 94.31 335 VAL A N 1
ATOM 2699 C CA . VAL A 1 335 ? 16.762 18.146 -30.058 1.00 94.31 335 VAL A CA 1
ATOM 2700 C C . VAL A 1 335 ? 15.867 16.908 -30.133 1.00 94.31 335 VAL A C 1
ATOM 2702 O O . VAL A 1 335 ? 14.906 16.912 -30.897 1.00 94.31 335 VAL A O 1
ATOM 2705 N N . ARG A 1 336 ? 16.066 15.921 -29.246 1.00 94.81 336 ARG A N 1
ATOM 2706 C CA . ARG A 1 336 ? 15.200 14.729 -29.161 1.00 94.81 336 ARG A CA 1
ATOM 2707 C C . ARG A 1 336 ? 13.739 15.087 -28.909 1.00 94.81 336 ARG A C 1
ATOM 2709 O O . ARG A 1 336 ? 12.843 14.535 -29.541 1.00 94.81 336 ARG A O 1
ATOM 2716 N N . SER A 1 337 ? 13.486 16.038 -28.006 1.00 93.19 337 SER A N 1
ATOM 2717 C CA . SER A 1 337 ? 12.122 16.497 -27.731 1.00 93.19 337 SER A CA 1
ATOM 2718 C C . SER A 1 337 ? 11.497 17.198 -28.937 1.00 93.19 337 SER A C 1
ATOM 2720 O O . SER A 1 337 ? 10.301 17.037 -29.159 1.00 93.19 337 SER A O 1
ATOM 2722 N N . LYS A 1 338 ? 12.279 17.962 -29.712 1.00 94.25 338 LYS A N 1
ATOM 2723 C CA . LYS A 1 338 ? 11.802 18.641 -30.924 1.00 94.25 338 LYS A CA 1
ATOM 2724 C C . LYS A 1 338 ? 11.484 17.643 -32.040 1.00 94.25 338 LYS A C 1
ATOM 2726 O O . LYS A 1 338 ? 10.448 17.782 -32.680 1.00 94.25 338 LYS A O 1
ATOM 2731 N N . ILE A 1 339 ? 12.325 16.623 -32.225 1.00 93.56 339 ILE A N 1
ATOM 2732 C CA . ILE A 1 339 ? 12.082 15.527 -33.176 1.00 93.56 339 ILE A CA 1
ATOM 2733 C C . ILE A 1 339 ? 10.823 14.758 -32.776 1.00 93.56 339 ILE A C 1
ATOM 2735 O O . ILE A 1 339 ? 9.912 14.639 -33.582 1.00 93.56 339 ILE A O 1
ATOM 2739 N N . SER A 1 340 ? 10.701 14.351 -31.508 1.00 91.44 340 SER A N 1
ATOM 2740 C CA . SER A 1 340 ? 9.512 13.633 -31.029 1.00 91.44 340 SER A CA 1
ATOM 2741 C C . SER A 1 340 ? 8.230 14.470 -31.128 1.00 91.44 340 SER A C 1
ATOM 2743 O O . SER A 1 340 ? 7.170 13.936 -31.437 1.00 91.44 340 SER A O 1
ATOM 2745 N N . ALA A 1 341 ? 8.301 15.784 -30.893 1.00 92.19 341 ALA A N 1
ATOM 2746 C CA . ALA A 1 341 ? 7.155 16.671 -31.086 1.00 92.19 341 ALA A CA 1
ATOM 2747 C C . ALA A 1 341 ? 6.754 16.778 -32.566 1.00 92.19 341 ALA A C 1
ATOM 2749 O O . ALA A 1 341 ? 5.564 16.761 -32.869 1.00 92.19 341 ALA A O 1
ATOM 2750 N N . ARG A 1 342 ? 7.732 16.839 -33.482 1.00 90.12 342 ARG A N 1
ATOM 2751 C CA . ARG A 1 342 ? 7.487 16.836 -34.931 1.00 90.12 342 ARG A CA 1
ATOM 2752 C C . ARG A 1 342 ? 6.873 15.516 -35.397 1.00 90.12 342 ARG A C 1
ATOM 2754 O O . ARG A 1 342 ? 5.891 15.558 -36.121 1.00 90.12 342 ARG A O 1
ATOM 2761 N N . GLU A 1 343 ? 7.395 14.380 -34.931 1.00 89.06 343 GLU A N 1
ATOM 2762 C CA . GLU A 1 343 ? 6.842 13.046 -35.214 1.00 89.06 343 GLU A CA 1
ATOM 2763 C C . GLU A 1 343 ? 5.380 12.936 -34.744 1.00 89.06 343 GLU A C 1
ATOM 2765 O O . GLU A 1 343 ? 4.542 12.415 -35.466 1.00 89.06 343 GLU A O 1
ATOM 2770 N N . ARG A 1 344 ? 5.036 13.488 -33.570 1.00 86.19 344 ARG A N 1
ATOM 2771 C CA . ARG A 1 344 ? 3.642 13.510 -33.079 1.00 86.19 344 ARG A CA 1
ATOM 2772 C C . ARG A 1 344 ? 2.722 14.435 -33.873 1.00 86.19 344 ARG A C 1
ATOM 2774 O O . ARG A 1 344 ? 1.522 14.197 -33.908 1.00 86.19 344 ARG A O 1
ATOM 2781 N N . GLY A 1 345 ? 3.263 15.516 -34.431 1.00 82.81 345 GLY A N 1
ATOM 2782 C CA . GLY A 1 345 ? 2.502 16.473 -35.236 1.00 82.81 345 GLY A CA 1
ATOM 2783 C C . GLY A 1 345 ? 2.323 16.038 -36.690 1.00 82.81 345 GLY A C 1
ATOM 2784 O O . GLY A 1 345 ? 1.476 16.592 -37.386 1.00 82.81 345 GLY A O 1
ATOM 2785 N N . GLN A 1 346 ? 3.105 15.063 -37.155 1.00 84.06 346 GLN A N 1
ATOM 2786 C CA . GLN A 1 346 ? 2.986 14.503 -38.493 1.00 84.06 346 GLN A CA 1
ATOM 2787 C C . GLN A 1 346 ? 1.844 13.486 -38.509 1.00 84.06 346 GLN A C 1
ATOM 2789 O O . GLN A 1 346 ? 2.042 12.280 -38.408 1.00 84.06 346 GLN A O 1
ATOM 2794 N N . ILE A 1 347 ? 0.626 14.010 -38.583 1.00 73.69 347 ILE A N 1
ATOM 2795 C CA . ILE A 1 347 ? -0.570 13.209 -38.812 1.00 73.69 347 ILE A CA 1
ATOM 2796 C C . ILE A 1 347 ? -0.565 12.826 -40.291 1.00 73.69 347 ILE A C 1
ATOM 2798 O O . ILE A 1 347 ? -0.530 13.697 -41.163 1.00 73.69 347 ILE A O 1
ATOM 2802 N N . ASP A 1 348 ? -0.557 11.527 -40.570 1.00 75.50 348 ASP A N 1
ATOM 2803 C CA . ASP A 1 348 ? -0.638 11.017 -41.932 1.00 75.50 348 ASP A CA 1
ATOM 2804 C C . ASP A 1 348 ? -2.021 11.347 -42.509 1.00 75.50 348 ASP A C 1
ATOM 2806 O O . ASP A 1 348 ? -3.048 10.823 -42.076 1.00 75.50 348 ASP A O 1
ATOM 2810 N N . ILE A 1 349 ? -2.051 12.266 -43.474 1.00 72.88 349 ILE A N 1
ATOM 2811 C CA . ILE A 1 349 ? -3.279 12.780 -44.094 1.00 72.88 349 ILE A CA 1
ATOM 2812 C C . ILE A 1 349 ? -4.044 11.647 -44.801 1.00 72.88 349 ILE A C 1
ATOM 2814 O O . ILE A 1 349 ? -5.261 11.733 -44.959 1.00 72.88 349 ILE A O 1
ATOM 2818 N N . SER A 1 350 ? -3.361 10.560 -45.183 1.00 72.12 350 SER A N 1
ATOM 2819 C CA . SER A 1 350 ? -4.012 9.371 -45.738 1.00 72.12 350 SER A CA 1
ATOM 2820 C C . SER A 1 350 ? -4.841 8.616 -44.688 1.00 72.12 350 SER A C 1
ATOM 2822 O O . SER A 1 350 ? -5.965 8.221 -44.981 1.00 72.12 350 SER A O 1
ATOM 2824 N N . GLN A 1 351 ? -4.368 8.535 -43.438 1.00 63.59 351 GLN A N 1
ATOM 2825 C CA . GLN A 1 351 ? -5.086 7.911 -42.316 1.00 63.59 351 GLN A CA 1
ATOM 2826 C C . GLN A 1 351 ? -6.273 8.756 -41.830 1.00 63.59 351 GLN A C 1
ATOM 2828 O O . GLN A 1 351 ? -7.235 8.226 -41.281 1.00 63.59 351 GLN A O 1
ATOM 2833 N N . VAL A 1 352 ? -6.238 10.071 -42.068 1.00 65.25 352 VAL A N 1
ATOM 2834 C CA . VAL A 1 352 ? -7.344 10.991 -41.747 1.00 65.25 352 VAL A CA 1
ATOM 2835 C C . VAL A 1 352 ? -8.563 10.756 -42.652 1.00 65.25 352 VAL A C 1
ATOM 2837 O O . VAL A 1 352 ? -9.688 11.044 -42.256 1.00 65.25 352 VAL A O 1
ATOM 2840 N N . ARG A 1 353 ? -8.383 10.195 -43.856 1.00 69.12 353 ARG A N 1
ATOM 2841 C CA . ARG A 1 353 ? -9.500 9.926 -44.782 1.00 69.12 353 ARG A CA 1
ATOM 2842 C C . ARG A 1 353 ? -10.363 8.730 -44.371 1.00 69.12 353 ARG A C 1
ATOM 2844 O O . ARG A 1 353 ? -11.520 8.674 -44.764 1.00 69.12 353 ARG A O 1
ATOM 2851 N N . ASP A 1 354 ? -9.838 7.818 -43.553 1.00 68.94 354 ASP A N 1
ATOM 2852 C CA . ASP A 1 354 ? -10.581 6.673 -43.006 1.00 68.94 354 ASP A CA 1
ATOM 2853 C C . ASP A 1 354 ? -11.130 6.936 -41.587 1.00 68.94 354 ASP A C 1
ATOM 2855 O O . ASP A 1 354 ? -11.555 5.999 -40.901 1.00 68.94 354 ASP A O 1
ATOM 2859 N N . LEU A 1 355 ? -11.157 8.198 -41.131 1.00 65.38 355 LEU A N 1
ATOM 2860 C CA . LEU A 1 355 ? -11.707 8.558 -39.817 1.00 65.38 355 LEU A CA 1
ATOM 2861 C C . LEU A 1 355 ? -13.147 8.079 -39.630 1.00 65.38 355 LEU A C 1
ATOM 2863 O O . LEU A 1 355 ? -13.484 7.680 -38.523 1.00 65.38 355 LEU A O 1
ATOM 2867 N N . ASP A 1 356 ? -13.952 8.022 -40.690 1.00 71.25 356 ASP A N 1
ATOM 2868 C CA . ASP A 1 356 ? -15.334 7.539 -40.611 1.00 71.25 356 ASP A CA 1
ATOM 2869 C C . ASP A 1 356 ? -15.405 6.042 -40.261 1.00 71.25 356 ASP A C 1
ATOM 2871 O O . ASP A 1 356 ? -16.247 5.619 -39.469 1.00 71.25 356 ASP A O 1
ATOM 2875 N N . LYS A 1 357 ? -14.469 5.225 -40.768 1.00 72.25 357 LYS A N 1
ATOM 2876 C CA . LYS A 1 357 ? -14.387 3.788 -40.444 1.00 72.25 357 LYS A CA 1
ATOM 2877 C C . LYS A 1 357 ? -13.811 3.549 -39.051 1.00 72.25 357 LYS A C 1
ATOM 2879 O O . LYS A 1 357 ? -14.241 2.633 -38.354 1.00 72.25 357 LYS A O 1
ATOM 2884 N N . ILE A 1 358 ? -12.845 4.370 -38.632 1.00 67.19 358 ILE A N 1
ATOM 2885 C CA . ILE A 1 358 ? -12.281 4.310 -37.277 1.00 67.19 358 ILE A CA 1
ATOM 2886 C C . ILE A 1 358 ? -13.324 4.779 -36.258 1.00 67.19 358 ILE A C 1
ATOM 2888 O O . ILE A 1 358 ? -13.477 4.133 -35.228 1.00 67.19 358 ILE A O 1
ATOM 2892 N N . ALA A 1 359 ? -14.077 5.841 -36.550 1.00 70.81 359 ALA A N 1
ATOM 2893 C CA . ALA A 1 359 ? -15.174 6.320 -35.717 1.00 70.81 359 ALA A CA 1
ATOM 2894 C C . ALA A 1 359 ? -16.266 5.252 -35.583 1.00 70.81 359 ALA A C 1
ATOM 2896 O O . ALA A 1 359 ? -16.624 4.910 -34.460 1.00 70.81 359 ALA A O 1
ATOM 2897 N N . ALA A 1 360 ? -16.691 4.630 -36.689 1.00 74.50 360 ALA A N 1
ATOM 2898 C CA . ALA A 1 360 ? -17.649 3.524 -36.656 1.00 74.50 360 ALA A CA 1
ATOM 2899 C C . ALA A 1 360 ? -17.137 2.322 -35.834 1.00 74.50 360 ALA A C 1
ATOM 2901 O O . ALA A 1 360 ? -17.853 1.799 -34.980 1.00 74.50 360 ALA A O 1
ATOM 2902 N N . GLY A 1 361 ? -15.870 1.925 -36.009 1.00 71.31 361 GLY A N 1
ATOM 2903 C CA . GLY A 1 361 ? -15.261 0.841 -35.230 1.00 71.31 361 GLY A CA 1
ATOM 2904 C C . GLY A 1 361 ? -15.026 1.187 -33.752 1.00 71.31 361 GLY A C 1
ATOM 2905 O O . GLY A 1 361 ? -15.012 0.299 -32.897 1.00 71.31 361 GLY A O 1
ATOM 2906 N N . VAL A 1 362 ? -14.846 2.469 -33.419 1.00 66.69 362 VAL A N 1
ATOM 2907 C CA . VAL A 1 362 ? -14.781 2.958 -32.034 1.00 66.69 362 VAL A CA 1
ATOM 2908 C C . VAL A 1 362 ? -16.174 2.977 -31.417 1.00 66.69 362 VAL A C 1
ATOM 2910 O O . VAL A 1 362 ? -16.312 2.534 -30.285 1.00 66.69 362 VAL A O 1
ATOM 2913 N N . GLU A 1 363 ? -17.209 3.403 -32.137 1.00 69.31 363 GLU A N 1
ATOM 2914 C CA . GLU A 1 363 ? -18.593 3.359 -31.655 1.00 69.31 363 GLU A CA 1
ATOM 2915 C C . GLU A 1 363 ? -19.061 1.930 -31.373 1.00 69.31 363 GLU A C 1
ATOM 2917 O O . GLU A 1 363 ? -19.693 1.681 -30.346 1.00 69.31 363 GLU A O 1
ATOM 2922 N N . GLU A 1 364 ? -18.700 0.973 -32.228 1.00 67.81 364 GLU A N 1
ATOM 2923 C CA . GLU A 1 364 ? -19.014 -0.441 -32.024 1.00 67.81 364 GLU A CA 1
ATOM 2924 C C . GLU A 1 364 ? -18.286 -1.009 -30.791 1.00 67.81 364 GLU A C 1
ATOM 2926 O O . GLU A 1 364 ? -18.903 -1.650 -29.937 1.00 67.81 364 GLU A O 1
ATOM 2931 N N . LYS A 1 365 ? -17.001 -0.668 -30.609 1.00 60.84 365 LYS A N 1
ATOM 2932 C CA . LYS A 1 365 ? -16.210 -1.054 -29.423 1.00 60.84 365 LYS A CA 1
ATOM 2933 C C . LYS A 1 365 ? -16.613 -0.328 -28.138 1.00 60.84 365 LYS A C 1
ATOM 2935 O O . LYS A 1 365 ? -16.392 -0.850 -27.047 1.00 60.84 365 LYS A O 1
ATOM 2940 N N . VAL A 1 366 ? -17.167 0.879 -28.236 1.00 61.41 366 VAL A N 1
ATOM 2941 C CA . VAL A 1 366 ? -17.685 1.645 -27.093 1.00 61.41 366 VAL A CA 1
ATOM 2942 C C . VAL A 1 366 ? -19.047 1.102 -26.665 1.00 61.41 366 VAL A C 1
ATOM 2944 O O . VAL A 1 366 ? -19.288 0.994 -25.467 1.00 61.41 366 VAL A O 1
ATOM 2947 N N . LYS A 1 367 ? -19.896 0.668 -27.607 1.00 61.62 367 LYS A N 1
ATOM 2948 C CA . LYS A 1 367 ? -21.156 -0.036 -27.307 1.00 61.62 367 LYS A CA 1
ATOM 2949 C C . LYS A 1 367 ? -20.926 -1.434 -26.721 1.00 61.62 367 LYS A C 1
ATOM 2951 O O . LYS A 1 367 ? -21.705 -1.865 -25.879 1.00 61.62 367 LYS A O 1
ATOM 2956 N N . SER A 1 368 ? -19.849 -2.123 -27.110 1.00 57.91 368 SER A N 1
ATOM 2957 C CA . SER A 1 368 ? -19.519 -3.469 -26.611 1.00 57.91 368 SER A CA 1
ATOM 2958 C C . SER A 1 368 ? -18.714 -3.488 -25.308 1.00 57.91 368 SER A C 1
ATOM 2960 O O . SER A 1 368 ? -18.389 -4.565 -24.808 1.00 57.91 368 SER A O 1
ATOM 2962 N N . LYS A 1 369 ? -18.328 -2.328 -24.765 1.00 53.41 369 LYS A N 1
ATOM 2963 C CA . LYS A 1 369 ? -17.657 -2.257 -23.469 1.00 53.41 369 LYS A CA 1
ATOM 2964 C C . LYS A 1 369 ? -18.751 -2.102 -22.411 1.00 53.41 369 LYS A C 1
ATOM 2966 O O . LYS A 1 369 ? -19.294 -1.002 -22.303 1.00 53.41 369 LYS A O 1
ATOM 2971 N N . PRO A 1 370 ? -19.111 -3.149 -21.640 1.00 56.31 370 PRO A N 1
ATOM 2972 C CA . PRO A 1 370 ? -19.990 -2.941 -20.502 1.00 56.31 370 PRO A CA 1
ATOM 2973 C C . PRO A 1 370 ? -19.332 -1.864 -19.641 1.00 56.31 370 PRO A C 1
ATOM 2975 O O . PRO A 1 370 ? -18.150 -1.952 -19.299 1.00 56.31 370 PRO A O 1
ATOM 2978 N N . VAL A 1 371 ? -20.062 -0.783 -19.380 1.00 54.84 371 VAL A N 1
ATOM 2979 C CA . VAL A 1 371 ? -19.639 0.250 -18.439 1.00 54.84 371 VAL A CA 1
ATOM 2980 C C . VAL A 1 371 ? -19.568 -0.449 -17.089 1.00 54.84 371 VAL A C 1
ATOM 2982 O O . VAL A 1 371 ? -20.586 -0.605 -16.428 1.00 54.84 371 VAL A O 1
ATOM 2985 N N . ASN A 1 372 ? -18.381 -0.953 -16.747 1.00 54.84 372 ASN A N 1
ATOM 2986 C CA . ASN A 1 372 ? -18.124 -1.791 -15.585 1.00 54.84 372 ASN A CA 1
ATOM 2987 C C . ASN A 1 372 ? -18.697 -1.129 -14.329 1.00 54.84 372 ASN A C 1
ATOM 2989 O O . ASN A 1 372 ? -18.087 -0.226 -13.749 1.00 54.84 372 ASN A O 1
ATOM 2993 N N . GLU A 1 373 ? -19.861 -1.593 -13.884 1.00 58.31 373 GLU A N 1
ATOM 2994 C CA . GLU A 1 373 ? -20.428 -1.210 -12.593 1.00 58.31 373 GLU A CA 1
ATOM 2995 C C . GLU A 1 373 ? -19.444 -1.525 -11.460 1.00 58.31 373 GLU A C 1
ATOM 2997 O O . GLU A 1 373 ? -19.396 -0.813 -10.463 1.00 58.31 373 GLU A O 1
ATOM 3002 N N . GLU A 1 374 ? -18.587 -2.528 -11.657 1.00 58.00 374 GLU A N 1
ATOM 3003 C CA . GLU A 1 374 ? -17.484 -2.896 -10.770 1.00 58.00 374 GLU A CA 1
ATOM 3004 C C . GLU A 1 374 ? -16.414 -1.800 -10.658 1.00 58.00 374 GLU A C 1
ATOM 3006 O O . GLU A 1 374 ? -16.013 -1.457 -9.549 1.00 58.00 374 GLU A O 1
ATOM 3011 N N . GLN A 1 375 ? -16.028 -1.147 -11.762 1.00 55.88 375 GLN A N 1
ATOM 3012 C CA . GLN A 1 375 ? -15.070 -0.030 -11.716 1.00 55.88 375 GLN A CA 1
ATOM 3013 C C . GLN A 1 375 ? -15.678 1.210 -11.051 1.00 55.88 375 GLN A C 1
ATOM 3015 O O . GLN A 1 375 ? -14.990 1.937 -10.338 1.00 55.88 375 GLN A O 1
ATOM 3020 N N . LYS A 1 376 ? -16.991 1.427 -11.207 1.00 60.34 376 LYS A N 1
ATOM 3021 C CA . LYS A 1 376 ? -17.697 2.489 -10.475 1.00 60.34 376 LYS A CA 1
ATOM 3022 C C . LYS A 1 376 ? -17.793 2.216 -8.972 1.00 60.34 376 LYS A C 1
ATOM 3024 O O . LYS A 1 376 ? -17.991 3.174 -8.231 1.00 60.34 376 LYS A O 1
ATOM 3029 N N . LYS A 1 377 ? -17.702 0.961 -8.506 1.00 61.97 377 LYS A N 1
ATOM 3030 C CA . LYS A 1 377 ? -17.765 0.618 -7.070 1.00 61.97 377 LYS A CA 1
ATOM 3031 C C . LYS A 1 377 ? -16.489 1.025 -6.326 1.00 61.97 377 LYS A C 1
ATOM 3033 O O . LYS A 1 377 ? -16.592 1.533 -5.212 1.00 61.97 377 LYS A O 1
ATOM 3038 N N . GLU A 1 378 ? -15.312 0.884 -6.937 1.00 63.53 378 GLU A N 1
ATOM 3039 C CA . GLU A 1 378 ? -14.027 1.221 -6.294 1.00 63.53 378 GLU A CA 1
ATOM 3040 C C . GLU A 1 378 ? -13.825 2.734 -6.090 1.00 63.53 378 GLU A C 1
ATOM 3042 O O . GLU A 1 378 ? -13.250 3.170 -5.082 1.00 63.53 378 GLU A O 1
ATOM 3047 N N . ASP A 1 379 ? -14.386 3.539 -6.995 1.00 72.50 379 ASP A N 1
ATOM 3048 C CA . ASP A 1 379 ? -14.308 5.003 -6.975 1.00 72.50 379 ASP A CA 1
ATOM 3049 C C . ASP A 1 379 ? -15.274 5.674 -5.979 1.00 72.50 379 ASP A C 1
ATOM 3051 O O . ASP A 1 379 ? -15.218 6.898 -5.787 1.00 72.50 379 ASP A O 1
ATOM 3055 N N . ARG A 1 380 ? -16.165 4.922 -5.320 1.00 85.12 380 ARG A N 1
ATOM 3056 C CA . ARG A 1 380 ? -17.121 5.496 -4.358 1.00 85.12 380 ARG A CA 1
ATOM 3057 C C . ARG A 1 380 ? -16.409 5.976 -3.086 1.00 85.12 380 ARG A C 1
ATOM 3059 O O . ARG A 1 380 ? -15.497 5.333 -2.565 1.00 85.12 380 ARG A O 1
ATOM 3066 N N . ILE A 1 381 ? -16.853 7.131 -2.587 1.00 91.81 381 ILE A N 1
ATOM 3067 C CA . ILE A 1 381 ? -16.380 7.741 -1.329 1.00 91.81 381 ILE A CA 1
ATOM 3068 C C . ILE A 1 381 ? -17.032 7.047 -0.118 1.00 91.81 381 ILE A C 1
ATOM 3070 O O . ILE A 1 381 ? -16.417 6.899 0.933 1.00 91.81 381 ILE A O 1
ATOM 3074 N N . ILE A 1 382 ? -18.265 6.574 -0.279 1.00 92.25 382 ILE A N 1
ATOM 3075 C CA . ILE A 1 382 ? -19.042 5.908 0.770 1.00 92.25 382 ILE A CA 1
ATOM 3076 C C . ILE A 1 382 ? -18.679 4.408 0.802 1.00 92.25 382 ILE A C 1
ATOM 3078 O O . ILE A 1 382 ? -18.374 3.844 -0.257 1.00 92.25 382 ILE A O 1
ATOM 3082 N N . PRO A 1 383 ? -18.683 3.748 1.980 1.00 92.69 383 PRO A N 1
ATOM 3083 C CA . PRO A 1 383 ? -18.555 2.295 2.068 1.00 92.69 383 PRO A CA 1
ATOM 3084 C C . PRO A 1 383 ? -19.572 1.536 1.204 1.00 92.69 383 PRO A C 1
ATOM 3086 O O . PRO A 1 383 ? -20.639 2.075 0.908 1.00 92.69 383 PRO A O 1
ATOM 3089 N N . PRO A 1 384 ? -19.287 0.274 0.833 1.00 91.25 384 PRO A N 1
ATOM 3090 C CA . PRO A 1 384 ? -20.264 -0.580 0.171 1.00 91.25 384 PRO A CA 1
ATOM 3091 C C . PRO A 1 384 ? -21.534 -0.694 1.020 1.00 91.25 384 PRO A C 1
ATOM 3093 O O . PRO A 1 384 ? -21.458 -1.044 2.200 1.00 91.25 384 PRO A O 1
ATOM 3096 N N . TYR A 1 385 ? -22.680 -0.408 0.410 1.00 92.00 385 TYR A N 1
ATOM 3097 C CA . TYR A 1 385 ? -23.991 -0.472 1.043 1.00 92.00 385 TYR A CA 1
ATOM 3098 C C . TYR A 1 385 ? -24.954 -1.293 0.193 1.00 92.00 385 TYR A C 1
ATOM 3100 O O . TYR A 1 385 ? -24.768 -1.424 -1.020 1.00 92.00 385 TYR A O 1
ATOM 3108 N N . ASP A 1 386 ? -25.957 -1.857 0.850 1.00 92.50 386 ASP A N 1
ATOM 3109 C CA . ASP A 1 386 ? -27.055 -2.563 0.208 1.00 92.50 386 ASP A CA 1
ATOM 3110 C C . ASP A 1 386 ? -28.248 -1.615 0.028 1.00 92.50 386 ASP A C 1
ATOM 3112 O O . ASP A 1 386 ? -28.801 -1.101 0.999 1.00 92.50 386 ASP A O 1
ATOM 3116 N N . GLU A 1 387 ? -28.622 -1.371 -1.228 1.00 90.06 387 GLU A N 1
ATOM 3117 C CA . GLU A 1 387 ? -29.756 -0.519 -1.614 1.00 90.06 387 GLU A CA 1
ATOM 3118 C C . GLU A 1 387 ? -31.109 -1.200 -1.404 1.00 90.06 387 GLU A C 1
ATOM 3120 O O . GLU A 1 387 ? -32.135 -0.530 -1.324 1.00 90.06 387 GLU A O 1
ATOM 3125 N N . THR A 1 388 ? -31.126 -2.531 -1.328 1.00 93.06 388 THR A N 1
ATOM 3126 C CA . THR A 1 388 ? -32.373 -3.304 -1.307 1.00 93.06 388 THR A CA 1
ATOM 3127 C C . THR A 1 388 ? -32.974 -3.421 0.086 1.00 93.06 388 THR A C 1
ATOM 3129 O O . THR A 1 388 ? -34.163 -3.714 0.234 1.00 93.06 388 THR A O 1
ATOM 3132 N N . THR A 1 389 ? -32.169 -3.179 1.120 1.00 92.81 389 THR A N 1
ATOM 3133 C CA . THR A 1 389 ? -32.589 -3.405 2.494 1.00 92.81 389 THR A CA 1
ATOM 3134 C C . THR A 1 389 ? -33.242 -2.160 3.101 1.00 92.81 389 THR A C 1
ATOM 3136 O O . THR A 1 389 ? -32.665 -1.078 3.126 1.00 92.81 389 THR A O 1
ATOM 3139 N N . THR A 1 390 ? -34.446 -2.330 3.651 1.00 92.75 390 THR A N 1
ATOM 3140 C CA . THR A 1 390 ? -35.214 -1.276 4.340 1.00 92.75 390 THR A CA 1
ATOM 3141 C C . THR A 1 390 ? -34.816 -1.078 5.805 1.00 92.75 390 THR A C 1
ATOM 3143 O O . THR A 1 390 ? -35.107 -0.036 6.387 1.00 92.75 390 THR A O 1
ATOM 3146 N N . ASP A 1 391 ? -34.153 -2.063 6.416 1.00 92.06 391 ASP A N 1
ATOM 3147 C CA . ASP A 1 391 ? -33.660 -1.983 7.792 1.00 92.06 391 ASP A CA 1
ATOM 3148 C C . ASP A 1 391 ? -32.338 -1.196 7.835 1.00 92.06 391 ASP A C 1
ATOM 3150 O O . ASP A 1 391 ? -31.342 -1.672 7.275 1.00 92.06 391 ASP A O 1
ATOM 3154 N N . PRO A 1 392 ? -32.269 -0.045 8.540 1.00 89.19 392 PRO A N 1
ATOM 3155 C CA . PRO A 1 392 ? -31.045 0.750 8.640 1.00 89.19 392 PRO A CA 1
ATOM 3156 C C . PRO A 1 392 ? -29.865 -0.059 9.184 1.00 89.19 392 PRO A C 1
ATOM 3158 O O . PRO A 1 392 ? -28.718 0.205 8.827 1.00 89.19 392 PRO A O 1
ATOM 3161 N N . SER A 1 393 ? -30.148 -1.101 9.976 1.00 89.81 393 SER A N 1
ATOM 3162 C CA . SER A 1 393 ? -29.139 -1.970 10.576 1.00 89.81 393 SER A CA 1
ATOM 3163 C C . SER A 1 393 ? -28.344 -2.809 9.589 1.00 89.81 393 SER A C 1
ATOM 3165 O O . SER A 1 393 ? -27.242 -3.253 9.915 1.00 89.81 393 SER A O 1
ATOM 3167 N N . LYS A 1 394 ? -28.915 -3.039 8.409 1.00 90.50 394 LYS A N 1
ATOM 3168 C CA . LYS A 1 394 ? -28.402 -3.951 7.387 1.00 90.50 394 LYS A CA 1
ATOM 3169 C C . LYS A 1 394 ? -27.938 -3.226 6.124 1.00 90.50 394 LYS A C 1
ATOM 3171 O O . LYS A 1 394 ? -27.289 -3.849 5.293 1.00 90.50 394 LYS A O 1
ATOM 3176 N N . ILE A 1 395 ? -28.207 -1.920 6.003 1.00 94.00 395 ILE A N 1
ATOM 3177 C CA . ILE A 1 395 ? -27.718 -1.092 4.886 1.00 94.00 395 ILE A CA 1
ATOM 3178 C C . ILE A 1 395 ? -26.193 -1.192 4.785 1.00 94.00 395 ILE A C 1
ATOM 3180 O O . ILE A 1 395 ? -25.641 -1.383 3.704 1.00 94.00 395 ILE A O 1
ATOM 3184 N N . TYR A 1 396 ? -25.508 -1.101 5.926 1.00 93.62 396 TYR A N 1
ATOM 3185 C CA . TYR A 1 396 ? -24.058 -1.210 6.008 1.00 93.62 396 TYR A CA 1
ATOM 3186 C C . TYR A 1 396 ? -23.652 -2.488 6.735 1.00 93.62 396 TYR A C 1
ATOM 3188 O O . TYR A 1 396 ? -23.582 -2.539 7.965 1.00 93.62 396 TYR A O 1
ATOM 3196 N N . ASN A 1 397 ? -23.328 -3.524 5.964 1.00 90.94 397 ASN A N 1
ATOM 3197 C CA . ASN A 1 397 ? -22.811 -4.762 6.530 1.00 90.94 397 ASN A CA 1
ATOM 3198 C C . ASN A 1 397 ? -21.440 -4.531 7.164 1.00 90.94 397 ASN A C 1
ATOM 3200 O O . ASN A 1 397 ? -20.479 -4.124 6.511 1.00 90.94 397 ASN A O 1
ATOM 3204 N N . TRP A 1 398 ? -21.347 -4.852 8.451 1.00 89.31 398 TRP A N 1
ATOM 3205 C CA . TRP A 1 398 ? -20.143 -4.650 9.251 1.00 89.31 398 TRP A CA 1
ATOM 3206 C C . TRP A 1 398 ? -18.900 -5.337 8.643 1.00 89.31 398 TRP A C 1
ATOM 3208 O O . TRP A 1 398 ? -17.820 -4.748 8.621 1.00 89.31 398 TRP A O 1
ATOM 3218 N N . GLU A 1 399 ? -19.070 -6.535 8.076 1.00 91.00 399 GLU A N 1
ATOM 3219 C CA . GLU A 1 399 ? -18.001 -7.330 7.444 1.00 91.00 399 GLU A CA 1
ATOM 3220 C C . GLU A 1 399 ? -17.479 -6.724 6.133 1.00 91.00 399 GLU A C 1
ATOM 3222 O O . GLU A 1 399 ? -16.320 -6.929 5.770 1.00 91.00 399 GLU A O 1
ATOM 3227 N N . ASN A 1 400 ? -18.306 -5.926 5.447 1.00 90.31 400 ASN A N 1
ATOM 3228 C CA . ASN A 1 400 ? -17.908 -5.232 4.221 1.00 90.31 400 ASN A CA 1
ATOM 3229 C C . ASN A 1 400 ? -17.010 -4.023 4.523 1.00 90.31 400 ASN A C 1
ATOM 3231 O O . ASN A 1 400 ? -16.233 -3.596 3.668 1.00 90.31 400 ASN A O 1
ATOM 3235 N N . ILE A 1 401 ? -17.108 -3.464 5.734 1.00 92.44 401 ILE A N 1
ATOM 3236 C CA . ILE A 1 401 ? -16.301 -2.316 6.159 1.00 92.44 401 ILE A CA 1
ATOM 3237 C C . ILE A 1 401 ? -15.012 -2.794 6.821 1.00 92.44 401 ILE A C 1
ATOM 3239 O O . ILE A 1 401 ? -13.927 -2.354 6.443 1.00 92.44 401 ILE A O 1
ATOM 3243 N N . ILE A 1 402 ? -15.113 -3.704 7.791 1.00 93.94 402 ILE A N 1
ATOM 3244 C CA . ILE A 1 402 ? -13.966 -4.271 8.503 1.00 93.94 402 ILE A CA 1
ATOM 3245 C C . ILE A 1 402 ? -13.935 -5.760 8.216 1.00 93.94 402 ILE A C 1
ATOM 3247 O O . ILE A 1 402 ? -14.844 -6.497 8.596 1.00 93.94 402 ILE A O 1
ATOM 3251 N N . THR A 1 403 ? -12.860 -6.212 7.580 1.00 94.19 403 THR A N 1
ATOM 3252 C CA . THR A 1 403 ? -12.725 -7.636 7.285 1.00 94.19 403 THR A CA 1
ATOM 3253 C C . THR A 1 403 ? -12.548 -8.424 8.589 1.00 94.19 403 THR A C 1
ATOM 3255 O O . THR A 1 403 ? -11.913 -7.937 9.534 1.00 94.19 403 THR A O 1
ATOM 3258 N N . PRO A 1 404 ? -13.055 -9.665 8.676 1.00 93.56 404 PRO A N 1
ATOM 3259 C CA . PRO A 1 404 ? -12.912 -10.477 9.88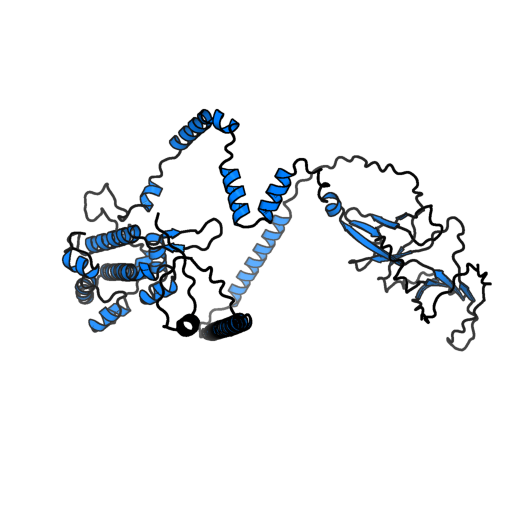5 1.00 93.56 404 PRO A CA 1
ATOM 3260 C C . PRO A 1 404 ? -11.438 -10.715 10.252 1.00 93.56 404 PRO A C 1
ATOM 3262 O O . PRO A 1 404 ? -11.098 -10.758 11.434 1.00 93.56 404 PRO A O 1
ATOM 3265 N N . ALA A 1 405 ? -10.552 -10.777 9.250 1.00 94.88 405 ALA A N 1
ATOM 3266 C CA . ALA A 1 405 ? -9.107 -10.881 9.438 1.00 94.88 405 ALA A CA 1
ATOM 3267 C C . ALA A 1 405 ? -8.511 -9.657 10.158 1.00 94.88 405 ALA A C 1
ATOM 3269 O O . ALA A 1 405 ? -7.682 -9.812 11.054 1.00 94.88 405 ALA A O 1
ATOM 3270 N N . GLU A 1 406 ? -8.954 -8.443 9.819 1.00 94.81 406 GLU A N 1
ATOM 3271 C CA . GLU A 1 406 ? -8.506 -7.230 10.510 1.00 94.81 406 GLU A CA 1
ATOM 3272 C C . GLU A 1 406 ? -8.980 -7.198 11.956 1.00 94.81 406 GLU A C 1
ATOM 3274 O O . GLU A 1 406 ? -8.189 -6.894 12.845 1.00 94.81 406 GLU A O 1
ATOM 3279 N N . LEU A 1 407 ? -10.243 -7.547 12.218 1.00 93.81 407 LEU A N 1
ATOM 3280 C CA . LEU A 1 407 ? -10.747 -7.551 13.590 1.00 93.81 407 LEU A CA 1
ATOM 3281 C C . LEU A 1 407 ? -10.067 -8.631 14.444 1.00 93.81 407 LEU A C 1
ATOM 3283 O O . LEU A 1 407 ? -9.810 -8.413 15.633 1.00 93.81 407 LEU A O 1
ATOM 3287 N N . ALA A 1 408 ? -9.751 -9.788 13.864 1.00 94.88 408 ALA A N 1
ATOM 32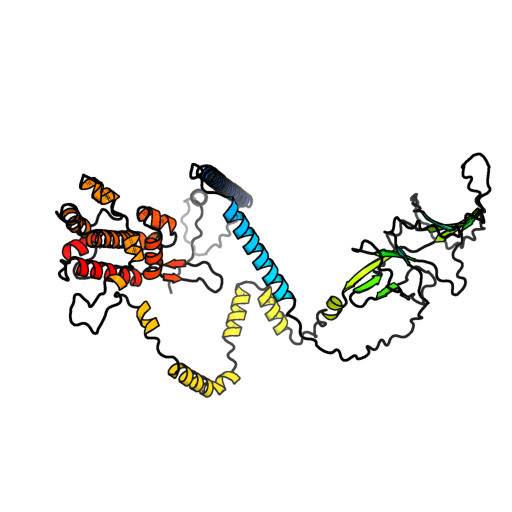88 C CA . ALA A 1 408 ? -8.988 -10.824 14.550 1.00 94.88 408 ALA A CA 1
ATOM 3289 C C . ALA A 1 408 ? -7.588 -10.325 14.946 1.00 94.88 408 ALA A C 1
ATOM 3291 O O . ALA A 1 408 ? -7.175 -10.559 16.079 1.00 94.88 408 ALA A O 1
ATOM 3292 N N . ALA A 1 409 ? -6.921 -9.572 14.064 1.00 95.69 409 ALA A N 1
ATOM 3293 C CA . ALA A 1 409 ? -5.569 -9.055 14.275 1.00 95.69 409 ALA A CA 1
ATOM 3294 C C . ALA A 1 409 ? -5.459 -7.970 15.363 1.00 95.69 409 ALA A C 1
ATOM 3296 O O . ALA A 1 409 ? -4.366 -7.725 15.868 1.00 95.69 409 ALA A O 1
ATOM 3297 N N . ILE A 1 410 ? -6.561 -7.303 15.721 1.00 95.12 410 ILE A N 1
ATOM 3298 C CA . ILE A 1 410 ? -6.570 -6.293 16.786 1.00 95.12 410 ILE A CA 1
ATOM 3299 C C . ILE A 1 410 ? -6.457 -6.979 18.152 1.00 95.12 410 ILE A C 1
ATOM 3301 O O . ILE A 1 410 ? -7.400 -7.651 18.594 1.00 95.12 410 ILE A O 1
ATOM 3305 N N . ASP A 1 411 ? -5.336 -6.749 18.838 1.00 92.81 411 ASP A N 1
ATOM 3306 C CA . ASP A 1 411 ? -5.151 -7.162 20.226 1.00 92.81 411 ASP A CA 1
ATOM 3307 C C . ASP A 1 411 ? -5.805 -6.161 21.192 1.00 92.81 411 ASP A C 1
ATOM 3309 O O . ASP A 1 411 ? -5.627 -4.947 21.101 1.00 92.81 411 ASP A O 1
ATOM 3313 N N . ILE A 1 412 ? -6.589 -6.699 22.121 1.00 94.38 412 ILE A N 1
ATOM 3314 C CA . ILE A 1 412 ? -7.287 -5.958 23.179 1.00 94.38 412 ILE A CA 1
ATOM 3315 C C . ILE A 1 412 ? -6.786 -6.340 24.572 1.00 94.38 412 ILE A C 1
ATOM 3317 O O . ILE A 1 412 ? -7.196 -5.727 25.555 1.00 94.38 412 ILE A O 1
ATOM 3321 N N . HIS A 1 413 ? -5.902 -7.333 24.678 1.00 92.81 413 HIS A N 1
ATOM 3322 C CA . HIS A 1 413 ? -5.451 -7.882 25.948 1.00 92.81 413 HIS A CA 1
ATOM 3323 C C . HIS A 1 413 ? -4.745 -6.825 26.805 1.00 92.81 413 HIS A C 1
ATOM 3325 O O . HIS A 1 413 ? -5.076 -6.659 27.978 1.00 92.81 413 HIS A O 1
ATOM 3331 N N . ALA A 1 414 ? -3.860 -6.025 26.202 1.00 91.94 414 ALA A N 1
ATOM 3332 C CA . ALA A 1 414 ? -3.177 -4.930 26.893 1.00 91.94 414 ALA A CA 1
ATOM 3333 C C . ALA A 1 414 ? -4.152 -3.885 27.476 1.00 91.94 414 ALA A C 1
ATOM 3335 O O . ALA A 1 414 ? -3.946 -3.395 28.586 1.00 91.94 414 ALA A O 1
ATOM 3336 N N . LEU A 1 415 ? -5.245 -3.582 26.765 1.00 92.19 415 LEU A N 1
ATOM 3337 C CA . LEU A 1 415 ? -6.269 -2.639 27.233 1.00 92.19 415 LEU A CA 1
ATOM 3338 C C . LEU A 1 415 ? -7.093 -3.201 28.397 1.00 92.19 415 LEU A C 1
ATOM 3340 O O . LEU A 1 415 ? -7.492 -2.445 29.281 1.00 92.19 415 LEU A O 1
ATOM 3344 N N . LEU A 1 416 ? -7.346 -4.512 28.399 1.00 91.88 416 LEU A N 1
ATOM 3345 C CA . LEU A 1 416 ? -8.080 -5.190 29.469 1.00 91.88 416 LEU A CA 1
ATOM 3346 C C . LEU A 1 416 ? -7.239 -5.338 30.743 1.00 91.88 416 LEU A C 1
ATOM 3348 O O . LEU A 1 416 ? -7.775 -5.206 31.841 1.00 91.88 416 LEU A O 1
ATOM 3352 N N . LEU A 1 417 ? -5.930 -5.575 30.604 1.00 93.50 417 LEU A N 1
ATOM 3353 C CA . LEU A 1 417 ? -5.003 -5.679 31.734 1.00 93.50 417 LEU A CA 1
ATOM 3354 C C . LEU A 1 417 ? -4.729 -4.336 32.423 1.00 93.50 417 LEU A C 1
ATOM 3356 O O . LEU A 1 417 ? -4.437 -4.303 33.621 1.00 93.50 417 LEU A O 1
ATOM 3360 N N . ALA A 1 418 ? -4.806 -3.228 31.684 1.00 93.19 418 ALA A N 1
ATOM 3361 C CA . ALA A 1 418 ? -4.567 -1.899 32.230 1.00 93.19 418 ALA A CA 1
ATOM 3362 C C . ALA A 1 418 ? -5.624 -1.532 33.291 1.00 93.19 418 ALA A C 1
ATOM 3364 O O . ALA A 1 418 ? -6.836 -1.572 33.038 1.00 93.19 418 ALA A O 1
ATOM 3365 N N . LYS A 1 419 ? -5.154 -1.157 34.489 1.00 90.38 419 LYS A N 1
ATOM 3366 C CA . LYS A 1 419 ? -6.006 -0.846 35.649 1.00 90.38 419 LYS A CA 1
ATOM 3367 C C . LYS A 1 419 ? -6.498 0.598 35.655 1.00 90.38 419 LYS A C 1
ATOM 3369 O O . LYS A 1 419 ? -7.650 0.835 36.001 1.00 90.38 419 LYS A O 1
ATOM 3374 N N . THR A 1 420 ? -5.640 1.550 35.288 1.00 93.75 420 THR A N 1
ATOM 3375 C CA . THR A 1 420 ? -5.982 2.977 35.318 1.00 93.75 420 THR A CA 1
ATOM 3376 C C . THR A 1 420 ? -6.526 3.449 33.969 1.00 93.75 420 THR A C 1
ATOM 3378 O O . THR A 1 420 ? -6.173 2.925 32.908 1.00 93.75 420 THR A O 1
ATOM 3381 N N . GLU A 1 421 ? -7.403 4.453 33.994 1.00 92.69 421 GLU A N 1
ATOM 3382 C CA . GLU A 1 421 ? -7.948 5.056 32.772 1.00 92.69 421 GLU A CA 1
ATOM 3383 C C . GLU A 1 421 ? -6.863 5.766 31.957 1.00 92.69 421 GLU A C 1
ATOM 3385 O O . GLU A 1 421 ? -6.854 5.684 30.729 1.00 92.69 421 GLU A O 1
ATOM 3390 N N . THR A 1 422 ? -5.902 6.398 32.633 1.00 93.31 422 THR A N 1
ATOM 3391 C CA . THR A 1 422 ? -4.763 7.069 32.001 1.00 93.31 422 THR A CA 1
ATOM 3392 C C . THR A 1 422 ? -3.890 6.090 31.229 1.00 93.31 422 THR A C 1
ATOM 3394 O O . THR A 1 422 ? -3.536 6.381 30.089 1.00 93.31 422 THR A O 1
ATOM 3397 N N . ASP A 1 423 ? -3.615 4.907 31.788 1.00 93.75 423 ASP A N 1
ATOM 3398 C CA . ASP A 1 423 ? -2.819 3.881 31.106 1.00 93.75 423 ASP A CA 1
ATOM 3399 C C . ASP A 1 423 ? -3.565 3.336 29.883 1.00 93.75 423 ASP A C 1
ATOM 3401 O O . ASP A 1 423 ? -2.975 3.148 28.821 1.00 93.75 423 ASP A O 1
ATOM 3405 N N . ARG A 1 424 ? -4.889 3.153 29.988 1.00 93.19 424 ARG A N 1
ATOM 3406 C CA . ARG A 1 424 ? -5.732 2.727 28.857 1.00 93.19 424 ARG A CA 1
ATOM 3407 C C . ARG A 1 424 ? -5.691 3.734 27.713 1.00 93.19 424 ARG A C 1
ATOM 3409 O O . ARG A 1 424 ? -5.528 3.338 26.562 1.00 93.19 424 ARG A O 1
ATOM 3416 N N . ILE A 1 425 ? -5.799 5.028 28.017 1.00 93.62 425 ILE A N 1
ATOM 3417 C CA . ILE A 1 425 ? -5.692 6.103 27.019 1.00 93.62 425 ILE A CA 1
ATOM 3418 C C . ILE A 1 425 ? -4.268 6.164 26.452 1.00 93.62 425 ILE A C 1
ATOM 3420 O O . ILE A 1 425 ? -4.085 6.354 25.252 1.00 93.62 425 ILE A O 1
ATOM 3424 N N . ALA A 1 426 ? -3.249 5.939 27.282 1.00 93.62 426 ALA A N 1
ATOM 3425 C CA . ALA A 1 426 ? -1.857 5.909 26.857 1.00 93.62 426 ALA A CA 1
ATOM 3426 C C . ALA A 1 426 ? -1.508 4.707 25.969 1.00 93.62 426 ALA A C 1
ATOM 3428 O O . ALA A 1 426 ? -0.452 4.738 25.347 1.00 93.62 426 ALA A O 1
ATOM 3429 N N . LEU A 1 427 ? -2.367 3.692 25.845 1.00 93.31 427 LEU A N 1
ATOM 3430 C CA . LEU A 1 427 ? -2.205 2.578 24.900 1.00 93.31 427 LEU A CA 1
ATOM 3431 C C . LEU A 1 427 ? -2.854 2.848 23.532 1.00 93.31 427 LEU A C 1
ATOM 3433 O O . LEU A 1 427 ? -2.576 2.148 22.560 1.00 93.31 427 LEU A O 1
ATOM 3437 N N . LEU A 1 428 ? -3.694 3.877 23.422 1.00 94.50 428 LEU A N 1
ATOM 3438 C CA . LEU A 1 428 ? -4.439 4.183 22.206 1.00 94.50 428 LEU A CA 1
ATOM 3439 C C . LEU A 1 428 ? -3.551 4.769 21.091 1.00 94.50 428 LEU A C 1
ATOM 3441 O O . LEU A 1 428 ? -2.754 5.663 21.368 1.00 94.50 428 LEU A O 1
ATOM 3445 N N . PRO A 1 429 ? -3.713 4.348 19.820 1.00 93.75 429 PRO A N 1
ATOM 3446 C CA . PRO A 1 429 ? -3.008 4.947 18.681 1.00 93.75 429 PRO A CA 1
ATOM 3447 C C . PRO A 1 429 ? -3.194 6.466 18.579 1.00 93.75 429 PRO A C 1
ATOM 3449 O O . PRO A 1 429 ? -2.229 7.189 18.346 1.00 93.75 429 PRO A O 1
ATOM 3452 N N . TYR A 1 430 ? -4.419 6.946 18.813 1.00 94.88 430 TYR A N 1
ATOM 3453 C CA . TYR A 1 430 ? -4.756 8.366 18.868 1.00 94.88 430 TYR A CA 1
ATOM 3454 C C . TYR A 1 430 ? -5.401 8.700 20.229 1.00 94.88 430 TYR A C 1
ATOM 3456 O O . TYR A 1 430 ? -6.563 8.372 20.459 1.00 94.88 430 TYR A O 1
ATOM 3464 N N . PRO A 1 431 ? -4.652 9.289 21.181 1.00 92.69 431 PRO A N 1
ATOM 3465 C CA . PRO A 1 431 ? -5.149 9.551 22.539 1.00 92.69 431 PRO A CA 1
ATOM 3466 C C . PRO A 1 431 ? -6.027 10.811 22.643 1.00 92.69 431 PRO A C 1
ATOM 3468 O O . PRO A 1 431 ? -6.716 11.012 23.645 1.00 92.69 431 PRO A O 1
ATOM 3471 N N . GLU A 1 432 ? -6.011 11.675 21.625 1.00 91.31 432 GLU A N 1
ATOM 3472 C CA . GLU A 1 432 ? -6.737 12.950 21.641 1.00 91.31 432 GLU A CA 1
ATOM 3473 C C . GLU A 1 432 ? -8.260 12.759 21.514 1.00 91.31 432 GLU A C 1
ATOM 3475 O O . GLU A 1 432 ? -8.997 13.571 22.064 1.00 91.31 432 GLU A O 1
ATOM 3480 N N . SER A 1 433 ? -8.736 11.657 20.915 1.00 94.62 433 SER A N 1
ATOM 3481 C CA . SER A 1 433 ? -10.158 11.458 20.582 1.00 94.62 433 SER A CA 1
ATOM 3482 C C . SER A 1 433 ? -11.093 11.347 21.793 1.00 94.62 433 SER A C 1
ATOM 3484 O O . SER A 1 433 ? -11.116 10.333 22.500 1.00 94.62 433 SER A O 1
ATOM 3486 N N . ASN A 1 434 ? -11.919 12.369 22.007 1.00 93.88 434 ASN A N 1
ATOM 3487 C CA . ASN A 1 434 ? -12.969 12.420 23.023 1.00 93.88 434 ASN A CA 1
ATOM 3488 C C . ASN A 1 434 ? -14.106 11.430 22.731 1.00 93.88 434 ASN A C 1
ATOM 3490 O O . ASN A 1 434 ? -14.629 10.794 23.656 1.00 93.88 434 ASN A O 1
ATOM 3494 N N . TYR A 1 435 ? -14.452 11.229 21.457 1.00 95.00 435 TYR A N 1
ATOM 3495 C CA . TYR A 1 435 ? -15.447 10.245 21.038 1.00 95.00 435 TYR A CA 1
ATOM 3496 C C . TYR A 1 435 ? -15.023 8.829 21.448 1.00 95.00 435 TYR A C 1
ATOM 3498 O O . TYR A 1 435 ? -15.753 8.147 22.168 1.00 95.00 435 TYR A O 1
ATOM 3506 N N . VAL A 1 436 ? -13.813 8.391 21.083 1.00 95.31 436 VAL A N 1
ATOM 3507 C CA . VAL A 1 436 ? -13.339 7.041 21.425 1.00 95.31 436 VAL A CA 1
ATOM 3508 C C . VAL A 1 436 ? -13.208 6.884 22.940 1.00 95.31 436 VAL A C 1
ATOM 3510 O O . VAL A 1 436 ? -13.700 5.893 23.479 1.00 95.31 436 VAL A O 1
ATOM 3513 N N . LYS A 1 437 ? -12.628 7.868 23.645 1.00 94.88 437 LYS A N 1
ATOM 3514 C CA . LYS A 1 437 ? -12.479 7.844 25.115 1.00 94.88 437 LYS A CA 1
ATOM 3515 C C . LYS A 1 437 ? -13.821 7.640 25.829 1.00 94.88 437 LYS A C 1
ATOM 3517 O O . LYS A 1 437 ? -13.951 6.719 26.637 1.00 94.88 437 LYS A O 1
ATOM 3522 N N . SER A 1 438 ? -14.831 8.438 25.481 1.00 94.19 438 SER A N 1
ATOM 3523 C CA . SER A 1 438 ? -16.152 8.400 26.127 1.00 94.19 438 SER A CA 1
ATOM 3524 C C . SER A 1 438 ? -16.919 7.091 25.902 1.00 94.19 438 SER A C 1
ATOM 3526 O O . SER A 1 438 ? -17.684 6.685 26.773 1.00 94.19 438 SER A O 1
ATOM 3528 N N . ARG A 1 439 ? -16.709 6.387 24.777 1.00 94.06 439 ARG A N 1
ATOM 3529 C CA . ARG A 1 439 ? -17.351 5.081 24.511 1.00 94.06 439 ARG A CA 1
ATOM 3530 C C . ARG A 1 439 ? -16.525 3.889 24.988 1.00 94.06 439 ARG A C 1
ATOM 3532 O O . ARG A 1 439 ? -17.096 2.846 25.322 1.00 94.06 439 ARG A O 1
ATOM 3539 N N . LEU A 1 440 ? -15.200 4.010 25.003 1.00 93.94 440 LEU A N 1
ATOM 3540 C CA . LEU A 1 440 ? -14.295 2.921 25.355 1.00 93.94 440 LEU A CA 1
ATOM 3541 C C . LEU A 1 440 ? -14.310 2.632 26.856 1.00 93.94 440 LEU A C 1
ATOM 3543 O O . LEU A 1 440 ? -14.457 1.471 27.233 1.00 93.94 440 LEU A O 1
ATOM 3547 N N . LEU A 1 441 ? -14.202 3.662 27.702 1.00 92.31 441 LEU A N 1
ATOM 3548 C CA . LEU A 1 441 ? -14.112 3.478 29.156 1.00 92.31 441 LEU A CA 1
ATOM 3549 C C . LEU A 1 441 ? -15.340 2.744 29.735 1.00 92.31 441 LEU A C 1
ATOM 3551 O O . LEU A 1 441 ? -15.133 1.724 30.398 1.00 92.31 441 LEU A O 1
ATOM 3555 N N . PRO A 1 442 ? -16.598 3.118 29.404 1.00 92.12 442 PRO A N 1
ATOM 3556 C CA . PRO A 1 442 ? -17.774 2.369 29.856 1.00 92.12 442 PRO A CA 1
ATOM 3557 C C . PRO A 1 442 ? -17.840 0.943 29.292 1.00 92.12 442 PRO A C 1
ATOM 3559 O O . PRO A 1 442 ? -18.349 0.031 29.938 1.00 92.12 442 PRO A O 1
ATOM 3562 N N . SER A 1 443 ? -17.312 0.725 28.081 1.00 91.19 443 SER A N 1
ATOM 3563 C CA . SER A 1 443 ? -17.298 -0.604 27.451 1.00 91.19 443 SER A CA 1
ATOM 3564 C C . SER A 1 443 ? -16.318 -1.568 28.133 1.00 91.19 443 SER A C 1
ATOM 3566 O O . SER A 1 443 ? -16.509 -2.780 28.046 1.00 91.19 443 SER A O 1
ATOM 3568 N N . LEU A 1 444 ? -15.286 -1.042 28.805 1.00 89.94 444 LEU A N 1
ATOM 3569 C CA . LEU A 1 444 ? -14.298 -1.819 29.560 1.00 89.94 444 LEU A CA 1
ATOM 3570 C C . LEU A 1 444 ? -14.739 -2.101 31.004 1.00 89.94 444 LEU A C 1
ATOM 3572 O O . LEU A 1 444 ? -14.318 -3.103 31.572 1.00 89.94 444 LEU A O 1
ATOM 3576 N N . THR A 1 445 ? -15.563 -1.237 31.603 1.00 87.88 445 THR A N 1
ATOM 3577 C CA . THR A 1 445 ? -16.081 -1.410 32.975 1.00 87.88 445 THR A CA 1
ATOM 3578 C C . THR A 1 445 ? -17.401 -2.180 33.039 1.00 87.88 445 THR A C 1
ATOM 3580 O O . THR A 1 445 ? -17.826 -2.593 34.118 1.00 87.88 445 THR A O 1
ATOM 3583 N N . ALA A 1 446 ? -18.058 -2.404 31.898 1.00 88.50 446 ALA A N 1
ATOM 3584 C CA . ALA A 1 446 ? -19.302 -3.157 31.827 1.00 88.50 446 ALA A CA 1
ATOM 3585 C C . ALA A 1 446 ? -19.152 -4.598 32.353 1.00 88.50 446 ALA A C 1
ATOM 3587 O O . ALA A 1 446 ? -18.192 -5.298 32.037 1.00 88.50 446 ALA A O 1
ATOM 3588 N N . LYS A 1 447 ? -20.180 -5.087 33.068 1.00 83.38 447 LYS A N 1
ATOM 3589 C CA . LYS A 1 447 ? -20.243 -6.457 33.625 1.00 83.38 447 LYS A CA 1
ATOM 3590 C C . LYS A 1 447 ? -19.999 -7.549 32.573 1.00 83.38 447 LYS A C 1
ATOM 3592 O O . LYS A 1 447 ? -19.457 -8.602 32.891 1.00 83.38 447 LYS A O 1
ATOM 3597 N N . LYS A 1 448 ? -20.416 -7.306 31.325 1.00 89.62 448 LYS A N 1
ATOM 3598 C CA . LYS A 1 448 ? -20.145 -8.170 30.173 1.00 89.62 448 LYS A CA 1
ATOM 3599 C C . LYS A 1 448 ? -19.409 -7.368 29.108 1.00 89.62 448 LYS A C 1
ATOM 3601 O O . LYS A 1 448 ? -20.008 -6.553 28.407 1.00 89.62 448 LYS A O 1
ATOM 3606 N N . VAL A 1 449 ? -18.115 -7.631 28.984 1.00 89.94 449 VAL A N 1
ATOM 3607 C CA . VAL A 1 449 ? -17.243 -6.950 28.030 1.00 89.94 449 VAL A CA 1
ATOM 3608 C C . VAL A 1 449 ? -17.580 -7.412 26.610 1.00 89.94 449 VAL A C 1
ATOM 3610 O O . VAL A 1 449 ? -17.501 -8.596 26.283 1.00 89.94 449 VAL A O 1
ATOM 3613 N N . ASN A 1 450 ? -17.962 -6.477 25.739 1.00 92.56 450 ASN A N 1
ATOM 3614 C CA . ASN A 1 450 ? -18.225 -6.778 24.334 1.00 92.56 450 ASN A CA 1
ATOM 3615 C C . ASN A 1 450 ? -16.949 -6.575 23.505 1.00 92.56 450 ASN A C 1
ATOM 3617 O O . ASN A 1 450 ? -16.643 -5.464 23.066 1.00 92.56 450 ASN A O 1
ATOM 3621 N N . HIS A 1 451 ? -16.214 -7.666 23.269 1.00 93.38 451 HIS A N 1
ATOM 3622 C CA . HIS A 1 451 ? -14.937 -7.633 22.547 1.00 93.38 451 HIS A CA 1
ATOM 3623 C C . HIS A 1 451 ? -15.081 -7.039 21.139 1.00 93.38 451 HIS A C 1
ATOM 3625 O O . HIS A 1 451 ? -14.231 -6.260 20.712 1.00 93.38 451 HIS A O 1
ATOM 3631 N N . LYS A 1 452 ? -16.175 -7.348 20.429 1.00 92.81 452 LYS A N 1
ATOM 3632 C CA . LYS A 1 452 ? -16.422 -6.832 19.073 1.00 92.81 452 LYS A CA 1
ATOM 3633 C C . LYS A 1 452 ? -16.575 -5.310 19.076 1.00 92.81 452 LYS A C 1
ATOM 3635 O O . LYS A 1 452 ? -16.002 -4.635 18.220 1.00 92.81 452 LYS A O 1
ATOM 3640 N N . ARG A 1 453 ? -17.291 -4.763 20.066 1.00 93.88 453 ARG A N 1
ATOM 3641 C CA . ARG A 1 453 ? -17.456 -3.310 20.243 1.00 93.88 453 ARG A CA 1
ATOM 3642 C C . ARG A 1 453 ? -16.113 -2.624 20.499 1.00 93.88 453 ARG A C 1
ATOM 3644 O O . ARG A 1 453 ? -15.799 -1.649 19.827 1.00 93.88 453 ARG A O 1
ATOM 3651 N N . ILE A 1 454 ? -15.306 -3.160 21.416 1.00 95.12 454 ILE A N 1
ATOM 3652 C CA . ILE A 1 454 ? -13.993 -2.591 21.771 1.00 95.12 454 ILE A CA 1
ATOM 3653 C C . ILE A 1 454 ? -13.034 -2.630 20.582 1.00 95.12 454 ILE A C 1
ATOM 3655 O O . ILE A 1 454 ? -12.399 -1.626 20.273 1.00 95.12 454 ILE A O 1
ATOM 3659 N N . LYS A 1 455 ? -12.969 -3.758 19.869 1.00 95.50 455 LYS A N 1
ATOM 3660 C CA . LYS A 1 455 ? -12.136 -3.889 18.668 1.00 95.50 455 LYS A CA 1
ATOM 3661 C C . LYS A 1 455 ? -12.551 -2.906 17.573 1.00 95.50 455 LYS A C 1
ATOM 3663 O O . LYS A 1 455 ? -11.691 -2.315 16.932 1.00 95.50 455 LYS A O 1
ATOM 3668 N N . THR A 1 456 ? -13.853 -2.678 17.402 1.00 95.25 456 THR A N 1
ATOM 3669 C CA . THR A 1 456 ? -14.369 -1.684 16.445 1.00 95.25 456 THR A CA 1
ATOM 3670 C C . THR A 1 456 ? -13.986 -0.258 16.857 1.00 95.25 456 THR A C 1
ATOM 3672 O O . THR A 1 456 ? -13.512 0.503 16.020 1.00 95.25 456 THR A O 1
ATOM 3675 N N . LEU A 1 457 ? -14.106 0.095 18.143 1.00 95.88 457 LEU A N 1
ATOM 3676 C CA . LEU A 1 457 ? -13.644 1.390 18.667 1.00 95.88 457 LEU A CA 1
ATOM 3677 C C . LEU A 1 457 ? -12.141 1.593 18.440 1.00 95.88 457 LEU A C 1
ATOM 3679 O O . LEU A 1 457 ? -11.714 2.671 18.033 1.00 95.88 457 LEU A O 1
ATOM 3683 N N . LEU A 1 458 ? -11.339 0.549 18.655 1.00 95.88 458 LEU A N 1
ATOM 3684 C CA . LEU A 1 458 ? -9.900 0.607 18.424 1.00 95.88 458 LEU A CA 1
ATOM 3685 C C . LEU A 1 458 ? -9.569 0.749 16.929 1.00 95.88 458 LEU A C 1
ATOM 3687 O O . LEU A 1 458 ? -8.659 1.494 16.575 1.00 95.88 458 LEU A O 1
ATOM 3691 N N . TYR A 1 459 ? -10.343 0.111 16.047 1.00 96.50 459 TYR A N 1
ATOM 3692 C CA . TYR A 1 459 ? -10.223 0.295 14.601 1.00 96.50 459 TYR A CA 1
ATOM 3693 C C . TYR A 1 459 ? -10.526 1.735 14.170 1.00 96.50 459 TYR A C 1
ATOM 3695 O O . TYR A 1 459 ? -9.736 2.325 13.437 1.00 96.50 459 TYR A O 1
ATOM 3703 N N . ILE A 1 460 ? -11.607 2.342 14.677 1.00 96.19 460 ILE A N 1
ATOM 3704 C CA . ILE A 1 460 ? -11.902 3.770 14.448 1.00 96.19 460 ILE A CA 1
ATOM 3705 C C . ILE A 1 460 ? -10.727 4.632 14.907 1.00 96.19 460 ILE A C 1
ATOM 3707 O O . ILE A 1 460 ? -10.320 5.556 14.206 1.00 96.19 460 ILE A O 1
ATOM 3711 N N . ASN A 1 461 ? -10.124 4.287 16.041 1.00 96.00 461 ASN A N 1
ATOM 3712 C CA . ASN A 1 461 ? -8.979 5.020 16.547 1.00 96.00 461 ASN A CA 1
ATOM 3713 C C . ASN A 1 461 ? -7.741 4.921 15.637 1.00 96.00 461 ASN A C 1
ATOM 3715 O O . ASN A 1 461 ? -7.018 5.901 15.461 1.00 96.00 461 ASN A O 1
ATOM 3719 N N . TYR A 1 462 ? -7.515 3.762 15.006 1.00 96.50 462 TYR A N 1
ATOM 3720 C CA . TYR A 1 462 ? -6.501 3.622 13.958 1.00 96.50 462 TYR A CA 1
ATOM 3721 C C . TYR A 1 462 ? -6.821 4.478 12.727 1.00 96.50 462 TYR A C 1
ATOM 3723 O O . TYR A 1 462 ? -5.906 5.082 12.171 1.00 96.50 462 TYR A O 1
ATOM 3731 N N . LEU A 1 463 ? -8.090 4.575 12.314 1.00 95.94 463 LEU A N 1
ATOM 3732 C CA . LEU A 1 463 ? -8.497 5.439 11.196 1.00 95.94 463 LEU A CA 1
ATOM 3733 C C . LEU A 1 463 ? -8.252 6.924 11.508 1.00 95.94 463 LEU A C 1
ATOM 3735 O O . LEU A 1 463 ? -7.725 7.644 10.659 1.00 95.94 463 LEU A O 1
ATOM 3739 N N . MET A 1 464 ? -8.551 7.368 12.734 1.00 95.50 464 MET A N 1
ATOM 3740 C CA . MET A 1 464 ? -8.278 8.737 13.194 1.00 95.50 464 MET A CA 1
ATOM 3741 C C . MET A 1 464 ? -6.774 9.041 13.223 1.00 95.50 464 MET A C 1
ATOM 3743 O O . MET A 1 464 ? -6.330 10.046 12.662 1.00 95.50 464 MET A O 1
ATOM 3747 N N . ALA A 1 465 ? -5.977 8.137 13.803 1.00 95.25 465 ALA A N 1
ATOM 3748 C CA . ALA A 1 465 ? -4.517 8.236 13.812 1.00 95.25 465 ALA A CA 1
ATOM 3749 C C . ALA A 1 465 ? -3.942 8.292 12.387 1.00 95.25 465 ALA A C 1
ATOM 3751 O O . ALA A 1 465 ? -3.058 9.098 12.090 1.00 95.25 465 ALA A O 1
ATOM 3752 N N . PHE A 1 466 ? -4.461 7.447 11.491 1.00 96.19 466 PHE A N 1
ATOM 3753 C CA . PHE A 1 466 ? -4.041 7.403 10.098 1.00 96.19 466 PHE A CA 1
ATOM 3754 C C . PHE A 1 466 ? -4.357 8.725 9.400 1.00 96.19 466 PHE A C 1
ATOM 3756 O O . PHE A 1 466 ? -3.456 9.315 8.812 1.00 96.19 466 PHE A O 1
ATOM 3763 N N . ARG A 1 467 ? -5.582 9.251 9.536 1.00 95.06 467 ARG A N 1
ATOM 3764 C CA . ARG A 1 467 ? -5.979 10.542 8.952 1.00 95.06 467 ARG A CA 1
ATOM 3765 C C . ARG A 1 467 ? -5.048 11.680 9.372 1.00 95.06 467 ARG A C 1
ATOM 3767 O O . ARG A 1 467 ? -4.592 12.432 8.515 1.00 95.06 467 ARG A O 1
ATOM 3774 N N . SER A 1 468 ? -4.746 11.779 10.668 1.00 93.62 468 SER A N 1
ATOM 3775 C CA . SER A 1 468 ? -3.912 12.850 11.238 1.00 93.62 468 SER A CA 1
ATOM 3776 C C . SER A 1 468 ? -2.488 12.879 10.663 1.00 93.62 468 SER A C 1
ATOM 3778 O O . SER A 1 468 ? -1.861 13.932 10.568 1.00 93.62 468 SER A O 1
ATOM 3780 N N . HIS A 1 469 ? -1.966 11.727 10.236 1.00 93.69 469 HIS A N 1
ATOM 3781 C CA . HIS A 1 469 ? -0.573 11.588 9.806 1.00 93.69 469 HIS A CA 1
ATOM 3782 C C . HIS A 1 469 ? -0.393 11.226 8.325 1.00 93.69 469 HIS A C 1
ATOM 3784 O O . HIS A 1 469 ? 0.745 11.235 7.838 1.00 93.69 469 HIS A O 1
ATOM 3790 N N . ALA A 1 470 ? -1.479 10.919 7.609 1.00 92.38 470 ALA A N 1
ATOM 3791 C CA . ALA A 1 470 ? -1.435 10.417 6.241 1.00 92.38 470 ALA A CA 1
ATOM 3792 C C . ALA A 1 470 ? -0.842 11.430 5.255 1.00 92.38 470 ALA A C 1
ATOM 3794 O O . ALA A 1 470 ? -0.059 11.026 4.401 1.00 92.38 470 ALA A O 1
ATOM 3795 N N . PHE A 1 471 ? -1.135 12.729 5.378 1.00 88.38 471 PHE A N 1
ATOM 3796 C CA . PHE A 1 471 ? -0.625 13.741 4.439 1.00 88.38 471 PHE A CA 1
ATOM 3797 C C . PHE A 1 471 ? 0.909 13.815 4.395 1.00 88.38 471 PHE A C 1
ATOM 3799 O O . PHE A 1 471 ? 1.485 13.896 3.309 1.00 88.38 471 PHE A O 1
ATOM 3806 N N . ASP A 1 472 ? 1.569 13.702 5.549 1.00 88.69 472 ASP A N 1
ATOM 3807 C CA . ASP A 1 472 ? 3.023 13.868 5.647 1.00 88.69 472 ASP A CA 1
ATOM 3808 C C . ASP A 1 472 ? 3.793 12.550 5.493 1.00 88.69 472 ASP A C 1
ATOM 3810 O O . ASP A 1 472 ? 4.916 12.529 4.984 1.00 88.69 472 ASP A O 1
ATOM 3814 N N . ASN A 1 473 ? 3.210 11.429 5.934 1.00 90.00 473 ASN A N 1
ATOM 3815 C CA . ASN A 1 473 ? 3.955 10.181 6.137 1.00 90.00 473 ASN A CA 1
ATOM 3816 C C . ASN A 1 473 ? 3.576 9.044 5.184 1.00 90.00 473 ASN A C 1
ATOM 3818 O O . ASN A 1 473 ? 4.230 8.000 5.217 1.00 90.00 473 ASN A O 1
ATOM 3822 N N . VAL A 1 474 ? 2.596 9.230 4.287 1.00 91.19 474 VAL A N 1
ATOM 3823 C CA . VAL A 1 474 ? 2.103 8.142 3.420 1.00 91.19 474 VAL A CA 1
ATOM 3824 C C . VAL A 1 474 ? 3.200 7.483 2.582 1.00 91.19 474 VAL A C 1
ATOM 3826 O O . VAL A 1 474 ? 3.115 6.295 2.292 1.00 91.19 474 VAL A O 1
ATOM 3829 N N . GLN A 1 475 ? 4.259 8.208 2.217 1.00 89.75 475 GLN A N 1
ATOM 3830 C CA . GLN A 1 475 ? 5.329 7.662 1.376 1.00 89.75 475 GLN A CA 1
ATOM 3831 C C . GLN A 1 475 ? 6.174 6.589 2.071 1.00 89.75 475 GLN A C 1
ATOM 3833 O O . GLN A 1 475 ? 6.761 5.751 1.391 1.00 89.75 475 GLN A O 1
ATOM 3838 N N . SER A 1 476 ? 6.260 6.605 3.404 1.00 91.38 476 SER A N 1
ATOM 3839 C CA . SER A 1 476 ? 7.066 5.654 4.169 1.00 91.38 476 SER A CA 1
ATOM 3840 C C . SER A 1 476 ? 6.173 4.834 5.092 1.00 91.38 476 SER A C 1
ATOM 3842 O O . SER A 1 476 ? 5.757 5.301 6.151 1.00 91.38 476 SER A O 1
ATOM 3844 N N . ARG A 1 477 ? 5.935 3.571 4.713 1.00 91.44 477 ARG A N 1
ATOM 3845 C CA . ARG A 1 477 ? 5.149 2.619 5.518 1.00 91.44 477 ARG A CA 1
ATOM 3846 C C . ARG A 1 477 ? 5.717 2.457 6.936 1.00 91.44 477 ARG A C 1
ATOM 3848 O O . ARG A 1 477 ? 4.944 2.336 7.877 1.00 91.44 477 ARG A O 1
ATOM 3855 N N . GLN A 1 478 ? 7.042 2.518 7.097 1.00 92.50 478 GLN A N 1
ATOM 3856 C CA . GLN A 1 478 ? 7.713 2.441 8.404 1.00 92.50 478 GLN A CA 1
ATOM 3857 C C . GLN A 1 478 ? 7.395 3.650 9.294 1.00 92.50 478 GLN A C 1
ATOM 3859 O O . GLN A 1 478 ? 6.931 3.467 10.414 1.00 92.50 478 GLN A O 1
ATOM 3864 N N . ARG A 1 479 ? 7.542 4.881 8.778 1.00 92.88 479 ARG A N 1
ATOM 3865 C CA . ARG A 1 479 ? 7.189 6.097 9.538 1.00 92.88 479 ARG A CA 1
ATOM 3866 C C . ARG A 1 479 ? 5.716 6.113 9.924 1.00 92.88 479 ARG A C 1
ATOM 3868 O O . ARG A 1 479 ? 5.365 6.542 11.018 1.00 92.88 479 ARG A O 1
ATOM 3875 N N . MET A 1 480 ? 4.851 5.630 9.033 1.00 93.75 480 MET A N 1
ATOM 3876 C CA . MET A 1 480 ? 3.427 5.513 9.320 1.00 93.75 480 MET A CA 1
ATOM 3877 C C . MET A 1 480 ? 3.164 4.490 10.438 1.00 93.75 480 MET A C 1
ATOM 3879 O O . MET A 1 480 ? 2.406 4.777 11.359 1.00 93.75 480 MET A O 1
ATOM 3883 N N . ALA A 1 481 ? 3.836 3.335 10.421 1.00 94.44 481 ALA A N 1
ATOM 3884 C CA . ALA A 1 481 ? 3.723 2.334 11.482 1.00 94.44 481 ALA A CA 1
ATOM 3885 C C . ALA A 1 481 ? 4.158 2.879 12.854 1.00 94.44 481 ALA A C 1
ATOM 3887 O O . ALA A 1 481 ? 3.456 2.670 13.840 1.00 94.44 481 ALA A O 1
ATOM 3888 N N . GLU A 1 482 ? 5.259 3.634 12.915 1.00 93.56 482 GLU A N 1
ATOM 3889 C CA . GLU A 1 482 ? 5.728 4.284 14.149 1.00 93.56 482 GLU A CA 1
ATOM 3890 C C . GLU A 1 482 ? 4.692 5.273 14.701 1.00 93.56 482 GLU A C 1
ATOM 3892 O O . GLU A 1 482 ? 4.380 5.261 15.892 1.00 93.56 482 GLU A O 1
ATOM 3897 N N . LYS A 1 483 ? 4.100 6.098 13.829 1.00 92.56 483 LYS A N 1
ATOM 3898 C CA . LYS A 1 483 ? 3.061 7.068 14.210 1.00 92.56 483 LYS A CA 1
ATOM 3899 C C . LYS A 1 483 ? 1.762 6.411 14.677 1.00 92.56 483 LYS A C 1
ATOM 3901 O O . LYS A 1 483 ? 1.084 6.960 15.536 1.00 92.56 483 LYS A O 1
ATOM 3906 N N . LEU A 1 484 ? 1.448 5.228 14.157 1.00 92.12 484 LEU A N 1
ATOM 3907 C CA . LEU A 1 484 ? 0.300 4.412 14.563 1.00 92.12 484 LEU A CA 1
ATOM 3908 C C . LEU A 1 484 ? 0.581 3.525 15.788 1.00 92.12 484 LEU A C 1
ATOM 3910 O O . LEU A 1 484 ? -0.269 2.708 16.139 1.00 92.12 484 LEU A O 1
ATOM 3914 N N . ARG A 1 485 ? 1.751 3.671 16.430 1.00 92.12 485 ARG A N 1
ATOM 3915 C CA . ARG A 1 485 ? 2.203 2.860 17.575 1.00 92.12 485 ARG A CA 1
ATOM 3916 C C . ARG A 1 485 ? 2.278 1.363 17.260 1.00 92.12 485 ARG A C 1
ATOM 3918 O O . ARG A 1 485 ? 1.799 0.535 18.026 1.00 92.12 485 ARG A O 1
ATOM 3925 N N . SER A 1 486 ? 2.897 1.032 16.128 1.00 90.94 486 SER A N 1
ATOM 3926 C CA . SER A 1 486 ? 3.134 -0.345 15.672 1.00 90.94 486 SER A CA 1
ATOM 3927 C C . SER A 1 486 ? 1.839 -1.158 15.513 1.00 90.94 486 SER A C 1
ATOM 3929 O O . SER A 1 486 ? 1.636 -2.149 16.213 1.00 90.94 486 SER A O 1
ATOM 3931 N N . PRO A 1 487 ? 0.942 -0.758 14.590 1.00 93.19 487 PRO A N 1
ATOM 3932 C CA . PRO A 1 487 ? -0.283 -1.500 14.325 1.00 93.19 487 PRO A CA 1
ATOM 3933 C C . PRO A 1 487 ? 0.038 -2.887 13.744 1.00 93.19 487 PRO A C 1
ATOM 3935 O O . PRO A 1 487 ? 1.056 -3.047 13.061 1.00 93.19 487 PRO A O 1
ATOM 3938 N N . PRO A 1 488 ? -0.858 -3.876 13.907 1.00 95.31 488 PRO A N 1
ATOM 3939 C CA . PRO A 1 488 ? -0.780 -5.131 13.170 1.00 95.31 488 PRO A CA 1
ATOM 3940 C C . PRO A 1 488 ? -0.612 -4.891 11.661 1.00 95.31 488 PRO A C 1
ATOM 3942 O O . PRO A 1 488 ? -1.342 -4.097 11.059 1.00 95.31 488 PRO A O 1
ATOM 3945 N N . ASN A 1 489 ? 0.327 -5.606 11.032 1.00 94.69 489 ASN A N 1
ATOM 3946 C CA . ASN A 1 489 ? 0.698 -5.388 9.626 1.00 94.69 489 ASN A CA 1
ATOM 3947 C C . ASN A 1 489 ? -0.491 -5.479 8.658 1.00 94.69 489 ASN A C 1
ATOM 3949 O O . ASN A 1 489 ? -0.533 -4.721 7.689 1.00 94.69 489 ASN A O 1
ATOM 3953 N N . ILE A 1 490 ? -1.453 -6.363 8.950 1.00 96.19 490 ILE A N 1
ATOM 3954 C CA . ILE A 1 490 ? -2.674 -6.577 8.159 1.00 96.19 490 ILE A CA 1
ATOM 3955 C C . ILE A 1 490 ? -3.517 -5.297 8.100 1.00 96.19 490 ILE A C 1
ATOM 3957 O O . ILE A 1 490 ? -3.974 -4.911 7.028 1.00 96.19 490 ILE A O 1
ATOM 3961 N N . ILE A 1 491 ? -3.675 -4.604 9.233 1.00 95.75 491 ILE A N 1
ATOM 3962 C CA . ILE A 1 491 ? -4.452 -3.361 9.310 1.00 95.75 491 ILE A CA 1
ATOM 3963 C C . ILE A 1 491 ? -3.753 -2.281 8.496 1.00 95.75 491 ILE A C 1
ATOM 3965 O O . ILE A 1 491 ? -4.374 -1.646 7.650 1.00 95.75 491 ILE A O 1
ATOM 3969 N N . LEU A 1 492 ? -2.444 -2.111 8.702 1.00 95.19 492 LEU A N 1
ATOM 3970 C CA . LEU A 1 492 ? -1.670 -1.121 7.961 1.00 95.19 492 LEU A CA 1
ATOM 3971 C C . LEU A 1 492 ? -1.790 -1.356 6.451 1.00 95.19 492 LEU A C 1
ATOM 3973 O O . LEU A 1 492 ? -2.072 -0.426 5.705 1.00 95.19 492 LEU A O 1
ATOM 3977 N N . GLU A 1 493 ? -1.639 -2.599 5.998 1.00 95.00 493 GLU A N 1
ATOM 3978 C CA . GLU A 1 493 ? -1.770 -2.953 4.585 1.00 95.00 493 GLU A CA 1
ATOM 3979 C C . GLU A 1 493 ? -3.125 -2.572 4.001 1.00 95.00 493 GLU A C 1
ATOM 3981 O O . GLU A 1 493 ? -3.190 -1.909 2.966 1.00 95.00 493 GLU A O 1
ATOM 3986 N N . LYS A 1 494 ? -4.199 -2.936 4.703 1.00 94.81 494 LYS A N 1
ATOM 3987 C CA . LYS A 1 494 ? -5.571 -2.685 4.270 1.00 94.81 494 LYS A CA 1
ATOM 3988 C C . LYS A 1 494 ? -5.936 -1.203 4.293 1.00 94.81 494 LYS A C 1
ATOM 3990 O O . LYS A 1 494 ? -6.724 -0.769 3.453 1.00 94.81 494 LYS A O 1
ATOM 3995 N N . LEU A 1 495 ? -5.348 -0.411 5.193 1.00 95.00 495 LEU A N 1
ATOM 3996 C CA . LEU A 1 495 ? -5.481 1.050 5.176 1.00 95.00 495 LEU A CA 1
ATOM 3997 C C . LEU A 1 495 ? -4.834 1.654 3.924 1.00 95.00 495 LEU A C 1
ATOM 3999 O O . LEU A 1 495 ? -5.441 2.487 3.251 1.00 95.00 495 LEU A O 1
ATOM 4003 N N . TYR A 1 496 ? -3.627 1.201 3.579 1.00 94.56 496 TYR A N 1
ATOM 4004 C CA . TYR A 1 496 ? -2.938 1.633 2.363 1.00 94.56 496 TYR A CA 1
ATOM 4005 C C . TYR A 1 496 ? -3.675 1.200 1.094 1.00 94.56 496 TYR A C 1
ATOM 4007 O O . TYR A 1 496 ? -3.779 1.974 0.149 1.00 94.56 496 TYR A O 1
ATOM 4015 N N . GLU A 1 497 ? -4.203 -0.018 1.069 1.00 93.25 497 GLU A N 1
ATOM 4016 C CA . GLU A 1 497 ? -4.969 -0.543 -0.061 1.00 93.25 497 GLU A CA 1
ATOM 4017 C C . GLU A 1 497 ? -6.258 0.256 -0.304 1.00 93.25 497 GLU A C 1
ATOM 4019 O O . GLU A 1 497 ? -6.564 0.590 -1.445 1.00 93.25 497 GLU A O 1
ATOM 4024 N N . ARG A 1 498 ? -6.993 0.614 0.758 1.00 92.50 498 ARG A N 1
ATOM 4025 C CA . ARG A 1 498 ? -8.312 1.257 0.630 1.00 92.50 498 ARG A CA 1
ATOM 4026 C C . ARG A 1 498 ? -8.286 2.776 0.520 1.00 92.50 498 ARG A C 1
ATOM 4028 O O . ARG A 1 498 ? -9.152 3.345 -0.149 1.00 92.50 498 ARG A O 1
ATOM 4035 N N . PHE A 1 499 ? -7.334 3.430 1.184 1.00 94.06 499 PHE A N 1
ATOM 4036 C CA . PHE A 1 499 ? -7.337 4.887 1.360 1.00 94.06 499 PHE A CA 1
ATOM 4037 C C . PHE A 1 499 ? -6.126 5.592 0.739 1.00 94.06 499 PHE A C 1
ATOM 4039 O O . PHE A 1 499 ? -6.027 6.815 0.817 1.00 94.06 499 PHE A O 1
ATOM 4046 N N . VAL A 1 500 ? -5.191 4.882 0.103 1.00 93.69 500 VAL A N 1
ATOM 4047 C CA . VAL A 1 500 ? -4.007 5.509 -0.506 1.00 93.69 500 VAL A CA 1
ATOM 4048 C C . VAL A 1 500 ? -3.980 5.261 -2.004 1.00 93.69 500 VAL A C 1
ATOM 4050 O O . VAL A 1 500 ? -4.084 4.136 -2.477 1.00 93.69 500 VAL A O 1
ATOM 4053 N N . TYR A 1 501 ? -3.808 6.340 -2.766 1.00 90.25 501 TYR A N 1
ATOM 4054 C CA . TYR A 1 501 ? -3.697 6.261 -4.212 1.00 90.25 501 TYR A CA 1
ATOM 4055 C C . TYR A 1 501 ? -2.269 5.881 -4.610 1.00 90.25 501 TYR A C 1
ATOM 4057 O O . TYR A 1 501 ? -1.300 6.562 -4.249 1.00 90.25 501 TYR A O 1
ATOM 4065 N N . ARG A 1 502 ? -2.138 4.803 -5.383 1.00 88.69 502 ARG A N 1
ATOM 4066 C CA . ARG A 1 502 ? -0.866 4.321 -5.929 1.00 88.69 502 ARG A CA 1
ATOM 4067 C C . ARG A 1 502 ? -0.642 4.943 -7.305 1.00 88.69 502 ARG A C 1
ATOM 4069 O O . ARG A 1 502 ? -1.298 4.591 -8.279 1.00 88.69 502 ARG A O 1
ATOM 4076 N N . ALA A 1 503 ? 0.279 5.900 -7.391 1.00 82.62 503 ALA A N 1
ATOM 4077 C CA . ALA A 1 503 ? 0.634 6.562 -8.640 1.00 82.62 503 ALA A CA 1
ATOM 4078 C C . ALA A 1 503 ? 1.936 5.984 -9.212 1.00 82.62 503 ALA A C 1
ATOM 4080 O O . ALA A 1 503 ? 3.010 6.150 -8.628 1.00 82.62 503 ALA A O 1
ATOM 4081 N N . PHE A 1 504 ? 1.872 5.380 -10.398 1.00 76.69 504 PHE A N 1
ATOM 4082 C CA . PHE A 1 504 ? 3.061 4.943 -11.131 1.00 76.69 504 PHE A CA 1
ATOM 4083 C C . PHE A 1 504 ? 3.631 6.089 -11.969 1.00 76.69 504 PHE A C 1
ATOM 4085 O O . PHE A 1 504 ? 2.932 6.728 -12.760 1.00 76.69 504 PHE A O 1
ATOM 4092 N N . LYS A 1 505 ? 4.926 6.380 -11.813 1.00 65.06 505 LYS A N 1
ATOM 4093 C CA . LYS A 1 505 ? 5.585 7.447 -12.576 1.00 65.06 505 LYS A CA 1
ATOM 4094 C C . LYS A 1 505 ? 6.110 6.903 -13.908 1.00 65.06 505 LYS A C 1
ATOM 4096 O O . LYS A 1 505 ? 7.296 6.632 -14.013 1.00 65.06 505 LYS A O 1
ATOM 4101 N N . LYS A 1 506 ? 5.253 6.836 -14.936 1.00 67.44 506 LYS A N 1
ATOM 4102 C CA . LYS A 1 506 ? 5.565 6.263 -16.269 1.00 67.44 506 LYS A CA 1
ATOM 4103 C C . LYS A 1 506 ? 6.007 4.787 -16.197 1.00 67.44 506 LYS A C 1
ATOM 4105 O O . LYS A 1 506 ? 6.300 4.257 -15.130 1.00 67.44 506 LYS A O 1
ATOM 4110 N N . ILE A 1 507 ? 6.023 4.123 -17.353 1.00 56.16 507 ILE A N 1
ATOM 4111 C CA . ILE A 1 507 ? 6.483 2.735 -17.504 1.00 56.16 507 ILE A CA 1
ATOM 4112 C C . ILE A 1 507 ? 7.908 2.623 -16.931 1.00 56.16 507 ILE A C 1
ATOM 4114 O O . ILE A 1 507 ? 8.821 3.280 -17.426 1.00 56.16 507 ILE A O 1
ATOM 4118 N N . GLY A 1 508 ? 8.064 1.854 -15.846 1.00 63.50 508 GLY A N 1
ATOM 4119 C CA . GLY A 1 508 ? 9.346 1.600 -15.173 1.00 63.50 508 GLY A CA 1
ATOM 4120 C C . GLY A 1 508 ? 9.745 2.559 -14.038 1.00 63.50 508 GLY A C 1
ATOM 4121 O O . GLY A 1 508 ? 10.878 2.483 -13.570 1.00 63.50 508 GLY A O 1
ATOM 4122 N N . GLY A 1 509 ? 8.877 3.474 -13.588 1.00 67.31 509 GLY A N 1
ATOM 4123 C CA . GLY A 1 509 ? 9.179 4.360 -12.452 1.00 67.31 509 GLY A CA 1
ATOM 4124 C C . GLY A 1 509 ? 8.723 3.832 -11.087 1.00 67.31 509 GLY A C 1
ATOM 4125 O O . GLY A 1 509 ? 7.740 3.103 -10.995 1.00 67.31 509 GLY A O 1
ATOM 4126 N N . ASN A 1 510 ? 9.396 4.272 -10.014 1.00 73.88 510 ASN A N 1
ATOM 4127 C CA . ASN A 1 510 ? 9.035 3.937 -8.628 1.00 73.88 510 ASN A CA 1
ATOM 4128 C C . ASN A 1 510 ? 7.581 4.321 -8.304 1.00 73.88 510 ASN A C 1
ATOM 4130 O O . ASN A 1 510 ? 7.140 5.434 -8.623 1.00 73.88 510 ASN A O 1
ATOM 4134 N N . GLU A 1 511 ? 6.878 3.418 -7.618 1.00 81.69 511 GLU A N 1
ATOM 4135 C CA . GLU A 1 511 ? 5.536 3.639 -7.081 1.00 81.69 511 GLU A CA 1
ATOM 4136 C C . GLU A 1 511 ? 5.554 4.820 -6.101 1.00 81.69 511 GLU A C 1
ATOM 4138 O O . GLU A 1 511 ? 6.374 4.889 -5.182 1.00 81.69 511 GLU A O 1
ATOM 4143 N N . ARG A 1 512 ? 4.666 5.793 -6.319 1.00 84.94 512 ARG A N 1
ATOM 4144 C CA . ARG A 1 512 ? 4.459 6.913 -5.403 1.00 84.94 512 ARG A CA 1
ATOM 4145 C C . ARG A 1 512 ? 3.092 6.783 -4.767 1.00 84.94 512 ARG A C 1
ATOM 4147 O O . ARG A 1 512 ? 2.074 6.916 -5.439 1.00 84.94 512 ARG A O 1
ATOM 4154 N N . LEU A 1 513 ? 3.093 6.595 -3.460 1.00 90.81 513 LEU A N 1
ATOM 4155 C CA . LEU A 1 513 ? 1.890 6.621 -2.649 1.00 90.81 513 LEU A CA 1
ATOM 4156 C C . LEU A 1 513 ? 1.480 8.080 -2.414 1.00 90.81 513 LEU A C 1
ATOM 4158 O O . LEU A 1 513 ? 2.316 8.917 -2.059 1.00 90.81 513 LEU A O 1
ATOM 4162 N N . LYS A 1 514 ? 0.208 8.397 -2.661 1.00 91.50 514 LYS A N 1
ATOM 4163 C CA . LYS A 1 514 ? -0.374 9.723 -2.436 1.00 91.50 514 LYS A CA 1
ATOM 4164 C C . LYS A 1 514 ? -1.671 9.612 -1.646 1.00 91.50 514 LYS A C 1
ATOM 4166 O O . LYS A 1 514 ? -2.537 8.805 -1.973 1.00 91.50 514 LYS A O 1
ATOM 4171 N N . PHE A 1 515 ? -1.811 10.473 -0.646 1.00 94.06 515 PHE A N 1
ATOM 4172 C CA . PHE A 1 515 ? -3.062 10.693 0.064 1.00 94.06 515 PHE A CA 1
ATOM 4173 C C . PHE A 1 515 ? -3.701 11.972 -0.480 1.00 94.06 515 PHE A C 1
ATOM 4175 O O . PHE A 1 515 ? -3.110 13.047 -0.390 1.00 94.06 515 PHE A O 1
ATOM 4182 N N . THR A 1 516 ? -4.842 11.841 -1.151 1.00 92.62 516 THR A N 1
ATOM 4183 C CA . THR A 1 516 ? -5.568 12.956 -1.778 1.00 92.62 516 THR A CA 1
ATOM 4184 C C . THR A 1 516 ? -6.757 13.374 -0.921 1.00 92.62 516 THR A C 1
ATOM 4186 O O . THR A 1 516 ? -7.280 12.562 -0.167 1.00 92.62 516 THR A O 1
ATOM 4189 N N . GLU A 1 517 ? -7.264 14.594 -1.098 1.00 92.62 517 GLU A N 1
ATOM 4190 C CA . GLU A 1 517 ? -8.456 15.086 -0.382 1.00 92.62 517 GLU A CA 1
ATOM 4191 C C . GLU A 1 517 ? -9.675 14.162 -0.555 1.00 92.62 517 GLU A C 1
ATOM 4193 O O . GLU A 1 517 ? -10.370 13.844 0.404 1.00 92.62 517 GLU A O 1
ATOM 4198 N N . ARG A 1 518 ? -9.880 13.611 -1.758 1.00 92.25 518 ARG A N 1
ATOM 4199 C CA . ARG A 1 518 ? -10.926 12.601 -2.000 1.00 92.25 518 ARG A CA 1
ATOM 4200 C C . ARG A 1 518 ? -10.758 11.347 -1.134 1.00 92.25 518 ARG A C 1
ATOM 4202 O O . ARG A 1 518 ? -11.746 10.757 -0.708 1.00 92.25 518 ARG A O 1
ATOM 4209 N N . ASN A 1 519 ? -9.519 10.937 -0.867 1.00 93.44 519 ASN A N 1
ATOM 4210 C CA . ASN A 1 519 ? -9.250 9.780 -0.017 1.00 93.44 519 ASN A CA 1
ATOM 4211 C C . ASN A 1 519 ? -9.456 10.116 1.458 1.00 93.44 519 ASN A C 1
ATOM 4213 O O . ASN A 1 519 ? -9.893 9.257 2.215 1.00 93.44 519 ASN A O 1
ATOM 4217 N N . GLU A 1 520 ? -9.183 11.358 1.854 1.00 94.12 520 GLU A N 1
ATOM 4218 C CA . GLU A 1 520 ? -9.533 11.860 3.179 1.00 94.12 520 GLU A CA 1
ATOM 4219 C C . GLU A 1 520 ? -11.050 11.845 3.385 1.00 94.12 520 GLU A C 1
ATOM 4221 O O . GLU A 1 520 ? -11.520 11.324 4.391 1.00 94.12 520 GLU A O 1
ATOM 4226 N N . GLN A 1 521 ? -11.824 12.334 2.412 1.00 94.38 521 GLN A N 1
ATOM 4227 C CA . GLN A 1 521 ? -13.287 12.263 2.445 1.00 94.38 521 GLN A CA 1
ATOM 4228 C C . GLN A 1 521 ? -13.769 10.811 2.533 1.00 94.38 521 GLN A C 1
ATOM 4230 O O . GLN A 1 521 ? -14.601 10.495 3.379 1.00 94.38 521 GLN A O 1
ATOM 4235 N N . LYS A 1 522 ? -13.191 9.910 1.723 1.00 95.00 522 LYS A N 1
ATOM 4236 C CA . LYS A 1 522 ? -13.500 8.472 1.754 1.00 95.00 522 LYS A CA 1
ATOM 4237 C C . LYS A 1 522 ? -13.227 7.879 3.135 1.00 95.00 522 LYS A C 1
ATOM 4239 O O . LYS A 1 522 ? -14.089 7.223 3.707 1.00 95.00 522 LYS A O 1
ATOM 4244 N N . LEU A 1 523 ? -12.059 8.158 3.707 1.00 95.50 523 LEU A N 1
ATOM 4245 C CA . LEU A 1 523 ? -11.692 7.721 5.052 1.00 95.50 523 LEU A CA 1
ATOM 4246 C C . LEU A 1 523 ? -12.677 8.242 6.108 1.00 95.50 523 LEU A C 1
ATOM 4248 O O . LEU A 1 523 ? -13.132 7.473 6.952 1.00 95.50 523 LEU A O 1
ATOM 4252 N N . THR A 1 524 ? -13.054 9.518 6.031 1.00 95.06 524 THR A N 1
ATOM 4253 C CA . THR A 1 524 ? -14.032 10.133 6.935 1.00 95.06 524 THR A CA 1
ATOM 4254 C C . THR A 1 524 ? -15.407 9.488 6.821 1.00 95.06 524 THR A C 1
ATOM 4256 O O . THR A 1 524 ? -15.980 9.130 7.845 1.00 95.06 524 THR A O 1
ATOM 4259 N N . CYS A 1 525 ? -15.910 9.229 5.613 1.00 95.12 525 CYS A N 1
ATOM 4260 C CA . CYS A 1 525 ? -17.173 8.512 5.430 1.00 95.12 525 CYS A CA 1
ATOM 4261 C C . CYS A 1 525 ? -17.136 7.112 6.060 1.00 95.12 525 CYS A C 1
ATOM 4263 O O . CYS A 1 525 ? -18.085 6.720 6.735 1.00 95.12 525 CYS A O 1
ATOM 4265 N N . TYR A 1 526 ? -16.032 6.374 5.904 1.00 95.62 526 TYR A N 1
ATOM 4266 C CA . TYR A 1 526 ? -15.866 5.063 6.541 1.00 95.62 526 TYR A CA 1
ATOM 4267 C C . TYR A 1 526 ? -15.874 5.164 8.073 1.00 95.62 526 TYR A C 1
ATOM 4269 O O . TYR A 1 526 ? -16.538 4.363 8.731 1.00 95.62 526 TYR A O 1
ATOM 4277 N N . MET A 1 527 ? -15.189 6.159 8.647 1.00 95.00 527 MET A N 1
ATOM 4278 C CA . MET A 1 527 ? -15.216 6.409 10.093 1.00 95.00 527 MET A CA 1
ATOM 4279 C C . MET A 1 527 ? -16.632 6.721 10.589 1.00 95.00 527 MET A C 1
ATOM 4281 O O . MET A 1 527 ? -17.075 6.122 11.565 1.00 95.00 527 MET A O 1
ATOM 4285 N N . LEU A 1 528 ? -17.358 7.608 9.903 1.00 94.81 528 LEU A N 1
ATOM 4286 C CA . LEU A 1 528 ? -18.711 8.014 10.290 1.00 94.81 528 LEU A CA 1
ATOM 4287 C C . LEU A 1 528 ? -19.698 6.846 10.253 1.00 94.81 528 LEU A C 1
ATOM 4289 O O . LEU A 1 528 ? -20.480 6.682 11.186 1.00 94.81 528 LEU A O 1
ATOM 4293 N N . VAL A 1 529 ? -19.631 5.993 9.228 1.00 95.38 529 VAL A N 1
ATOM 4294 C CA . VAL A 1 529 ? -20.474 4.790 9.156 1.00 95.38 529 VAL A CA 1
ATOM 4295 C C . VAL A 1 529 ? -20.168 3.832 10.311 1.00 95.38 529 VAL A C 1
ATOM 4297 O O . VAL A 1 529 ? -21.088 3.275 10.905 1.00 95.38 529 VAL A O 1
ATOM 4300 N N . LEU A 1 530 ? -18.900 3.674 10.700 1.00 95.00 530 LEU A N 1
ATOM 4301 C CA . LEU A 1 530 ? -18.551 2.863 11.870 1.00 95.00 530 LEU A CA 1
ATOM 4302 C C . LEU A 1 530 ? -19.066 3.470 13.182 1.00 95.00 530 LEU A C 1
ATOM 4304 O O . LEU A 1 530 ? -19.557 2.726 14.032 1.00 95.00 530 LEU A O 1
ATOM 4308 N N . CYS A 1 531 ? -19.009 4.796 13.337 1.00 94.62 531 CYS A N 1
ATOM 4309 C CA . CYS A 1 531 ? -19.622 5.492 14.470 1.00 94.62 531 CYS A CA 1
ATOM 4310 C C . CYS A 1 531 ? -21.144 5.274 14.504 1.00 94.62 531 CYS A C 1
ATOM 4312 O O . CYS A 1 531 ? -21.692 4.968 15.562 1.00 94.62 531 CYS A O 1
ATOM 4314 N N . LEU A 1 532 ? -21.818 5.343 13.347 1.00 94.12 532 LEU A N 1
ATOM 4315 C CA . LEU A 1 532 ? -23.252 5.061 13.225 1.00 94.12 532 LEU A CA 1
ATOM 4316 C C . LEU A 1 532 ? -23.581 3.633 13.660 1.00 94.12 532 LEU A C 1
ATOM 4318 O O . LEU A 1 532 ? -24.457 3.441 14.497 1.00 94.12 532 LEU A O 1
ATOM 4322 N N . ILE A 1 533 ? -22.848 2.634 13.165 1.00 93.50 533 ILE A N 1
ATOM 4323 C CA . ILE A 1 533 ? -23.064 1.233 13.555 1.00 93.50 533 ILE A CA 1
ATOM 4324 C C . ILE A 1 533 ? -22.854 1.047 15.068 1.00 93.50 533 ILE A C 1
ATOM 4326 O O . ILE A 1 533 ? -23.610 0.325 15.721 1.00 93.50 533 ILE A O 1
ATOM 4330 N N . LEU A 1 534 ? -21.844 1.702 15.651 1.00 93.38 534 LEU A N 1
ATOM 4331 C CA . LEU A 1 534 ? -21.552 1.603 17.081 1.00 93.38 534 LEU A CA 1
ATOM 4332 C C . LEU A 1 534 ? -22.627 2.232 17.968 1.00 93.38 534 LEU A C 1
ATOM 4334 O O . LEU A 1 534 ? -22.968 1.643 18.997 1.00 93.38 534 LEU A O 1
ATOM 4338 N N . ASP A 1 535 ? -23.158 3.390 17.592 1.00 92.88 535 ASP A N 1
ATOM 4339 C CA . ASP A 1 535 ? -24.163 4.116 18.375 1.00 92.88 535 ASP A CA 1
ATOM 4340 C C . ASP A 1 535 ? -25.597 3.808 17.896 1.00 92.88 535 ASP A C 1
ATOM 4342 O O . ASP A 1 535 ? -26.521 4.589 18.102 1.00 92.88 535 ASP A O 1
ATOM 4346 N N . LYS A 1 536 ? -25.805 2.630 17.283 1.00 92.31 536 LYS A N 1
ATOM 4347 C CA . LYS A 1 536 ? -27.120 2.124 16.839 1.00 92.31 536 LYS A CA 1
ATOM 4348 C C . LYS A 1 536 ? -27.874 3.113 15.939 1.00 92.31 536 LYS A C 1
ATOM 4350 O O . LYS A 1 536 ? -29.071 3.324 16.105 1.00 92.31 536 LYS A O 1
ATOM 4355 N N . TYR A 1 537 ? -27.162 3.694 14.979 1.00 91.75 537 TYR A N 1
ATOM 4356 C CA . TYR A 1 537 ? -27.663 4.639 13.977 1.00 91.75 537 TYR A CA 1
ATOM 4357 C C . TYR A 1 537 ? -28.145 5.978 14.546 1.00 91.75 537 TYR A C 1
ATOM 4359 O O . TYR A 1 537 ? -28.839 6.720 13.859 1.00 91.75 537 TYR A O 1
ATOM 4367 N N . HIS A 1 538 ? -27.729 6.320 15.770 1.00 91.81 538 HIS A N 1
ATOM 4368 C CA . HIS A 1 538 ? -27.992 7.616 16.382 1.00 91.81 538 HIS A CA 1
ATOM 4369 C C . HIS A 1 538 ? -26.702 8.210 16.962 1.00 91.81 538 HIS A C 1
ATOM 4371 O O . HIS A 1 538 ? -26.280 7.872 18.067 1.00 91.81 538 HIS A O 1
ATOM 4377 N N . VAL A 1 539 ? -26.072 9.118 16.218 1.00 92.06 539 VAL A N 1
ATOM 4378 C CA . VAL A 1 539 ? -24.773 9.707 16.569 1.00 92.06 539 VAL A CA 1
ATOM 4379 C C . VAL A 1 539 ? -24.912 11.208 16.785 1.00 92.06 539 VAL A C 1
ATOM 4381 O O . VAL A 1 539 ? -25.468 11.908 15.945 1.00 92.06 539 VAL A O 1
ATOM 4384 N N . ASP A 1 540 ? -24.358 11.697 17.893 1.00 91.69 540 ASP A N 1
ATOM 4385 C CA . ASP A 1 540 ? -24.162 13.128 18.122 1.00 91.69 540 ASP A CA 1
ATOM 4386 C C . ASP A 1 540 ? -22.936 13.619 17.322 1.00 91.69 540 ASP A C 1
ATOM 4388 O O . ASP A 1 540 ? -21.831 13.096 17.532 1.00 91.69 540 ASP A O 1
ATOM 4392 N N . PRO A 1 541 ? -23.093 14.588 16.398 1.00 91.69 541 PRO A N 1
ATOM 4393 C CA . PRO A 1 541 ? -21.991 15.083 15.577 1.00 91.69 541 PRO A CA 1
ATOM 4394 C C . PRO A 1 541 ? -20.959 15.895 16.367 1.00 91.69 541 PRO A C 1
ATOM 4396 O O . PRO A 1 541 ? -19.813 15.995 15.925 1.00 91.69 541 PRO A O 1
ATOM 4399 N N . MET A 1 542 ? -21.319 16.459 17.525 1.00 92.31 542 MET A N 1
ATOM 4400 C CA . MET A 1 542 ? -20.458 17.380 18.272 1.00 92.31 542 MET A CA 1
ATOM 4401 C C . MET A 1 542 ? -19.095 16.768 18.661 1.00 92.31 542 MET A C 1
ATOM 4403 O O . MET A 1 542 ? -18.073 17.278 18.191 1.00 92.31 542 MET A O 1
ATOM 4407 N N . PRO A 1 543 ? -19.019 15.640 19.403 1.00 91.44 543 PRO A N 1
ATOM 4408 C CA . PRO A 1 543 ? -17.734 15.051 19.799 1.00 91.44 543 PRO A CA 1
ATOM 4409 C C . PRO A 1 543 ? -16.894 14.573 18.608 1.00 91.44 543 PRO A C 1
ATOM 4411 O O . PRO A 1 543 ? -15.669 14.544 18.677 1.00 91.44 543 PRO A O 1
ATOM 4414 N N . ILE A 1 544 ? -17.543 14.193 17.504 1.00 91.94 544 ILE A N 1
ATOM 4415 C CA . ILE A 1 544 ? -16.852 13.752 16.290 1.00 91.94 544 ILE A CA 1
ATOM 4416 C C . ILE A 1 544 ? -16.238 14.949 15.564 1.00 91.94 544 ILE A C 1
ATOM 4418 O O . ILE A 1 544 ? -15.112 14.858 15.082 1.00 91.94 544 ILE A O 1
ATOM 4422 N N . SER A 1 545 ? -16.953 16.072 15.499 1.00 92.75 545 SER A N 1
ATOM 4423 C CA . SER A 1 545 ? -16.466 17.290 14.849 1.00 92.75 545 SER A CA 1
ATOM 4424 C C . SER A 1 545 ? -15.217 17.854 15.539 1.00 92.75 545 SER A C 1
ATOM 4426 O O . SER A 1 545 ? -14.252 18.221 14.864 1.00 92.75 545 SER A O 1
ATOM 4428 N N . GLU A 1 546 ? -15.179 17.814 16.876 1.00 92.38 546 GLU A N 1
ATOM 4429 C CA . GLU A 1 546 ? -14.011 18.203 17.675 1.00 92.38 546 GLU A CA 1
ATOM 4430 C C . GLU A 1 546 ? -12.805 17.299 17.389 1.00 92.38 546 GLU A C 1
ATOM 4432 O O . GLU A 1 546 ? -11.713 17.789 17.094 1.00 92.38 546 GLU A O 1
ATOM 4437 N N . ASP A 1 547 ? -13.016 15.980 17.395 1.00 91.94 547 ASP A N 1
ATOM 4438 C CA . ASP A 1 547 ? -11.967 14.986 17.150 1.00 91.94 547 ASP A CA 1
ATOM 4439 C C . ASP A 1 547 ? -11.415 15.048 15.720 1.00 91.94 547 ASP A C 1
ATOM 4441 O O . ASP A 1 547 ? -10.212 14.898 15.492 1.00 91.94 547 ASP A O 1
ATOM 4445 N N . LEU A 1 548 ? -12.282 15.283 14.733 1.00 90.06 548 LEU A N 1
ATOM 4446 C CA . LEU A 1 548 ? -11.886 15.415 13.331 1.00 90.06 548 LEU A CA 1
ATOM 4447 C C . LEU A 1 548 ? -11.338 16.807 12.997 1.00 90.06 548 LEU A C 1
ATOM 4449 O O . LEU A 1 548 ? -10.760 16.978 11.915 1.00 90.06 548 LEU A O 1
ATOM 4453 N N . ARG A 1 549 ? -11.466 17.769 13.920 1.00 89.88 549 ARG A N 1
ATOM 4454 C CA . ARG A 1 549 ? -11.152 19.190 13.721 1.00 89.88 549 ARG A CA 1
ATOM 4455 C C . ARG A 1 549 ? -11.886 19.758 12.501 1.00 89.88 549 ARG A C 1
ATOM 4457 O O . ARG A 1 549 ? -11.302 20.468 11.681 1.00 89.88 549 ARG A O 1
ATOM 4464 N N . THR A 1 550 ? -13.160 19.400 12.358 1.00 89.06 550 THR A N 1
ATOM 4465 C CA . THR A 1 550 ? -14.055 19.867 11.292 1.00 89.06 550 THR A CA 1
ATOM 4466 C C . THR A 1 550 ? -15.245 20.610 11.884 1.00 89.06 550 THR A C 1
ATOM 4468 O O . THR A 1 550 ? -15.579 20.458 13.053 1.00 89.06 550 THR A O 1
ATOM 4471 N N . THR A 1 551 ? -15.893 21.454 11.086 1.00 89.12 551 THR A N 1
ATOM 4472 C CA . THR A 1 551 ? -17.144 22.104 11.496 1.00 89.12 551 THR A CA 1
ATOM 4473 C C . THR A 1 551 ? -18.283 21.097 11.467 1.00 89.12 551 THR A C 1
ATOM 4475 O O . THR A 1 551 ? -18.329 20.287 10.549 1.00 89.12 551 THR A O 1
ATOM 4478 N N . THR A 1 552 ? -19.242 21.200 12.384 1.00 84.81 552 THR A N 1
ATOM 4479 C CA . THR A 1 552 ? -20.416 20.308 12.467 1.00 84.81 552 THR A CA 1
ATOM 4480 C C . THR A 1 552 ? -21.268 20.262 11.193 1.00 84.81 552 THR A C 1
ATOM 4482 O O . THR A 1 552 ? -21.930 19.263 10.943 1.00 84.81 552 THR A O 1
ATOM 4485 N N . ASN A 1 553 ? -21.236 21.319 10.376 1.00 85.56 553 ASN A N 1
ATOM 4486 C CA . ASN A 1 553 ? -21.951 21.396 9.097 1.00 85.56 553 ASN A CA 1
ATOM 4487 C C . ASN A 1 553 ? -21.263 20.648 7.937 1.00 85.56 553 ASN A C 1
ATOM 4489 O O . ASN A 1 553 ? -21.849 20.551 6.861 1.00 85.56 553 ASN A O 1
ATOM 4493 N N . LYS A 1 554 ? -20.010 20.214 8.114 1.00 77.44 554 LYS A N 1
ATOM 4494 C CA . LYS A 1 554 ? -19.191 19.546 7.095 1.00 77.44 554 LYS A CA 1
ATOM 4495 C C . LYS A 1 554 ? -19.129 18.058 7.394 1.00 77.44 554 LYS A C 1
ATOM 4497 O O . LYS A 1 554 ? -19.208 17.284 6.417 1.00 77.44 554 LYS A O 1
#

Radius of gyration: 45.43 Å; Cα contacts (8 Å, |Δi|>4): 470; chains: 1; bounding box: 117×114×97 Å

Sequence (554 aa):
MSDHSDEFFLPPSIKQIVKDHVSKIRNPGHTSKNKRKPQFRLRFDSNILRVIYQRAAKEAARRAREMFKIKITEVRSSRVRNECTYTESYVDSDEEDERIVQLLKKIKRKYKNEKSNALPKKQLIAGPIDLTGDDVEIENTAPIIDLTDETFVDRPKFGREIRLVKRANRGSNSSEASGNKTMHFEPREGNIKTLNNGKKRKLNVILEENKERSGELVPSLGTFTGISKAPKEILYNAYGRTADKSNTHKIIVGEDDVISFESSVQPQEHLKTSEYVIAIYNKYSNTLTFQCVNEIDLVPVSKRLKAEQPEEPKPIQDYFTAKTALDKEFGSKKVRSKISARERGQIDISQVRDLDKIAAGVEEKVKSKPVNEEQKKEDRIIPPYDETTTDPSKIYNWENIITPAELAAIDIHALLLAKTETDRIALLPYPESNYVKSRLLPSLTAKKVNHKRIKTLLYINYLMAFRSHAFDNVQSRQRMAEKLRSPPNIILEKLYERFVYRAFKKIGGNERLKFTERNEQKLTCYMLVLCLILDKYHVDPMPISEDLRTTTNK

Nearest PDB structures (foldseek):
  3nfi-assembly5_E  TM=8.799E-01  e=8.264E-10  Saccharomyces cerevisiae
  3nfi-assembly2_B  TM=8.414E-01  e=9.744E-10  Saccharomyces cerevisiae
  3nfh-assembly1_A  TM=8.776E-01  e=2.618E-09  Saccharomyces cerevisiae
  3nfh-assembly2_B  TM=8.794E-01  e=3.639E-09  Saccharomyces cerevisiae
  3nfi-assembly1_A  TM=8.127E-01  e=4.290E-09  Saccharomyces cerevisiae

Mean predicted aligned error: 21.88 Å

pLDD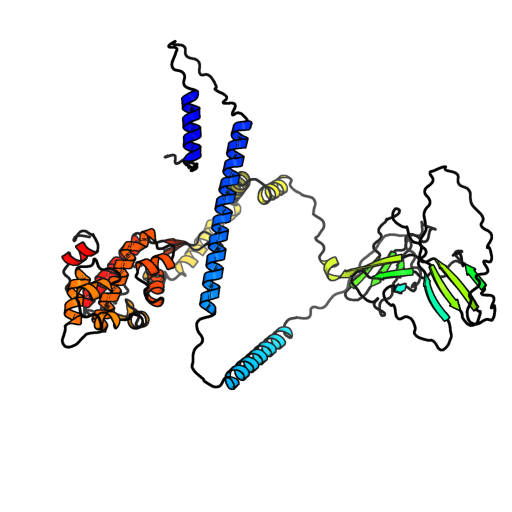T: mean 72.27, std 21.13, range [25.91, 96.5]

Secondary structure (DSSP, 8-state):
-----------HHHHHHHHHHHHHT--------------------HHHHHHHHHHHHHHHHHHHHHHHHHHHHHHHHHHHHTSS--------THHHHHHHHHHHHHHHHHHHHHTTS-----PPPP-PPP---S-------PPEEETT--------SS-EEEEEEEEE---------------------------STT--PPPEEEE------TT-PPPEEEEETT-SS--TT--EEEEE-TT--STT-EEEEEE-SSEEEEE-----TT---EEEEEEEEETTTTEEEEEEE-EEEEEEEEHHHHHT--------S-HHHHHHHHHHHTS-HHHHHHHHHHHHH---HHHHTTHHHHHHHHHHHHHTS---HHHHHHT-SSPP--SS--SHHHHS-HHHHS-HHHHHH---HHHHH--SHHHHHHTSS-S--HHHHHHHHHHHHSSS--HHHHHHHHHHHHHHHHHHHHHHHTT-HHHHHHHTTS--HHHHHHHHHHH-EEEE-STTPPEEEE--HHHHHHHHHHHHHHHHHHTTT---HHHHHHHHT--TT-

Organism: NCBI:txid1117311

Foldseek 3Di:
DDDDDDDDDDDPVVVVVVVVVVVVVDDDDDDDDDDDDDDDDDDDDPVVVVVVVVVVVVVVVVVVVVVVVVVVVVVVVVVVVVVPDDDDDDDDPPVVVVVVVVVVVVVVVVVVVVVVPDDDDDDDDDDDDDDDDDDWDFADFAAEDEPLCPPPPPDDPADKDKDKDWDFDPDDDDDDDDDDDPDDDDDDFDFDFDDDDDDTDTAGEDEPPPPCPDRDHAYAYEYEPPDSDDDPPWTKTWIDGPVDPPPQDIWIWTDDPWKIKTWPPDPCPPPPRIWIWMWMQRPVVSYIYIGTHYYTYIYIDTPVVVVPPDDDDDPDPDPVVVVLVCCCVPNDPVSVVVSVVVVVVPDPVVVVVCVVVVVVVVVVVVVVDPPPVVVVQLLDLAFQADPPDPDPLRRDDPCSLPPPVQLVQDDCPLLLPDDDLVVNLVVALASPQPLLSVVQVCLSVDPDRDSSLNSLSSLLSLLLQCLVCVQPPVQPLVVSCVSSVNGRPVSSVVCQVRQWDWDAPPDPGDTGTHGDPSSSSSSVNSSVVSQCSSVVNDDDLVSVCVSNVHDSVD

Solvent-accessible surface area (backbone atoms only — not comparable to full-atom values): 34897 Å² total; per-residue (Å²): 141,81,91,81,79,86,77,81,86,68,57,71,74,57,52,50,54,54,52,59,53,59,58,73,71,63,77,90,84,80,92,75,95,75,96,72,90,79,84,81,79,83,78,74,59,67,67,58,57,51,52,53,51,52,51,51,52,53,51,51,52,50,53,52,53,51,56,50,52,54,53,53,53,50,54,52,55,57,54,61,59,72,76,70,82,86,82,89,81,94,72,86,70,71,63,60,55,52,53,52,54,53,50,53,52,52,53,54,52,53,58,58,58,63,68,74,73,75,80,85,92,77,89,83,83,88,78,90,82,88,82,91,72,90,87,73,70,86,52,76,77,45,61,71,46,61,79,68,61,92,75,80,76,77,81,57,102,64,69,65,49,76,48,83,50,86,50,82,69,82,82,78,90,78,85,88,81,93,72,98,68,90,77,85,79,77,89,75,81,58,79,60,86,65,94,62,87,95,56,91,62,86,42,50,53,44,76,53,71,87,69,85,57,90,86,70,77,73,55,38,35,39,43,58,62,95,48,80,66,79,70,88,86,52,64,44,42,47,39,54,55,89,86,52,87,60,92,79,63,68,44,42,40,30,63,54,99,62,39,35,30,38,40,66,85,67,90,58,87,86,68,80,65,65,61,45,35,44,36,42,35,32,70,84,79,39,33,37,39,38,40,77,35,57,79,42,50,29,41,74,40,50,54,69,62,66,75,64,58,78,76,78,81,72,79,81,87,45,72,67,59,56,48,52,52,47,31,60,77,71,40,54,76,67,51,33,50,52,51,54,51,49,59,70,66,61,69,59,69,75,63,59,72,48,44,68,60,52,48,50,54,46,51,55,54,57,71,69,45,76,80,53,66,67,65,58,58,74,73,48,49,59,67,77,64,47,88,86,53,87,50,78,82,57,23,53,48,63,61,77,76,49,44,69,69,47,59,67,60,55,83,56,62,72,56,69,69,42,84,50,71,67,56,39,44,70,70,41,50,40,63,81,36,57,49,53,52,69,56,47,57,59,46,70,70,38,95,72,65,52,65,69,59,52,46,49,49,51,50,48,31,46,51,53,32,44,63,79,44,32,79,84,30,52,74,38,68,64,63,41,31,59,65,38,66,63,57,51,66,66,49,57,50,51,49,47,68,74,43,38,47,80,42,69,54,62,97,91,39,72,79,40,55,41,63,46,71,69,30,51,52,21,51,48,41,44,46,50,53,50,48,25,66,72,46,74,73,57,70,76,56,65,52,50,19,64,59,70,73,47,60,80,93,110

InterPro domains:
  IPR009668 RNA polymerase I associated factor, A49-like [PF06870] (232-554)
  IPR009668 RNA polymerase I associated factor, A49-like [PTHR14440] (210-553)